Protein AF-0000000080274986 (afdb_homodimer)

Foldseek 3Di:
DVVVLVLLQQLFVQLLVQLLVQFQQLCLPNSQVSLQVRSQVSQQAAQEFEFELAADEDCVVDVGSYHGDTHYVNHDAYKYKAWDSWFCSVCRNRVHADIKTKMKMDHPPFADRDHFFKKWKKWFAAPDDPVQDDPVDDPLSNLVSLCVVVVHASLDAEEEEEPDPVCVVVVVVSVVSNHHYDYDPTDVLCVRLLNHVVPHGMYTDMDTPSSVLLSLLQRQQAHIKMKMAGDQPDPVSQVVCVVVPNDPNGDIAMSCNRGPDWMKMKMKACDHYSQWHHWDQDPVRWIWIWMWIRGHPNDIDIDIDTDD/DVVVLVLLQQLFVQLLVQLLVQFQQLCLPNSQVSLQVRSQVSQQAAQEFEFELAADEDCVVDVGSYHGDTHYVNHDAYKYKAWDSWFCSVCRNRVHADIKTKMKMDHPPFADRDHFFKKWKKWFAAPDDPVQDDPVDDPLSNLVSLCVVVVHASLDAEEEEEPDPVCVVVVVVSVVSNHHYDYDPTDVLCVRLLSHVVPHGMYTDMDTPSSVLLSLLQRQQAHIKMKIAGDQPDPVSQVVCVVVPNPPNGDIAMSCNRGPDWMKMKMKACDHYSQWHHWDQDPVRWIWIWMWIRGHPNDIDIDIDTDD

pLDDT: mean 94.06, std 4.96, range [69.2, 98.68]

Nearest PDB structures (foldseek):
  8g5w-assembly1_A  TM=9.637E-01  e=4.670E-43  Francisella cf. tularensis subsp. novicida 3523
  7txg-assembly1_D  TM=9.527E-01  e=2.025E-42  Francisella tularensis
  8g5w-assembly1_D  TM=9.381E-01  e=5.170E-41  Francisella cf. tularensis subsp. novicida 3523
  6ayv-assembly1_A  TM=9.546E-01  e=5.276E-40  Mycobacterium tuberculosis CDC1551
  8g5x-assembly1_D  TM=9.322E-01  e=3.236E-40  Francisella cf. tularensis subsp. novicida 3523

Solvent-accessible surface area (backbone atoms only — not comparable to full-atom values): 29698 Å² total; per-residue (Å²): 109,67,75,51,49,64,62,50,44,50,18,26,46,40,6,17,58,49,24,49,78,34,50,50,66,66,40,35,68,59,30,38,48,42,3,45,52,34,24,52,56,42,40,38,69,36,70,22,28,31,30,22,55,32,41,72,32,51,57,92,78,15,92,56,61,9,44,66,37,75,39,26,63,58,45,63,61,58,25,26,30,32,48,38,42,51,39,34,39,65,27,31,11,62,59,38,73,44,12,27,6,32,40,29,40,28,48,58,84,19,62,49,78,53,63,98,38,41,18,41,38,40,35,38,24,58,92,44,59,78,85,46,49,53,88,87,46,55,71,66,56,30,43,50,40,48,17,56,77,67,72,51,52,44,57,72,37,34,35,33,31,62,67,45,77,90,35,48,65,60,53,51,52,43,48,73,67,45,31,39,74,45,77,34,84,69,46,66,41,57,55,54,55,37,20,66,74,62,81,31,55,31,34,46,47,74,44,53,25,52,49,48,44,52,30,29,26,41,28,57,13,49,45,27,35,37,38,34,28,56,54,52,91,42,69,68,46,44,54,49,32,51,75,70,70,42,82,63,66,77,47,74,36,40,30,63,60,34,33,47,71,64,21,30,24,36,38,17,18,35,25,44,41,94,82,28,42,28,54,44,64,52,98,88,64,26,43,35,41,23,33,34,38,34,28,51,83,19,30,37,33,45,33,39,37,34,44,100,109,68,74,51,48,63,62,51,44,52,19,25,46,41,5,17,57,49,24,49,78,37,51,50,66,66,40,35,68,61,31,37,50,41,4,45,52,34,24,52,57,42,39,39,70,35,69,22,29,30,29,22,56,33,42,72,32,50,57,94,79,14,91,57,61,9,42,67,38,74,39,27,64,56,45,64,62,56,25,25,32,33,47,38,42,51,39,34,39,65,27,30,10,62,60,38,72,44,12,27,6,34,39,28,39,29,46,58,83,20,61,50,76,54,63,99,39,40,17,40,38,41,35,38,23,60,90,44,58,74,84,45,49,53,89,88,47,56,70,67,56,30,44,50,40,47,17,57,76,66,72,51,53,46,58,71,40,32,34,34,31,61,66,46,79,90,36,48,66,59,52,51,52,43,48,72,66,45,30,40,73,45,76,34,84,67,46,66,41,59,56,51,56,36,20,67,77,63,80,32,57,32,33,46,47,73,43,54,25,52,49,48,44,52,32,28,26,42,28,57,13,49,46,26,33,37,38,34,29,55,53,52,90,43,70,68,46,43,55,50,32,51,75,72,70,42,81,62,66,78,46,75,36,39,30,61,59,33,34,47,72,63,21,27,24,37,38,16,17,34,25,46,40,94,82,27,43,27,56,43,64,51,97,89,65,26,41,35,40,22,32,36,38,36,28,51,83,20,30,37,33,44,32,40,37,34,44,99

InterPro domains:
  IPR004464 Fructose-1,6-bisphosphatase class 2/Sedoheputulose-1,7-bisphosphatase [PF03320] (3-296)
  IPR004464 Fructose-1,6-bisphosphatase class 2/Sedoheputulose-1,7-bisphosphatase [PIRSF004532] (3-290)
  IPR004464 Fructose-1,6-bisphosphatase class 2/Sedoheputulose-1,7-bisphosphatase [PTHR30447] (3-301)
  IPR004464 Fructose-1,6-bisphosphatase class 2/Sedoheputulose-1,7-bisphosphatase [TIGR00330] (3-283)
  IPR004464 Fructose-1,6-bisphosphatase class 2/Sedoheputulose-1,7-bisphosphatase [cd01516] (1-294)

Radius of gyration: 27.34 Å; Cα contacts (8 Å, |Δi|>4): 1576; chains: 2; bounding box: 49×79×63 Å

Sequence (616 aa):
MGDLAYKLMKATESAAVASYGLVGLGNEMGADQVAVDAMRTALNSIEIDGIIAIGEGERDLAPMLYVGERVGTGAGCKVDIAVDPLEGTTICAHYKRGAMSTLAATEKGNFLYAPDVYMEKIAVGKNITGDVISLKNNVEKNLDNLAQINHCKVSDLVITVLKRERHNELISRIRKLGARIKLIDDGDVSAVVSLLNGHSDMYIGIGGAPEGVLAAAALNAIGGYMEGRLIFNNEQLRERAMEVNIYDTEKIYTVKDMVKGESVFIATGITDGELVDGIKINKDGDLLISSLIILPNKVLRMQTTSYLMGDLAYKLMKATESAAVASYGLVGLGNEMGADQVAVDAMRTALNSIEIDGIIAIGEGERDLAPMLYVGERVGTGAGCKVDIAVDPLEGTTICAHYKRGAMSTLAATEKGNFLYAPDVYMEKIAVGKNITGDVISLKNNVEKNLDNLAQINHCKVSDLVITVLKRERHNELISRIRKLGARIKLIDDGDVSAVVSLLNGHSDMYIGIGGAPEGVLAAAALNAIGGYMEGRLIFNNEQLRERAMEVNIYDTEKIYTVKDMVKGESVFIATGITDGELVDGIKINKDGDLLISSLIILPNKVLRMQTTSYL

Secondary structure (DSSP, 8-state):
-HHHHHHHHHHHHHHHHHHHTTTTSS-HHHHHHHHHHHHHHHHHTSS-EEEEEESSB-TTT-SSSBTT-EES-S-S-EEEEEEEEEE-HHHHHTT-TT-EEEEEEEETT-B----SSEEEEEEE-TT--TTT--TTS-HHHHHHHHHHHTTS-GGG-EEEEE--GGGHHHHHHHHHTT-EEEEESS-HHHHHHGGGGTS-SEEEEEEEHHHHHHHHHHHHHHT-EEEEEEE--SHHHHHHHHHTT---TTPPEEHHHHB-S-EEEEEEESS--SSSPPPEE-TT--EEEEEEEEETTTEEEEEEEEE-/-HHHHHHHHHHHHHHHHHHHTTTTSS-HHHHHHHHHHHHHHHHHTSS-EEEEEESSB-TTT-SSSBTT-EES-S-S-EEEEEEEEEE-HHHHHTT-TT-EEEEEEEETT-B----SSEEEEEEE-TT--TTT--TTS-HHHHHHHHHHHTTS-GGG-EEEEE--GGGHHHHHHHHHTT-EEEEESS-HHHHHHGGGGTS-SEEEEEEEHHHHHHHHHHHHHHT-EEEEEEE--SHHHHHHHHHTT---TTPPEEHHHHB-S-EEEEEEESS--SSSPPPEE-TT--EEEEEEEEETTTEEEEEEEEE-

Organism: Wolbachia pipientis (NCBI:txid955)

Structure (mmCIF, N/CA/C/O backbone):
data_AF-0000000080274986-model_v1
#
loop_
_entity.id
_entity.type
_entity.pdbx_description
1 polymer Fructose-1,6-bisphosphatase
#
loop_
_atom_site.group_PDB
_atom_site.id
_atom_site.type_symbol
_atom_site.label_atom_id
_atom_site.label_alt_id
_atom_site.label_comp_id
_atom_site.label_asym_id
_atom_site.label_entity_id
_atom_site.label_seq_id
_atom_site.pdbx_PDB_ins_code
_atom_site.Cartn_x
_atom_site.Cartn_y
_atom_site.Cartn_z
_atom_site.occupancy
_atom_site.B_iso_or_equiv
_atom_site.auth_seq_id
_atom_site.auth_comp_id
_atom_site.auth_asym_id
_atom_site.auth_atom_id
_atom_site.pdbx_PDB_model_num
ATOM 1 N N . MET A 1 1 ? 15.207 -6.816 -0.995 1 71.97 1 MET A N 1
ATOM 2 C CA . MET A 1 1 ? 14.1 -7.173 -1.879 1 71.97 1 MET A CA 1
ATOM 3 C C . MET A 1 1 ? 12.846 -6.379 -1.528 1 71.97 1 MET A C 1
ATOM 5 O O . MET A 1 1 ? 12.094 -5.975 -2.417 1 71.97 1 MET A O 1
ATOM 9 N N . GLY A 1 2 ? 12.678 -6.11 -0.328 1 69.2 2 GLY A N 1
ATOM 10 C CA . GLY A 1 2 ? 11.473 -5.391 0.052 1 69.2 2 GLY A CA 1
ATOM 11 C C . GLY A 1 2 ? 11.372 -4.018 -0.585 1 69.2 2 GLY A C 1
ATOM 12 O O . GLY A 1 2 ? 10.313 -3.638 -1.09 1 69.2 2 GLY A O 1
ATOM 13 N N . ASP A 1 3 ? 12.438 -3.337 -0.643 1 77.14 3 ASP A N 1
ATOM 14 C CA . ASP A 1 3 ? 12.453 -1.991 -1.207 1 77.14 3 ASP A CA 1
ATOM 15 C C . ASP A 1 3 ? 12.248 -2.028 -2.72 1 77.14 3 ASP A C 1
ATOM 17 O O . ASP A 1 3 ? 11.677 -1.1 -3.297 1 77.14 3 ASP A O 1
ATOM 21 N N . LEU A 1 4 ? 12.627 -3.129 -3.269 1 86.87 4 LEU A N 1
ATOM 22 C CA . LEU A 1 4 ? 12.549 -3.283 -4.717 1 86.87 4 LEU A CA 1
ATOM 23 C C . LEU A 1 4 ? 11.101 -3.441 -5.17 1 86.87 4 LEU A C 1
ATOM 25 O O . LEU A 1 4 ? 10.728 -2.97 -6.247 1 86.87 4 LEU A O 1
ATOM 29 N N . ALA A 1 5 ? 10.306 -4.047 -4.306 1 89.62 5 ALA A N 1
ATOM 30 C CA . ALA A 1 5 ? 8.924 -4.361 -4.659 1 89.62 5 ALA A CA 1
ATOM 31 C C . ALA A 1 5 ? 8.147 -3.095 -5.011 1 89.62 5 ALA A C 1
ATOM 33 O O . ALA A 1 5 ? 7.379 -3.079 -5.976 1 89.62 5 ALA A O 1
ATOM 34 N N . TYR A 1 6 ? 8.42 -2.061 -4.373 1 85 6 TYR A N 1
ATOM 35 C CA . TYR A 1 6 ? 7.682 -0.82 -4.577 1 85 6 TYR A CA 1
ATOM 36 C C . TYR A 1 6 ? 8.08 -0.157 -5.891 1 85 6 TYR A C 1
ATOM 38 O O . TYR A 1 6 ? 7.242 0.436 -6.573 1 85 6 TYR A O 1
ATOM 46 N N . LYS A 1 7 ? 9.278 -0.299 -6.146 1 88.71 7 LYS A N 1
ATOM 47 C CA . LYS A 1 7 ? 9.732 0.213 -7.436 1 88.71 7 LYS A CA 1
ATOM 48 C C . LYS A 1 7 ? 9.117 -0.576 -8.588 1 88.71 7 LYS A C 1
ATOM 50 O O . LYS A 1 7 ? 8.681 0.007 -9.583 1 88.71 7 LYS A O 1
ATOM 55 N N . LEU A 1 8 ? 9.057 -1.823 -8.355 1 95.22 8 LEU A N 1
ATOM 56 C CA . LEU A 1 8 ? 8.592 -2.713 -9.413 1 95.22 8 LEU A CA 1
ATOM 57 C C . LEU A 1 8 ? 7.084 -2.591 -9.604 1 95.22 8 LEU A C 1
ATOM 59 O O . LEU A 1 8 ? 6.561 -2.912 -10.673 1 95.22 8 LEU A O 1
ATOM 63 N N . MET A 1 9 ? 6.416 -2.157 -8.549 1 94.11 9 MET A N 1
ATOM 64 C CA . MET A 1 9 ? 4.965 -2.01 -8.616 1 94.11 9 MET A CA 1
ATOM 65 C C . MET A 1 9 ? 4.566 -1.043 -9.726 1 94.11 9 MET A C 1
ATOM 67 O O . MET A 1 9 ? 3.525 -1.217 -10.361 1 94.11 9 MET A O 1
ATOM 71 N N . LYS A 1 10 ? 5.423 -0.055 -10.005 1 93.52 10 LYS A N 1
ATOM 72 C CA . LYS A 1 10 ? 5.164 0.9 -11.079 1 93.52 10 LYS A CA 1
ATOM 73 C C . LYS A 1 10 ? 5.002 0.189 -12.419 1 93.52 10 LYS A C 1
ATOM 75 O O . LYS A 1 10 ? 4.212 0.618 -13.264 1 93.52 10 LYS A O 1
ATOM 80 N N . ALA A 1 11 ? 5.744 -0.854 -12.58 1 97.81 11 ALA A N 1
ATOM 81 C CA . ALA A 1 11 ? 5.694 -1.599 -13.835 1 97.81 11 ALA A CA 1
ATOM 82 C C . ALA A 1 11 ? 4.338 -2.277 -14.017 1 97.81 11 ALA A C 1
ATOM 84 O O . ALA A 1 11 ? 3.734 -2.193 -15.088 1 97.81 11 ALA A O 1
ATOM 85 N N . THR A 1 12 ? 3.821 -2.908 -12.971 1 98.41 12 THR A N 1
ATOM 86 C CA . THR A 1 12 ? 2.523 -3.564 -13.087 1 98.41 12 THR A CA 1
ATOM 87 C C . THR A 1 12 ? 1.403 -2.533 -13.194 1 98.41 12 THR A C 1
ATOM 89 O O . THR A 1 12 ? 0.434 -2.735 -13.928 1 98.41 12 THR A O 1
ATOM 92 N N . GLU A 1 13 ? 1.534 -1.467 -12.503 1 97.61 13 GLU A N 1
ATOM 93 C CA . GLU A 1 13 ? 0.532 -0.41 -12.594 1 97.61 13 GLU A CA 1
ATOM 94 C C . GLU A 1 13 ? 0.47 0.172 -14.003 1 97.61 13 GLU A C 1
ATOM 96 O O . GLU A 1 13 ? -0.617 0.402 -14.538 1 97.61 13 GLU A O 1
ATOM 101 N N . SER A 1 14 ? 1.638 0.428 -14.575 1 98.09 14 SER A N 1
ATOM 102 C CA . SER A 1 14 ? 1.697 0.975 -15.927 1 98.09 14 SER A CA 1
ATOM 103 C C . SER A 1 14 ? 1.04 0.035 -16.933 1 98.09 14 SER A C 1
ATOM 105 O O . SER A 1 14 ? 0.272 0.475 -17.791 1 98.09 14 SER A O 1
ATOM 107 N N . ALA A 1 15 ? 1.364 -1.212 -16.794 1 98.67 15 ALA A N 1
ATOM 108 C CA . ALA A 1 15 ? 0.781 -2.206 -17.691 1 98.67 15 ALA A CA 1
ATOM 109 C C . ALA A 1 15 ? -0.735 -2.273 -17.524 1 98.67 15 ALA A C 1
ATOM 111 O O . ALA A 1 15 ? -1.472 -2.328 -18.511 1 98.67 15 ALA A O 1
ATOM 112 N N . ALA A 1 16 ? -1.159 -2.297 -16.277 1 98.56 16 ALA A N 1
ATOM 113 C CA . ALA A 1 16 ? -2.588 -2.38 -15.984 1 98.56 16 ALA A CA 1
ATOM 114 C C . ALA A 1 16 ? -3.337 -1.185 -16.568 1 98.56 16 ALA A C 1
ATOM 116 O O . ALA A 1 16 ? -4.379 -1.35 -17.207 1 98.56 16 ALA A O 1
ATOM 117 N N . VAL A 1 17 ? -2.803 -0.022 -16.371 1 98.15 17 VAL A N 1
ATOM 118 C CA . VAL A 1 17 ? -3.441 1.197 -16.858 1 98.15 17 VAL A CA 1
ATOM 119 C C . VAL A 1 17 ? -3.508 1.172 -18.384 1 98.15 17 VAL A C 1
ATOM 121 O O . VAL A 1 17 ? -4.532 1.527 -18.972 1 98.15 17 VAL A O 1
ATOM 124 N N . ALA A 1 18 ? -2.423 0.762 -19.021 1 98.3 18 ALA A N 1
ATOM 125 C CA . ALA A 1 18 ? -2.389 0.689 -20.48 1 98.3 18 ALA A CA 1
ATOM 126 C C . ALA A 1 18 ? -3.459 -0.264 -21.005 1 98.3 18 ALA A C 1
ATOM 128 O O . ALA A 1 18 ? -4.16 0.051 -21.97 1 98.3 18 ALA A O 1
ATOM 129 N N . SER A 1 19 ? -3.6 -1.38 -20.379 1 98.16 19 SER A N 1
ATOM 130 C CA . SER A 1 19 ? -4.554 -2.393 -20.82 1 98.16 19 SER A CA 1
ATOM 131 C C . SER A 1 19 ? -5.989 -1.963 -20.532 1 98.16 19 SER A C 1
ATOM 133 O O . SER A 1 19 ? -6.912 -2.338 -21.257 1 98.16 19 SER A O 1
ATOM 135 N N . TYR A 1 20 ? -6.185 -1.205 -19.463 1 97.45 20 TYR A N 1
ATOM 136 C CA . TYR A 1 20 ? -7.511 -0.757 -19.052 1 97.45 20 TYR A CA 1
ATOM 137 C C . TYR A 1 20 ? -8.209 -0.011 -20.183 1 97.45 20 TYR A C 1
ATOM 139 O O . TYR A 1 20 ? -9.428 -0.107 -20.339 1 97.45 20 TYR A O 1
ATOM 147 N N . GLY A 1 21 ? -7.473 0.647 -20.974 1 96.18 21 GLY A N 1
ATOM 148 C CA . GLY A 1 21 ? -8.028 1.389 -22.095 1 96.18 21 GLY A CA 1
ATOM 149 C C . GLY A 1 21 ? -8.664 0.497 -23.144 1 96.18 21 GLY A C 1
ATOM 150 O O . GLY A 1 21 ? -9.428 0.969 -23.988 1 96.18 21 GLY A O 1
ATOM 151 N N . LEU A 1 22 ? -8.398 -0.805 -23.089 1 97.22 22 LEU A N 1
ATOM 152 C CA . LEU A 1 22 ? -8.878 -1.716 -24.122 1 97.22 22 LEU A CA 1
ATOM 153 C C . LEU A 1 22 ? -9.824 -2.757 -23.533 1 97.22 22 LEU A C 1
ATOM 155 O O . LEU A 1 22 ? -10.205 -3.712 -24.213 1 97.22 22 LEU A O 1
ATOM 159 N N . VAL A 1 23 ? -10.2 -2.587 -22.275 1 97.07 23 VAL A N 1
ATOM 160 C CA . VAL A 1 23 ? -11.087 -3.534 -21.607 1 97.07 23 VAL A CA 1
ATOM 161 C C . VAL A 1 23 ? -12.427 -3.59 -22.336 1 97.07 23 VAL A C 1
ATOM 163 O O . VAL A 1 23 ? -13.051 -2.555 -22.58 1 97.07 23 VAL A O 1
ATOM 166 N N . GLY A 1 24 ? -12.803 -4.814 -22.712 1 97.26 24 GLY A N 1
ATOM 167 C CA . GLY A 1 24 ? -14.129 -5.016 -23.273 1 97.26 24 GLY A CA 1
ATOM 168 C C . GLY A 1 24 ? -14.212 -4.671 -24.748 1 97.26 24 GLY A C 1
ATOM 169 O O . GLY A 1 24 ? -15.301 -4.647 -25.325 1 97.26 24 GLY A O 1
ATOM 170 N N . LEU A 1 25 ? -13.097 -4.444 -25.414 1 97.49 25 LEU A N 1
ATOM 171 C CA . LEU A 1 25 ? -13.121 -4.008 -26.805 1 97.49 25 LEU A CA 1
ATOM 172 C C . LEU A 1 25 ? -12.845 -5.176 -27.746 1 97.49 25 LEU A C 1
ATOM 174 O O . LEU A 1 25 ? -12.735 -4.989 -28.96 1 97.49 25 LEU A O 1
ATOM 178 N N . GLY A 1 26 ? -12.676 -6.32 -27.167 1 96.7 26 GLY A N 1
ATOM 179 C CA . GLY A 1 26 ? -12.559 -7.536 -27.956 1 96.7 26 GLY A CA 1
ATOM 180 C C . GLY A 1 26 ? -11.193 -7.702 -28.596 1 96.7 26 GLY A C 1
ATOM 181 O O . GLY A 1 26 ? -10.989 -8.605 -29.41 1 96.7 26 GLY A O 1
ATOM 182 N N . ASN A 1 27 ? -10.223 -6.835 -28.274 1 96.99 27 ASN A N 1
ATOM 183 C CA . ASN A 1 27 ? -8.893 -6.86 -28.874 1 96.99 27 ASN A CA 1
ATOM 184 C C . ASN A 1 27 ? -7.864 -7.476 -27.93 1 96.99 27 ASN A C 1
ATOM 186 O O . ASN A 1 27 ? -7.04 -6.765 -27.354 1 96.99 27 ASN A O 1
ATOM 190 N N . GLU A 1 28 ? -7.834 -8.737 -27.869 1 96.36 28 GLU A N 1
ATOM 191 C CA . GLU A 1 28 ? -6.946 -9.466 -26.968 1 96.36 28 GLU A CA 1
ATOM 192 C C . GLU A 1 28 ? -5.483 -9.138 -27.25 1 96.36 28 GLU A C 1
ATOM 194 O O . GLU A 1 28 ? -4.723 -8.826 -26.331 1 96.36 28 GLU A O 1
ATOM 199 N N . MET A 1 29 ? -5.114 -9.202 -28.508 1 96.66 29 MET A N 1
ATOM 200 C CA . MET A 1 29 ? -3.72 -8.996 -28.894 1 96.66 29 MET A CA 1
ATOM 201 C C . MET A 1 29 ? -3.282 -7.564 -28.606 1 96.66 29 MET A C 1
ATOM 203 O O . MET A 1 29 ? -2.165 -7.335 -28.139 1 96.66 29 MET A O 1
ATOM 207 N N . GLY A 1 30 ? -4.138 -6.682 -28.95 1 97.42 30 GLY A N 1
ATOM 208 C CA . GLY A 1 30 ? -3.838 -5.284 -28.682 1 97.42 30 GLY A CA 1
ATOM 209 C C . GLY A 1 30 ? -3.66 -4.985 -27.205 1 97.42 30 GLY A C 1
ATOM 210 O O . GLY A 1 30 ? -2.737 -4.264 -26.82 1 97.42 30 GLY A O 1
ATOM 211 N N . ALA A 1 31 ? -4.587 -5.511 -26.367 1 97.61 31 ALA A N 1
ATOM 212 C CA . ALA A 1 31 ? -4.512 -5.311 -24.922 1 97.61 31 ALA A CA 1
ATOM 213 C C . ALA A 1 31 ? -3.207 -5.864 -24.359 1 97.61 31 ALA A C 1
ATOM 215 O O . ALA A 1 31 ? -2.592 -5.251 -23.482 1 97.61 31 ALA A O 1
ATOM 216 N N . ASP A 1 32 ? -2.831 -6.966 -24.842 1 97.11 32 ASP A N 1
ATOM 217 C CA . ASP A 1 32 ? -1.586 -7.587 -24.4 1 97.11 32 ASP A CA 1
ATOM 218 C C . ASP A 1 32 ? -0.377 -6.759 -24.828 1 97.11 32 ASP A C 1
ATOM 220 O O . ASP A 1 32 ? 0.55 -6.551 -24.042 1 97.11 32 ASP A O 1
ATOM 224 N N . GLN A 1 33 ? -0.367 -6.304 -26.038 1 97.88 33 GLN A N 1
ATOM 225 C CA . GLN A 1 33 ? 0.77 -5.56 -26.571 1 97.88 33 GLN A CA 1
ATOM 226 C C . GLN A 1 33 ? 0.994 -4.266 -25.794 1 97.88 33 GLN A C 1
ATOM 228 O O . GLN A 1 33 ? 2.132 -3.921 -25.468 1 97.88 33 GLN A O 1
ATOM 233 N N . VAL A 1 34 ? -0.061 -3.555 -25.54 1 98.4 34 VAL A N 1
ATOM 234 C CA . VAL A 1 34 ? 0.096 -2.285 -24.84 1 98.4 34 VAL A CA 1
ATOM 235 C C . VAL A 1 34 ? 0.604 -2.535 -23.422 1 98.4 34 VAL A C 1
ATOM 237 O O . VAL A 1 34 ? 1.357 -1.726 -22.874 1 98.4 34 VAL A O 1
ATOM 240 N N . ALA A 1 35 ? 0.131 -3.61 -22.813 1 98.58 35 ALA A N 1
ATOM 241 C CA . ALA A 1 35 ? 0.629 -3.979 -21.49 1 98.58 35 ALA A CA 1
ATOM 242 C C . ALA A 1 35 ? 2.127 -4.269 -21.529 1 98.58 35 ALA A C 1
ATOM 244 O O . ALA A 1 35 ? 2.876 -3.814 -20.662 1 98.58 35 ALA A O 1
ATOM 245 N N . VAL A 1 36 ? 2.548 -5.029 -22.515 1 98.6 36 VAL A N 1
ATOM 246 C CA . VAL A 1 36 ? 3.949 -5.401 -22.688 1 98.6 36 VAL A CA 1
ATOM 247 C C . VAL A 1 36 ? 4.798 -4.145 -22.873 1 98.6 36 VAL A C 1
ATOM 249 O O . VAL A 1 36 ? 5.823 -3.978 -22.208 1 98.6 36 VAL A O 1
ATOM 252 N N . ASP A 1 37 ? 4.374 -3.272 -23.711 1 98.57 37 ASP A N 1
ATOM 253 C CA . ASP A 1 37 ? 5.103 -2.04 -23.997 1 98.57 37 ASP A CA 1
ATOM 254 C C . ASP A 1 37 ? 5.256 -1.187 -22.74 1 98.57 37 ASP A C 1
ATOM 256 O O . ASP A 1 37 ? 6.35 -0.704 -22.441 1 98.57 37 ASP A O 1
ATOM 260 N N . ALA A 1 38 ? 4.167 -1.042 -22.089 1 98.6 38 ALA A N 1
ATOM 261 C CA . ALA A 1 38 ? 4.15 -0.181 -20.909 1 98.6 38 ALA A CA 1
ATOM 262 C C . ALA A 1 38 ? 5.03 -0.753 -19.801 1 98.6 38 ALA A C 1
ATOM 264 O O . ALA A 1 38 ? 5.778 -0.017 -19.153 1 98.6 38 ALA A O 1
ATOM 265 N N . MET A 1 39 ? 4.935 -1.999 -19.57 1 98.61 39 MET A N 1
ATOM 266 C CA . MET A 1 39 ? 5.739 -2.635 -18.53 1 98.61 39 MET A CA 1
ATOM 267 C C . MET A 1 39 ? 7.226 -2.538 -18.856 1 98.61 39 MET A C 1
ATOM 269 O O . MET A 1 39 ? 8.038 -2.231 -17.982 1 98.61 39 MET A O 1
ATOM 273 N N . ARG A 1 40 ? 7.579 -2.805 -20.08 1 98.64 40 ARG A N 1
ATOM 274 C CA . ARG A 1 40 ? 8.98 -2.73 -20.484 1 98.64 40 ARG A CA 1
ATOM 275 C C . ARG A 1 40 ? 9.54 -1.33 -20.26 1 98.64 40 ARG A C 1
ATOM 277 O O . ARG A 1 40 ? 10.646 -1.174 -19.739 1 98.64 40 ARG A O 1
ATOM 284 N N . THR A 1 41 ? 8.776 -0.387 -20.712 1 98.44 41 THR A N 1
ATOM 285 C CA . THR A 1 41 ? 9.191 1 -20.538 1 98.44 41 THR A CA 1
ATOM 286 C C . THR A 1 41 ? 9.403 1.32 -19.061 1 98.44 41 THR A C 1
ATOM 288 O O . THR A 1 41 ? 10.416 1.915 -18.688 1 98.44 41 THR A O 1
ATOM 291 N N . ALA A 1 42 ? 8.46 0.946 -18.255 1 97.67 42 ALA A N 1
ATOM 292 C CA . ALA A 1 42 ? 8.552 1.212 -16.822 1 97.67 42 ALA A CA 1
ATOM 293 C C . ALA A 1 42 ? 9.753 0.499 -16.207 1 97.67 42 ALA A C 1
ATOM 295 O O . ALA A 1 42 ? 10.503 1.092 -15.429 1 97.67 42 ALA A O 1
ATOM 296 N N . LEU A 1 43 ? 9.935 -0.761 -16.538 1 97.96 43 LEU A N 1
ATOM 297 C CA . LEU A 1 43 ? 11.049 -1.536 -16.001 1 97.96 43 LEU A CA 1
ATOM 298 C C . LEU A 1 43 ? 12.382 -0.881 -16.343 1 97.96 43 LEU A C 1
ATOM 300 O O . LEU A 1 43 ? 13.288 -0.833 -15.508 1 97.96 43 LEU A O 1
ATOM 304 N N . ASN A 1 44 ? 12.486 -0.368 -17.522 1 97.9 44 ASN A N 1
ATOM 305 C CA . ASN A 1 44 ? 13.745 0.205 -17.987 1 97.9 44 ASN A CA 1
ATOM 306 C C . ASN A 1 44 ? 14.054 1.524 -17.284 1 97.9 44 ASN A C 1
ATOM 308 O O . ASN A 1 44 ? 15.173 2.032 -17.373 1 97.9 44 ASN A O 1
ATOM 312 N N . SER A 1 45 ? 13.167 2.032 -16.598 1 94.92 45 SER A N 1
ATOM 313 C CA . SER A 1 45 ? 13.389 3.272 -15.861 1 94.92 45 SER A CA 1
ATOM 314 C C . SER A 1 45 ? 13.797 2.993 -14.418 1 94.92 45 SER A C 1
ATOM 316 O O . SER A 1 45 ? 14.15 3.913 -13.678 1 94.92 45 SER A O 1
ATOM 318 N N . ILE A 1 46 ? 13.735 1.816 -14.008 1 93.46 46 ILE A N 1
ATOM 319 C CA . ILE A 1 46 ? 14.003 1.447 -12.623 1 93.46 46 ILE A CA 1
ATOM 320 C C . ILE A 1 46 ? 15.489 1.141 -12.447 1 93.46 46 ILE A C 1
ATOM 322 O O . ILE A 1 46 ? 16.106 0.517 -13.313 1 93.46 46 ILE A O 1
ATOM 326 N N . GLU A 1 47 ? 16.085 1.499 -11.311 1 90.54 47 GLU A N 1
ATOM 327 C CA . GLU A 1 47 ? 17.494 1.261 -11.012 1 90.54 47 GLU A CA 1
ATOM 328 C C . GLU A 1 47 ? 17.731 -0.186 -10.588 1 90.54 47 GLU A C 1
ATOM 330 O O . GLU A 1 47 ? 17.967 -0.463 -9.411 1 90.54 47 GLU A O 1
ATOM 335 N N . ILE A 1 48 ? 17.792 -1.042 -11.551 1 94.41 48 ILE A N 1
ATOM 336 C CA . ILE A 1 48 ? 18.11 -2.452 -11.353 1 94.41 48 ILE A CA 1
ATOM 337 C C . ILE A 1 48 ? 18.927 -2.967 -12.536 1 94.41 48 ILE A C 1
ATOM 339 O O . ILE A 1 48 ? 18.956 -2.342 -13.598 1 94.41 48 ILE A O 1
ATOM 343 N N . ASP A 1 49 ? 19.664 -3.974 -12.246 1 97.28 49 ASP A N 1
ATOM 344 C CA . ASP A 1 49 ? 20.253 -4.814 -13.285 1 97.28 49 ASP A CA 1
ATOM 345 C C . ASP A 1 49 ? 19.465 -6.112 -13.454 1 97.28 49 ASP A C 1
ATOM 347 O O . ASP A 1 49 ? 19.863 -7.157 -12.935 1 97.28 49 ASP A O 1
ATOM 351 N N . GLY A 1 50 ? 18.376 -6.007 -14.257 1 97.4 50 GLY A N 1
ATOM 352 C CA . GLY A 1 50 ? 17.413 -7.095 -14.328 1 97.4 50 GLY A CA 1
ATOM 353 C C . GLY A 1 50 ? 17.551 -7.933 -15.585 1 97.4 50 GLY A C 1
ATOM 354 O O . GLY A 1 50 ? 18.023 -7.444 -16.614 1 97.4 50 GLY A O 1
ATOM 355 N N . ILE A 1 51 ? 17.167 -9.155 -15.495 1 97.84 51 ILE A N 1
ATOM 356 C CA . ILE A 1 51 ? 17.042 -10.042 -16.646 1 97.84 51 ILE A CA 1
ATOM 357 C C . ILE A 1 51 ? 15.681 -10.736 -16.618 1 97.84 51 ILE A C 1
ATOM 359 O O . ILE A 1 51 ? 15.215 -11.159 -15.558 1 97.84 51 ILE A O 1
ATOM 363 N N . ILE A 1 52 ? 15.073 -10.822 -17.761 1 97.64 52 ILE A N 1
ATOM 364 C CA . ILE A 1 52 ? 13.796 -11.522 -17.854 1 97.64 52 ILE A CA 1
ATOM 365 C C . ILE A 1 52 ? 14.031 -13.031 -17.817 1 97.64 52 ILE A C 1
ATOM 367 O O . ILE A 1 52 ? 14.559 -13.607 -18.771 1 97.64 52 ILE A O 1
ATOM 371 N N . ALA A 1 53 ? 13.617 -13.592 -16.756 1 96.19 53 ALA A N 1
ATOM 372 C CA . ALA A 1 53 ? 13.733 -15.043 -16.638 1 96.19 53 ALA A CA 1
ATOM 373 C C . ALA A 1 53 ? 12.495 -15.739 -17.196 1 96.19 53 ALA A C 1
ATOM 375 O O . ALA A 1 53 ? 12.585 -16.849 -17.726 1 96.19 53 ALA A O 1
ATOM 376 N N . ILE A 1 54 ? 11.36 -15.145 -16.958 1 95.81 54 ILE A N 1
ATOM 377 C CA . ILE A 1 54 ? 10.07 -15.575 -17.486 1 95.81 54 ILE A CA 1
ATOM 378 C C . ILE A 1 54 ? 9.35 -14.387 -18.12 1 95.81 54 ILE A C 1
ATOM 380 O O . ILE A 1 54 ? 9.183 -13.343 -17.485 1 95.81 54 ILE A O 1
ATOM 384 N N . GLY A 1 55 ? 8.989 -14.562 -19.301 1 94.98 55 GLY A N 1
ATOM 385 C CA . GLY A 1 55 ? 8.328 -13.459 -19.979 1 94.98 55 GLY A CA 1
ATOM 386 C C . GLY A 1 55 ? 7.448 -13.908 -21.131 1 94.98 55 GLY A C 1
ATOM 387 O O . GLY A 1 55 ? 6.757 -14.924 -21.031 1 94.98 55 GLY A O 1
ATOM 388 N N . GLU A 1 56 ? 7.435 -13.138 -22.138 1 93.36 56 GLU A N 1
ATOM 389 C CA . GLU A 1 56 ? 6.504 -13.329 -23.246 1 93.36 56 GLU A CA 1
ATOM 390 C C . GLU A 1 56 ? 6.917 -14.513 -24.115 1 93.36 56 GLU A C 1
ATOM 392 O O . GLU A 1 56 ? 6.111 -15.03 -24.893 1 93.36 56 GLU A O 1
ATOM 397 N N . GLY A 1 57 ? 8.141 -14.882 -24.032 1 90.91 57 GLY A N 1
ATOM 398 C CA . GLY A 1 57 ? 8.639 -15.989 -24.834 1 90.91 57 GLY A CA 1
ATOM 399 C C . GLY A 1 57 ? 10.105 -15.85 -25.197 1 90.91 57 GLY A C 1
ATOM 400 O O . GLY A 1 57 ? 10.82 -15.031 -24.615 1 90.91 57 GLY A O 1
ATOM 401 N N . GLU A 1 58 ? 10.549 -16.71 -26.115 1 87.94 58 GLU A N 1
ATOM 402 C CA . GLU A 1 58 ? 11.92 -16.635 -26.609 1 87.94 58 GLU A CA 1
ATOM 403 C C . GLU A 1 58 ? 12.116 -15.422 -27.513 1 87.94 58 GLU A C 1
ATOM 405 O O . GLU A 1 58 ? 11.149 -14.881 -28.054 1 87.94 58 GLU A O 1
ATOM 410 N N . ARG A 1 59 ? 13.324 -15.07 -27.726 1 87.76 59 ARG A N 1
ATOM 411 C CA . ARG A 1 59 ? 13.666 -13.847 -28.446 1 87.76 59 ARG A CA 1
ATOM 412 C C . ARG A 1 59 ? 13.068 -13.852 -29.849 1 87.76 59 ARG A C 1
ATOM 414 O O . ARG A 1 59 ? 12.576 -12.826 -30.323 1 87.76 59 ARG A O 1
ATOM 421 N N . ASP A 1 60 ? 13.056 -14.971 -30.487 1 87.56 60 ASP A N 1
ATOM 422 C CA . ASP A 1 60 ? 12.582 -15.052 -31.865 1 87.56 60 ASP A CA 1
ATOM 423 C C . ASP A 1 60 ? 11.062 -14.93 -31.932 1 87.56 60 ASP A C 1
ATOM 425 O O . ASP A 1 60 ? 10.509 -14.54 -32.962 1 87.56 60 ASP A O 1
ATOM 429 N N . LEU A 1 61 ? 10.452 -15.152 -30.82 1 86.53 61 LEU A N 1
ATOM 430 C CA . LEU A 1 61 ? 8.995 -15.198 -30.791 1 86.53 61 LEU A CA 1
ATOM 431 C C . LEU A 1 61 ? 8.426 -13.974 -30.081 1 86.53 61 LEU A C 1
ATOM 433 O O . LEU A 1 61 ? 7.267 -13.611 -30.294 1 86.53 61 LEU A O 1
ATOM 437 N N . ALA A 1 62 ? 9.251 -13.403 -29.242 1 90.21 62 ALA A N 1
ATOM 438 C CA . ALA A 1 62 ? 8.821 -12.249 -28.456 1 90.21 62 ALA A CA 1
ATOM 439 C C . ALA A 1 62 ? 9.821 -11.103 -28.573 1 90.21 62 ALA A C 1
ATOM 441 O O . ALA A 1 62 ? 10.853 -11.099 -27.897 1 90.21 62 ALA A O 1
ATOM 442 N N . PRO A 1 63 ? 9.508 -10.07 -29.272 1 90.54 63 PRO A N 1
ATOM 443 C CA . PRO A 1 63 ? 10.444 -8.964 -29.482 1 90.54 63 PRO A CA 1
ATOM 444 C C . PRO A 1 63 ? 10.716 -8.169 -28.206 1 90.54 63 PRO A C 1
ATOM 446 O O . PRO A 1 63 ? 11.706 -7.438 -28.129 1 90.54 63 PRO A O 1
ATOM 449 N N . MET A 1 64 ? 9.796 -8.251 -27.291 1 95.97 64 MET A N 1
ATOM 450 C CA . MET A 1 64 ? 9.937 -7.533 -26.027 1 95.97 64 MET A CA 1
ATOM 451 C C . MET A 1 64 ? 9.677 -8.459 -24.843 1 95.97 64 MET A C 1
ATOM 453 O O . MET A 1 64 ? 8.891 -9.403 -24.949 1 95.97 64 MET A O 1
ATOM 457 N N . LEU A 1 65 ? 10.384 -8.143 -23.8 1 97.63 65 LEU A N 1
ATOM 458 C CA . LEU A 1 65 ? 10.295 -8.916 -22.566 1 97.63 65 LEU A CA 1
ATOM 459 C C . LEU A 1 65 ? 10.495 -10.402 -22.841 1 97.63 65 LEU A C 1
ATOM 461 O O . LEU A 1 65 ? 9.79 -11.242 -22.277 1 97.63 65 LEU A O 1
ATOM 465 N N . TYR A 1 66 ? 11.326 -10.69 -23.769 1 95.94 66 TYR A N 1
ATOM 466 C CA . TYR A 1 66 ? 11.68 -12.076 -24.054 1 95.94 66 TYR A CA 1
ATOM 467 C C . TYR A 1 66 ? 12.615 -12.631 -22.986 1 95.94 66 TYR A C 1
ATOM 469 O O . TYR A 1 66 ? 13.297 -11.871 -22.294 1 95.94 66 TYR A O 1
ATOM 477 N N . VAL A 1 67 ? 12.629 -13.881 -22.892 1 94.39 67 VAL A N 1
ATOM 478 C CA . VAL A 1 67 ? 13.517 -14.53 -21.933 1 94.39 67 VAL A CA 1
ATOM 479 C C . VAL A 1 67 ? 14.966 -14.155 -22.234 1 94.39 67 VAL A C 1
ATOM 481 O O . VAL A 1 67 ? 15.425 -14.286 -23.371 1 94.39 67 VAL A O 1
ATOM 484 N N . GLY A 1 68 ? 15.643 -13.636 -21.195 1 95.14 68 GLY A N 1
ATOM 485 C CA . GLY A 1 68 ? 17.033 -13.243 -21.366 1 95.14 68 GLY A CA 1
ATOM 486 C C . GLY A 1 68 ? 17.206 -11.758 -21.62 1 95.14 68 GLY A C 1
ATOM 487 O O . GLY A 1 68 ? 18.326 -11.243 -21.584 1 95.14 68 GLY A O 1
ATOM 488 N N . GLU A 1 69 ? 16.15 -11.1 -21.833 1 97.41 69 GLU A N 1
ATOM 489 C CA . GLU A 1 69 ? 16.249 -9.662 -22.062 1 97.41 69 GLU A CA 1
ATOM 490 C C . GLU A 1 69 ? 16.713 -8.933 -20.804 1 97.41 69 GLU A C 1
ATOM 492 O O . GLU A 1 69 ? 16.242 -9.224 -19.703 1 97.41 69 GLU A O 1
ATOM 497 N N . ARG A 1 70 ? 17.636 -7.989 -21.034 1 97.58 70 ARG A N 1
ATOM 498 C CA . ARG A 1 70 ? 18.061 -7.137 -19.929 1 97.58 70 ARG A CA 1
ATOM 499 C C . ARG A 1 70 ? 17.123 -5.946 -19.764 1 97.58 70 ARG A C 1
ATOM 501 O O . ARG A 1 70 ? 16.671 -5.364 -20.753 1 97.58 70 ARG A O 1
ATOM 508 N N . VAL A 1 71 ? 16.794 -5.63 -18.553 1 97.98 71 VAL A N 1
ATOM 509 C CA . VAL A 1 71 ? 15.917 -4.501 -18.259 1 97.98 71 VAL A CA 1
ATOM 510 C C . VAL A 1 71 ? 16.493 -3.686 -17.103 1 97.98 71 VAL A C 1
ATOM 512 O O . VAL A 1 71 ? 17.308 -4.189 -16.326 1 97.98 71 VAL A O 1
ATOM 515 N N . GLY A 1 72 ? 15.985 -2.48 -16.975 1 97.05 72 GLY A N 1
ATOM 516 C CA . GLY A 1 72 ? 16.483 -1.584 -15.944 1 97.05 72 GLY A CA 1
ATOM 517 C C . GLY A 1 72 ? 17.575 -0.654 -16.437 1 97.05 72 GLY A C 1
ATOM 518 O O . GLY A 1 72 ? 17.957 -0.703 -17.608 1 97.05 72 GLY A O 1
ATOM 519 N N . THR A 1 73 ? 18.123 0.166 -15.584 1 95.57 73 THR A N 1
ATOM 520 C CA . THR A 1 73 ? 19.161 1.128 -15.939 1 95.57 73 THR A CA 1
ATOM 521 C C . THR A 1 73 ? 20.54 0.477 -15.891 1 95.57 73 THR A C 1
ATOM 523 O O . THR A 1 73 ? 21.52 1.052 -16.37 1 95.57 73 THR A O 1
ATOM 526 N N . GLY A 1 74 ? 20.541 -0.61 -15.311 1 93.51 74 GLY A N 1
ATOM 527 C CA . GLY A 1 74 ? 21.817 -1.284 -15.136 1 93.51 74 GLY A CA 1
ATOM 528 C C . GLY A 1 74 ? 22.479 -0.972 -13.807 1 93.51 74 GLY A C 1
ATOM 529 O O . GLY A 1 74 ? 23.443 -1.634 -13.417 1 93.51 74 GLY A O 1
ATOM 530 N N . ALA A 1 75 ? 21.903 0.067 -13.21 1 87.38 75 ALA A N 1
ATOM 531 C CA . ALA A 1 75 ? 22.407 0.453 -11.894 1 87.38 75 ALA A CA 1
ATOM 532 C C . ALA A 1 75 ? 21.602 -0.212 -10.781 1 87.38 75 ALA A C 1
ATOM 534 O O . ALA A 1 75 ? 20.409 -0.478 -10.944 1 87.38 75 ALA A O 1
ATOM 535 N N . GLY A 1 76 ? 22.261 -0.933 -9.851 1 87.14 76 GLY A N 1
ATOM 536 C CA . GLY A 1 76 ? 21.58 -1.547 -8.722 1 87.14 76 GLY A CA 1
ATOM 537 C C . GLY A 1 76 ? 21.842 -3.037 -8.606 1 87.14 76 GLY A C 1
ATOM 538 O O . GLY A 1 76 ? 22.839 -3.54 -9.128 1 87.14 76 GLY A O 1
ATOM 539 N N . CYS A 1 77 ? 20.904 -3.66 -7.92 1 91 77 CYS A N 1
ATOM 540 C CA . CYS A 1 77 ? 21.111 -5.074 -7.627 1 91 77 CYS A CA 1
ATOM 541 C C . CYS A 1 77 ? 20.751 -5.938 -8.829 1 91 77 CYS A C 1
ATOM 543 O O . CYS A 1 77 ? 19.902 -5.561 -9.639 1 91 77 CYS A O 1
ATOM 545 N N . LYS A 1 78 ? 21.393 -7.08 -9.044 1 96.34 78 LYS A N 1
ATOM 546 C CA . LYS A 1 78 ? 21.095 -8.061 -10.083 1 96.34 78 LYS A CA 1
ATOM 547 C C . LYS A 1 78 ? 19.865 -8.89 -9.722 1 96.34 78 LYS A C 1
ATOM 549 O O . LYS A 1 78 ? 19.826 -9.523 -8.665 1 96.34 78 LYS A O 1
ATOM 554 N N . VAL A 1 79 ? 18.9 -8.864 -10.613 1 97.06 79 VAL A N 1
ATOM 555 C CA . VAL A 1 79 ? 17.657 -9.539 -10.256 1 97.06 79 VAL A CA 1
ATOM 556 C C . VAL A 1 79 ? 17.112 -10.293 -11.466 1 97.06 79 VAL A C 1
ATOM 558 O O . VAL A 1 79 ? 17.314 -9.875 -12.609 1 97.06 79 VAL A O 1
ATOM 561 N N . ASP A 1 80 ? 16.482 -11.442 -11.23 1 97.62 80 ASP A N 1
ATOM 562 C CA . ASP A 1 80 ? 15.617 -12.114 -12.195 1 97.62 80 ASP A CA 1
ATOM 563 C C . ASP A 1 80 ? 14.185 -11.589 -12.108 1 97.62 80 ASP A C 1
ATOM 565 O O . ASP A 1 80 ? 13.643 -11.429 -11.012 1 97.62 80 ASP A O 1
ATOM 569 N N . ILE A 1 81 ? 13.626 -11.384 -13.26 1 97.8 81 ILE A N 1
ATOM 570 C CA . ILE A 1 81 ? 12.27 -10.849 -13.322 1 97.8 81 ILE A CA 1
ATOM 571 C C . ILE A 1 81 ? 11.366 -11.82 -14.078 1 97.8 81 ILE A C 1
ATOM 573 O O . ILE A 1 81 ? 11.718 -12.288 -15.164 1 97.8 81 ILE A O 1
ATOM 577 N N . ALA A 1 82 ? 10.295 -12.145 -13.514 1 97.75 82 ALA A N 1
ATOM 578 C CA . ALA A 1 82 ? 9.224 -12.894 -14.167 1 97.75 82 ALA A CA 1
ATOM 579 C C . ALA A 1 82 ? 7.986 -12.023 -14.361 1 97.75 82 ALA A C 1
ATOM 581 O O . ALA A 1 82 ? 7.515 -11.383 -13.418 1 97.75 82 ALA A O 1
ATOM 582 N N . VAL A 1 83 ? 7.469 -12.035 -15.582 1 97.97 83 VAL A N 1
ATOM 583 C CA . VAL A 1 83 ? 6.369 -11.105 -15.82 1 97.97 83 VAL A CA 1
ATOM 584 C C . VAL A 1 83 ? 5.233 -11.823 -16.544 1 97.97 83 VAL A C 1
ATOM 586 O O . VAL A 1 83 ? 5.462 -12.809 -17.248 1 97.97 83 VAL A O 1
ATOM 589 N N . ASP A 1 84 ? 4.077 -11.409 -16.343 1 97.52 84 ASP A N 1
ATOM 590 C CA . ASP A 1 84 ? 2.856 -11.594 -17.121 1 97.52 84 ASP A CA 1
ATOM 591 C C . ASP A 1 84 ? 2.077 -10.285 -17.239 1 97.52 84 ASP A C 1
ATOM 593 O O . ASP A 1 84 ? 1.177 -10.018 -16.439 1 97.52 84 ASP A O 1
ATOM 597 N N . PRO A 1 85 ? 2.503 -9.536 -18.243 1 98.13 85 PRO A N 1
ATOM 598 C CA . PRO A 1 85 ? 1.978 -8.171 -18.327 1 98.13 85 PRO A CA 1
ATOM 599 C C . PRO A 1 85 ? 0.452 -8.125 -18.33 1 98.13 85 PRO A C 1
ATOM 601 O O . PRO A 1 85 ? -0.142 -7.189 -17.789 1 98.13 85 PRO A O 1
ATOM 604 N N . LEU A 1 86 ? -0.121 -9.068 -18.908 1 97.68 86 LEU A N 1
ATOM 605 C CA . LEU A 1 86 ? -1.575 -9.188 -18.892 1 97.68 86 LEU A CA 1
ATOM 606 C C . LEU A 1 86 ? -1.999 -10.636 -18.674 1 97.68 86 LEU A C 1
ATOM 608 O O . LEU A 1 86 ? -2.037 -11.426 -19.62 1 97.68 86 LEU A O 1
ATOM 612 N N . GLU A 1 87 ? -2.271 -10.915 -17.455 1 95.74 87 GLU A N 1
ATOM 613 C CA . GLU A 1 87 ? -2.879 -12.194 -17.102 1 95.74 87 GLU A CA 1
ATOM 614 C C . GLU A 1 87 ? -4.388 -12.168 -17.328 1 95.74 87 GLU A C 1
ATOM 616 O O . GLU A 1 87 ? -5.115 -11.461 -16.627 1 95.74 87 GLU A O 1
ATOM 621 N N . GLY A 1 88 ? -4.795 -12.936 -18.214 1 93.37 88 GLY A N 1
ATOM 622 C CA . GLY A 1 88 ? -6.199 -12.927 -18.593 1 93.37 88 GLY A CA 1
ATOM 623 C C . GLY A 1 88 ? -6.495 -12.011 -19.765 1 93.37 88 GLY A C 1
ATOM 624 O O . GLY A 1 88 ? -7.321 -11.102 -19.656 1 93.37 88 GLY A O 1
ATOM 625 N N . THR A 1 89 ? -5.881 -12.301 -20.929 1 94.76 89 THR A N 1
ATOM 626 C CA . THR A 1 89 ? -6.071 -11.496 -22.13 1 94.76 89 THR A CA 1
ATOM 627 C C . THR A 1 89 ? -7.525 -11.547 -22.592 1 94.76 89 THR A C 1
ATOM 629 O O . THR A 1 89 ? -8.11 -10.517 -22.933 1 94.76 89 THR A O 1
ATOM 632 N N . THR A 1 90 ? -8.022 -12.767 -22.554 1 93.35 90 THR A N 1
ATOM 633 C CA . THR A 1 90 ? -9.422 -12.942 -22.922 1 93.35 90 THR A CA 1
ATOM 634 C C . THR A 1 90 ? -10.336 -12.24 -21.921 1 93.35 90 THR A C 1
ATOM 636 O O . THR A 1 90 ? -11.324 -11.613 -22.309 1 93.35 90 THR A O 1
ATOM 639 N N . ILE A 1 91 ? -10.013 -12.378 -20.669 1 94.1 91 ILE A N 1
ATOM 640 C CA . ILE A 1 91 ? -10.77 -11.744 -19.595 1 94.1 91 ILE A CA 1
ATOM 641 C C . ILE A 1 91 ? -10.834 -10.236 -19.83 1 94.1 91 ILE A C 1
ATOM 643 O O . ILE A 1 91 ? -11.912 -9.639 -19.782 1 94.1 91 ILE A O 1
ATOM 647 N N . CYS A 1 92 ? -9.704 -9.659 -20.146 1 96.29 92 CYS A N 1
ATOM 648 C CA . CYS A 1 92 ? -9.615 -8.219 -20.365 1 96.29 92 CYS A CA 1
ATOM 649 C C . CYS A 1 92 ? -10.429 -7.802 -21.585 1 96.29 92 CYS A C 1
ATOM 651 O O . CYS A 1 92 ? -11.233 -6.872 -21.511 1 96.29 92 CYS A O 1
ATOM 653 N N . ALA A 1 93 ? -10.272 -8.538 -22.701 1 95.99 93 ALA A N 1
ATOM 654 C CA . ALA A 1 93 ? -10.918 -8.199 -23.966 1 95.99 93 ALA A CA 1
ATOM 655 C C . ALA A 1 93 ? -12.437 -8.274 -23.845 1 95.99 93 ALA A C 1
ATOM 657 O O . ALA A 1 93 ? -13.158 -7.54 -24.525 1 95.99 93 ALA A O 1
ATOM 658 N N . HIS A 1 94 ? -12.896 -9.127 -22.918 1 95.87 94 HIS A N 1
ATOM 659 C CA . HIS A 1 94 ? -14.334 -9.348 -22.817 1 95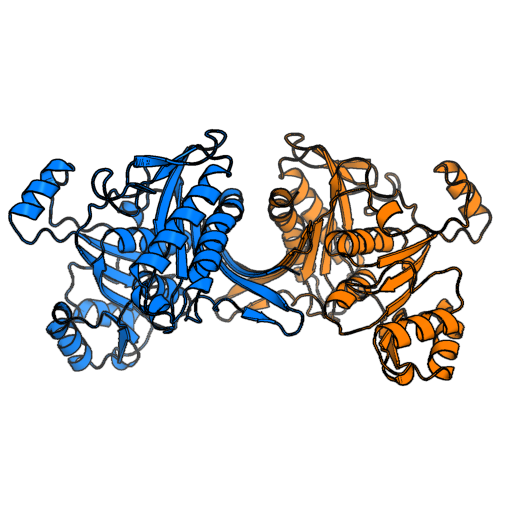.87 94 HIS A CA 1
ATOM 660 C C . HIS A 1 94 ? -14.884 -8.801 -21.504 1 95.87 94 HIS A C 1
ATOM 662 O O . HIS A 1 94 ? -16.021 -9.098 -21.131 1 95.87 94 HIS A O 1
ATOM 668 N N . TYR A 1 95 ? -14.113 -8.103 -20.753 1 95.75 95 TYR A N 1
ATOM 669 C CA . TYR A 1 95 ? -14.475 -7.436 -19.508 1 95.75 95 TYR A CA 1
ATOM 670 C C . TYR A 1 95 ? -15.002 -8.436 -18.486 1 95.75 95 TYR A C 1
ATOM 672 O O . TYR A 1 95 ? -16.058 -8.223 -17.886 1 95.75 95 TYR A O 1
ATOM 680 N N . LYS A 1 96 ? -14.405 -9.528 -18.432 1 94.36 96 LYS A N 1
ATOM 681 C CA . LYS A 1 96 ? -14.71 -10.508 -17.394 1 94.36 96 LYS A CA 1
ATOM 682 C C . LYS A 1 96 ? -13.909 -10.233 -16.125 1 94.36 96 LYS A C 1
ATOM 684 O O . LYS A 1 96 ? -13.1 -9.304 -16.084 1 94.36 96 LYS A O 1
ATOM 689 N N . ARG A 1 97 ? -14.16 -10.99 -15.137 1 93.8 97 ARG A N 1
ATOM 690 C CA . ARG A 1 97 ? -13.542 -10.772 -13.833 1 93.8 97 ARG A CA 1
ATOM 691 C C . ARG A 1 97 ? -12.175 -11.444 -13.755 1 93.8 97 ARG A C 1
ATOM 693 O O . ARG A 1 97 ? -12.021 -12.598 -14.161 1 93.8 97 ARG A O 1
ATOM 700 N N . GLY A 1 98 ? -11.179 -10.589 -13.314 1 95.55 98 GLY A N 1
ATOM 701 C CA . GLY A 1 98 ? -9.976 -11.282 -12.881 1 95.55 98 GLY A CA 1
ATOM 702 C C . GLY A 1 98 ? -8.757 -10.94 -13.715 1 95.55 98 GLY A C 1
ATOM 703 O O . GLY A 1 98 ? -7.68 -11.504 -13.511 1 95.55 98 GLY A O 1
ATOM 704 N N . ALA A 1 99 ? -8.855 -10.013 -14.675 1 97.12 99 ALA A N 1
ATOM 705 C CA . ALA A 1 99 ? -7.667 -9.606 -15.421 1 97.12 99 ALA A CA 1
ATOM 706 C C . ALA A 1 99 ? -6.725 -8.784 -14.546 1 97.12 99 ALA A C 1
ATOM 708 O O . ALA A 1 99 ? -7.169 -7.92 -13.786 1 97.12 99 ALA A O 1
ATOM 709 N N . MET A 1 100 ? -5.416 -9.101 -14.663 1 98.08 100 MET A N 1
ATOM 710 C CA . MET A 1 100 ? -4.448 -8.377 -13.844 1 98.08 100 MET A CA 1
ATOM 711 C C . MET A 1 100 ? -3.07 -8.383 -14.498 1 98.08 100 MET A C 1
ATOM 713 O O . MET A 1 100 ? -2.839 -9.114 -15.462 1 98.08 100 MET A O 1
ATOM 717 N N . SER A 1 101 ? -2.226 -7.529 -14.069 1 98.41 101 SER A N 1
ATOM 718 C CA . SER A 1 101 ? -0.805 -7.531 -14.404 1 98.41 101 SER A CA 1
ATOM 719 C C . SER A 1 101 ? 0.034 -8.064 -13.247 1 98.41 101 SER A C 1
ATOM 721 O O . SER A 1 101 ? -0.193 -7.703 -12.091 1 98.41 101 SER A O 1
ATOM 723 N N . THR A 1 102 ? 0.987 -8.926 -13.595 1 98.3 102 THR A N 1
ATOM 724 C CA . THR A 1 102 ? 1.739 -9.562 -12.519 1 98.3 102 THR A CA 1
ATOM 725 C C . THR A 1 102 ? 3.237 -9.511 -12.802 1 98.3 102 THR A C 1
ATOM 727 O O . THR A 1 102 ? 3.655 -9.487 -13.961 1 98.3 102 THR A O 1
ATOM 730 N N . LEU A 1 103 ? 3.976 -9.451 -11.744 1 98.27 103 LEU A N 1
ATOM 731 C CA . LEU A 1 103 ? 5.435 -9.44 -11.781 1 98.27 103 LEU A CA 1
ATOM 732 C C . LEU A 1 103 ? 6.016 -10.069 -10.519 1 98.27 103 LEU A C 1
ATOM 734 O O . LEU A 1 103 ? 5.503 -9.85 -9.419 1 98.27 103 LEU A O 1
ATOM 738 N N . ALA A 1 104 ? 7.007 -10.867 -10.697 1 97.89 104 ALA A N 1
ATOM 739 C CA . ALA A 1 104 ? 7.785 -11.398 -9.581 1 97.89 104 ALA A CA 1
ATOM 740 C C . ALA A 1 104 ? 9.276 -11.135 -9.777 1 97.89 104 ALA A C 1
ATOM 742 O O . ALA A 1 104 ? 9.736 -10.947 -10.905 1 97.89 104 ALA A O 1
ATOM 743 N N . ALA A 1 105 ? 10.019 -11.071 -8.71 1 97.43 105 ALA A N 1
ATOM 744 C CA . ALA A 1 105 ? 11.46 -10.84 -8.778 1 97.43 105 ALA A CA 1
ATOM 745 C C . ALA A 1 105 ? 12.192 -11.623 -7.692 1 97.43 105 ALA A C 1
ATOM 747 O O . ALA A 1 105 ? 11.637 -11.88 -6.621 1 97.43 105 ALA A O 1
ATOM 748 N N . THR A 1 106 ? 13.327 -12.001 -7.975 1 97.13 106 THR A N 1
ATOM 749 C CA . THR A 1 106 ? 14.257 -12.654 -7.06 1 97.13 106 THR A CA 1
ATOM 750 C C . THR A 1 106 ? 15.701 -12.367 -7.461 1 97.13 106 THR A C 1
ATOM 752 O O . THR A 1 106 ? 15.951 -11.725 -8.483 1 97.13 106 THR A O 1
ATOM 755 N N . GLU A 1 107 ? 16.588 -12.74 -6.597 1 96.35 107 GLU A N 1
ATOM 756 C CA . GLU A 1 107 ? 17.995 -12.595 -6.957 1 96.35 107 GLU A CA 1
ATOM 757 C C . GLU A 1 107 ? 18.321 -13.365 -8.233 1 96.35 107 GLU A C 1
ATOM 759 O O . GLU A 1 107 ? 17.732 -14.415 -8.498 1 96.35 107 GLU A O 1
ATOM 764 N N . LYS A 1 108 ? 19.256 -12.861 -8.945 1 96.31 108 LYS A N 1
ATOM 765 C CA . LYS A 1 108 ? 19.631 -13.444 -10.23 1 96.31 108 LYS A CA 1
ATOM 766 C C . LYS A 1 108 ? 19.945 -14.93 -10.089 1 96.31 108 LYS A C 1
ATOM 768 O O . LYS A 1 108 ? 20.685 -15.331 -9.188 1 96.31 108 LYS A O 1
ATOM 773 N N . GLY A 1 109 ? 19.358 -15.692 -10.965 1 95.45 109 GLY A N 1
ATOM 774 C CA . GLY A 1 109 ? 19.671 -17.111 -11.02 1 95.45 109 GLY A CA 1
ATOM 775 C C . GLY A 1 109 ? 18.742 -17.961 -10.174 1 95.45 109 GLY A C 1
ATOM 776 O O . GLY A 1 109 ? 18.861 -19.187 -10.152 1 95.45 109 GLY A O 1
ATOM 777 N N . ASN A 1 110 ? 17.779 -17.36 -9.589 1 96.76 110 ASN A N 1
ATOM 778 C CA . ASN A 1 110 ? 17.011 -18.096 -8.591 1 96.76 110 ASN A CA 1
ATOM 779 C C . ASN A 1 110 ? 15.673 -18.57 -9.151 1 96.76 110 ASN A C 1
ATOM 781 O O . ASN A 1 110 ? 14.983 -19.375 -8.523 1 96.76 110 ASN A O 1
ATOM 785 N N . PHE A 1 111 ? 15.274 -18.135 -10.308 1 97.05 111 PHE A N 1
ATOM 786 C CA . PHE A 1 111 ? 14.052 -18.642 -10.92 1 97.05 111 PHE A CA 1
ATOM 787 C C . PHE A 1 111 ? 14.336 -19.896 -11.738 1 97.05 111 PHE A C 1
ATOM 789 O O . PHE A 1 111 ? 15.355 -19.977 -12.427 1 97.05 111 PHE A O 1
ATOM 796 N N . LEU A 1 112 ? 13.489 -20.818 -11.647 1 94.25 112 LEU A N 1
ATOM 797 C CA . LEU A 1 112 ? 13.51 -21.922 -12.6 1 94.25 112 LEU A CA 1
ATOM 798 C C . LEU A 1 112 ? 13.248 -21.423 -14.017 1 94.25 112 LEU A C 1
ATOM 800 O O . LEU A 1 112 ? 12.249 -20.745 -14.265 1 94.25 112 LEU A O 1
ATOM 804 N N . TYR A 1 113 ? 14.177 -21.719 -14.835 1 88.1 113 TYR A N 1
ATOM 805 C CA . TYR A 1 113 ? 13.886 -21.508 -16.248 1 88.1 113 TYR A CA 1
ATOM 806 C C . TYR A 1 113 ? 12.851 -22.51 -16.747 1 88.1 113 TYR A C 1
ATOM 808 O O . TYR A 1 113 ? 13.103 -23.717 -16.764 1 88.1 113 TYR A O 1
ATOM 816 N N . ALA A 1 114 ? 11.743 -22.049 -16.978 1 84.25 114 ALA A N 1
ATOM 817 C CA . ALA A 1 114 ? 10.68 -22.904 -17.501 1 84.25 114 ALA A CA 1
ATOM 818 C C . ALA A 1 114 ? 10.43 -22.626 -18.981 1 84.25 114 ALA A C 1
ATOM 820 O O . ALA A 1 114 ? 10.047 -21.515 -19.354 1 84.25 114 ALA A O 1
ATOM 821 N N . PRO A 1 115 ? 10.703 -23.643 -19.807 1 84.5 115 PRO A N 1
ATOM 822 C CA . PRO A 1 115 ? 10.327 -23.456 -21.21 1 84.5 115 PRO A CA 1
ATOM 823 C C . PRO A 1 115 ? 8.822 -23.274 -21.398 1 84.5 115 PRO A C 1
ATOM 825 O O . PRO A 1 115 ? 8.06 -23.37 -20.433 1 84.5 115 PRO A O 1
ATOM 828 N N . ASP A 1 116 ? 8.418 -22.91 -22.561 1 86.45 116 ASP A N 1
ATOM 829 C CA . ASP A 1 116 ? 7.011 -22.694 -22.883 1 86.45 116 ASP A CA 1
ATOM 830 C C . ASP A 1 116 ? 6.278 -24.022 -23.06 1 86.45 116 ASP A C 1
ATOM 832 O O . ASP A 1 116 ? 5.92 -24.395 -24.179 1 86.45 116 ASP A O 1
ATOM 836 N N . VAL A 1 117 ? 6.05 -24.729 -21.999 1 92.35 117 VAL A N 1
ATOM 837 C CA . VAL A 1 117 ? 5.319 -25.99 -21.947 1 92.35 117 VAL A CA 1
ATOM 838 C C . VAL A 1 117 ? 4.282 -25.941 -20.827 1 92.35 117 VAL A C 1
ATOM 840 O O . VAL A 1 117 ? 4.208 -24.959 -20.084 1 92.35 117 VAL A O 1
ATOM 843 N N . TYR A 1 118 ? 3.528 -26.914 -20.738 1 94.98 118 TYR A N 1
ATOM 844 C CA . TYR A 1 118 ? 2.571 -27.029 -19.644 1 94.98 118 TYR A CA 1
ATOM 845 C C . TYR A 1 118 ? 3.241 -27.575 -18.388 1 94.98 118 TYR A C 1
ATOM 847 O O . TYR A 1 118 ? 4.311 -28.183 -18.462 1 94.98 118 TYR A O 1
ATOM 855 N N . MET A 1 119 ? 2.632 -27.35 -17.306 1 96.93 119 MET A N 1
ATOM 856 C CA . MET A 1 119 ? 3.058 -27.84 -15.999 1 96.93 119 MET A CA 1
ATOM 857 C C . MET A 1 119 ? 1.871 -28.38 -15.207 1 96.93 119 MET A C 1
ATOM 859 O O . MET A 1 119 ? 0.835 -27.721 -15.108 1 96.93 119 MET A O 1
ATOM 863 N N . GLU A 1 120 ? 2 -29.601 -14.779 1 97.82 120 GLU A N 1
ATOM 864 C CA . GLU A 1 120 ? 1.083 -30.101 -13.759 1 97.82 120 GLU A CA 1
ATOM 865 C C . GLU A 1 120 ? 1.382 -29.484 -12.396 1 97.82 120 GLU A C 1
ATOM 867 O O . GLU A 1 120 ? 2.528 -29.496 -11.942 1 97.82 120 GLU A O 1
ATOM 872 N N . LYS A 1 121 ? 0.392 -28.884 -11.756 1 98.07 121 LYS A N 1
ATOM 873 C CA . LYS A 1 121 ? 0.593 -28.135 -10.519 1 98.07 121 LYS A CA 1
ATOM 874 C C . LYS A 1 121 ? -0.316 -28.655 -9.408 1 98.07 121 LYS A C 1
ATOM 876 O O . LYS A 1 121 ? -1.457 -29.046 -9.664 1 98.07 121 LYS A O 1
ATOM 881 N N . ILE A 1 122 ? 0.1 -28.679 -8.256 1 98.09 122 ILE A N 1
ATOM 882 C CA . ILE A 1 122 ? -0.669 -28.823 -7.024 1 98.09 122 ILE A CA 1
ATOM 883 C C . ILE A 1 122 ? -0.177 -27.814 -5.988 1 98.09 122 ILE A C 1
ATOM 885 O O . ILE A 1 122 ? 1.028 -27.681 -5.766 1 98.09 122 ILE A O 1
ATOM 889 N N . ALA A 1 123 ? -1.071 -27.064 -5.427 1 97.26 123 ALA A N 1
ATOM 890 C CA . ALA A 1 123 ? -0.681 -25.98 -4.529 1 97.26 123 ALA A CA 1
ATOM 891 C C . ALA A 1 123 ? -1.645 -25.87 -3.351 1 97.26 123 ALA A C 1
ATOM 893 O O . ALA A 1 123 ? -2.836 -26.16 -3.487 1 97.26 123 ALA A O 1
ATOM 894 N N . VAL A 1 124 ? -1.156 -25.419 -2.233 1 95.98 124 VAL A N 1
ATOM 895 C CA . VAL A 1 124 ? -1.924 -25.151 -1.021 1 95.98 124 VAL A CA 1
ATOM 896 C C . VAL A 1 124 ? -1.424 -23.864 -0.368 1 95.98 124 VAL A C 1
ATOM 898 O O . VAL A 1 124 ? -0.325 -23.393 -0.669 1 95.98 124 VAL A O 1
ATOM 901 N N . GLY A 1 125 ? -2.261 -23.298 0.48 1 90.88 125 GLY A N 1
ATOM 902 C CA . GLY A 1 125 ? -1.956 -22.031 1.124 1 90.88 125 GLY A CA 1
ATOM 903 C C . GLY A 1 125 ? -0.913 -22.154 2.219 1 90.88 125 GLY A C 1
ATOM 904 O O . GLY A 1 125 ? -0.056 -23.039 2.171 1 90.88 125 GLY A O 1
ATOM 905 N N . LYS A 1 126 ? -0.948 -21.266 3.182 1 85.08 126 LYS A N 1
ATOM 906 C CA . LYS A 1 126 ? 0.074 -21.16 4.22 1 85.08 126 LYS A CA 1
ATOM 907 C C . LYS A 1 126 ? -0.092 -22.256 5.268 1 85.08 126 LYS A C 1
ATOM 909 O O . LYS A 1 126 ? -1.166 -22.847 5.392 1 85.08 126 LYS A O 1
ATOM 914 N N . ASN A 1 127 ? 0.945 -22.647 5.948 1 78.1 127 ASN A N 1
ATOM 915 C CA . ASN A 1 127 ? 1.026 -23.54 7.099 1 78.1 127 ASN A CA 1
ATOM 916 C C . ASN A 1 127 ? 0.785 -24.993 6.7 1 78.1 127 ASN A C 1
ATOM 918 O O . ASN A 1 127 ? 0.341 -25.8 7.518 1 78.1 127 ASN A O 1
ATOM 922 N N . ILE A 1 128 ? 0.844 -25.245 5.444 1 83.14 128 ILE A N 1
ATOM 923 C CA . ILE A 1 128 ? 0.791 -26.623 4.968 1 83.14 128 ILE A CA 1
ATOM 924 C C . ILE A 1 128 ? 2.113 -26.988 4.297 1 83.14 128 ILE A C 1
ATOM 926 O O . ILE A 1 128 ? 2.624 -26.233 3.466 1 83.14 128 ILE A O 1
ATOM 930 N N . THR A 1 129 ? 2.641 -28.102 4.729 1 77.45 129 THR A N 1
ATOM 931 C CA . THR A 1 129 ? 3.975 -28.478 4.272 1 77.45 129 THR A CA 1
ATOM 932 C C . THR A 1 129 ? 3.893 -29.553 3.192 1 77.45 129 THR A C 1
ATOM 934 O O . THR A 1 129 ? 2.806 -30.044 2.878 1 77.45 129 THR A O 1
ATOM 937 N N . GLY A 1 130 ? 5.035 -29.801 2.628 1 80.94 130 GLY A N 1
ATOM 938 C CA . GLY A 1 130 ? 5.175 -30.729 1.518 1 80.94 130 GLY A CA 1
ATOM 939 C C . GLY A 1 130 ? 4.863 -32.165 1.897 1 80.94 130 GLY A C 1
ATOM 940 O O . GLY A 1 130 ? 4.722 -33.026 1.026 1 80.94 130 GLY A O 1
ATOM 941 N N . ASP A 1 131 ? 4.579 -32.383 3.109 1 87.72 131 ASP A N 1
ATOM 942 C CA . ASP A 1 131 ? 4.254 -33.744 3.525 1 87.72 131 ASP A CA 1
ATOM 943 C C . ASP A 1 131 ? 2.76 -34.022 3.375 1 87.72 131 ASP A C 1
ATOM 945 O O . ASP A 1 131 ? 2.33 -35.176 3.426 1 87.72 131 ASP A O 1
ATOM 949 N N . VAL A 1 132 ? 2.118 -33.043 3.1 1 92.98 132 VAL A N 1
ATOM 950 C CA . VAL A 1 132 ? 0.665 -33.178 3.075 1 92.98 132 VAL A CA 1
ATOM 951 C C . VAL A 1 132 ? 0.196 -33.448 1.647 1 92.98 132 VAL A C 1
ATOM 953 O O . VAL A 1 132 ? -0.644 -34.321 1.418 1 92.98 132 VAL A O 1
ATOM 956 N N . ILE A 1 133 ? 0.752 -32.756 0.698 1 95.68 133 ILE A N 1
ATOM 957 C CA . ILE A 1 133 ? 0.315 -32.951 -0.68 1 95.68 133 ILE A CA 1
ATOM 958 C C . ILE A 1 133 ? 1.517 -33.288 -1.559 1 95.68 133 ILE A C 1
ATOM 960 O O . ILE A 1 133 ? 2.644 -32.881 -1.264 1 95.68 133 ILE A O 1
ATOM 964 N N . SER A 1 134 ? 1.197 -33.98 -2.671 1 96.78 134 SER A N 1
ATOM 965 C CA . SER A 1 134 ? 2.243 -34.328 -3.627 1 96.78 134 SER A CA 1
ATOM 966 C C . SER A 1 134 ? 1.65 -34.731 -4.973 1 96.78 134 SER A C 1
ATOM 968 O O . SER A 1 134 ? 0.583 -35.345 -5.028 1 96.78 134 SER A O 1
ATOM 970 N N . LEU A 1 135 ? 2.43 -34.441 -5.981 1 97.29 135 LEU A N 1
ATOM 971 C CA . LEU A 1 135 ? 2.046 -34.899 -7.312 1 97.29 135 LEU A CA 1
ATOM 972 C C . LEU A 1 135 ? 2.281 -36.399 -7.46 1 97.29 135 LEU A C 1
ATOM 974 O O . LEU A 1 135 ? 1.787 -37.019 -8.404 1 97.29 135 LEU A O 1
ATOM 978 N N . LYS A 1 136 ? 2.989 -36.983 -6.504 1 96.12 136 LYS A N 1
ATOM 979 C CA . LYS A 1 136 ? 3.215 -38.425 -6.512 1 96.12 136 LYS A CA 1
ATOM 980 C C . LYS A 1 136 ? 1.983 -39.177 -6.016 1 96.12 136 LYS A C 1
ATOM 982 O O . LYS A 1 136 ? 1.84 -40.376 -6.265 1 96.12 136 LYS A O 1
ATOM 987 N N . ASN A 1 137 ? 1.182 -38.457 -5.27 1 96.34 137 ASN A N 1
ATOM 988 C CA . ASN A 1 137 ? -0.04 -39.043 -4.731 1 96.34 137 ASN A CA 1
ATOM 989 C C . ASN A 1 137 ? -1.197 -38.935 -5.721 1 96.34 137 ASN A C 1
ATOM 991 O O . ASN A 1 137 ? -1.209 -38.045 -6.574 1 96.34 137 ASN A O 1
ATOM 995 N N . ASN A 1 138 ? -2.124 -39.871 -5.63 1 96.06 138 ASN A N 1
ATOM 996 C CA . ASN A 1 138 ? -3.394 -39.634 -6.308 1 96.06 138 ASN A CA 1
ATOM 997 C C . ASN A 1 138 ? -4.215 -38.56 -5.6 1 96.06 138 ASN A C 1
ATOM 999 O O . ASN A 1 138 ? -3.853 -38.114 -4.51 1 96.06 138 ASN A O 1
ATOM 1003 N N . VAL A 1 139 ? -5.21 -38.127 -6.254 1 97.4 139 VAL A N 1
ATOM 1004 C CA . VAL A 1 139 ? -5.987 -37 -5.751 1 97.4 139 VAL A CA 1
ATOM 1005 C C . VAL A 1 139 ? -6.692 -37.395 -4.455 1 97.4 139 VAL A C 1
ATOM 1007 O O . VAL A 1 139 ? -6.851 -36.57 -3.552 1 97.4 139 VAL A O 1
ATOM 1010 N N . GLU A 1 140 ? -7.085 -38.672 -4.278 1 97.37 140 GLU A N 1
ATOM 1011 C CA . GLU A 1 140 ? -7.74 -39.16 -3.068 1 97.37 140 GLU A CA 1
ATOM 1012 C C . GLU A 1 140 ? -6.851 -38.964 -1.843 1 97.37 140 GLU A C 1
ATOM 1014 O O . GLU A 1 140 ? -7.296 -38.425 -0.827 1 97.37 140 GLU A O 1
ATOM 1019 N N . LYS A 1 141 ? -5.647 -39.393 -1.98 1 97.49 141 LYS A N 1
ATOM 1020 C CA . LYS A 1 141 ? -4.704 -39.275 -0.871 1 97.49 141 LYS A CA 1
ATOM 1021 C C . LYS A 1 141 ? -4.442 -37.812 -0.526 1 97.49 141 LYS A C 1
ATOM 1023 O O . LYS A 1 141 ? -4.385 -37.447 0.651 1 97.49 141 LYS A O 1
ATOM 1028 N N . ASN A 1 142 ? -4.251 -36.969 -1.476 1 97.8 142 ASN A N 1
ATOM 1029 C CA . ASN A 1 142 ? -4.025 -35.546 -1.248 1 97.8 142 ASN A CA 1
ATOM 1030 C C . ASN A 1 142 ? -5.195 -34.904 -0.508 1 97.8 142 ASN A C 1
ATOM 1032 O O . ASN A 1 142 ? -4.993 -34.149 0.444 1 97.8 142 ASN A O 1
ATOM 1036 N N . LEU A 1 143 ? -6.415 -35.235 -0.93 1 97.94 143 LEU A N 1
ATOM 1037 C CA . LEU A 1 143 ? -7.595 -34.65 -0.303 1 97.94 143 LEU A CA 1
ATOM 1038 C C . LEU A 1 143 ? -7.771 -35.173 1.118 1 97.94 143 LEU A C 1
ATOM 1040 O O . LEU A 1 143 ? -8.149 -34.42 2.019 1 97.94 143 LEU A O 1
ATOM 1044 N N . ASP A 1 144 ? -7.46 -36.416 1.274 1 97.57 144 ASP A N 1
ATOM 1045 C CA . ASP A 1 144 ? -7.557 -37.002 2.607 1 97.57 144 ASP A CA 1
ATOM 1046 C C . ASP A 1 144 ? -6.571 -36.345 3.57 1 97.57 144 ASP A C 1
ATOM 1048 O O . ASP A 1 144 ? -6.935 -35.991 4.693 1 97.57 144 ASP A O 1
ATOM 1052 N N . ASN A 1 145 ? -5.36 -36.256 3.148 1 97.34 145 ASN A N 1
ATOM 1053 C CA . ASN A 1 145 ? -4.335 -35.619 3.969 1 97.34 145 ASN A CA 1
ATOM 1054 C C . ASN A 1 145 ? -4.711 -34.182 4.32 1 97.34 145 ASN A C 1
ATOM 1056 O O . ASN A 1 145 ? -4.554 -33.757 5.466 1 97.34 145 ASN A O 1
ATOM 1060 N N . LEU A 1 146 ? -5.183 -33.472 3.295 1 96.36 146 LEU A N 1
ATOM 1061 C CA . LEU A 1 146 ? -5.538 -32.07 3.492 1 96.36 146 LEU A CA 1
ATOM 1062 C C . LEU A 1 146 ? -6.706 -31.937 4.463 1 96.36 146 LEU A C 1
ATOM 1064 O O . LEU A 1 146 ? -6.709 -31.049 5.319 1 96.36 146 LEU A O 1
ATOM 1068 N N . ALA A 1 147 ? -7.695 -32.787 4.295 1 96.6 147 ALA A N 1
ATOM 1069 C CA . ALA A 1 147 ? -8.837 -32.777 5.205 1 96.6 147 ALA A CA 1
ATOM 1070 C C . ALA A 1 147 ? -8.397 -33.047 6.641 1 96.6 147 ALA A C 1
ATOM 1072 O O . ALA A 1 1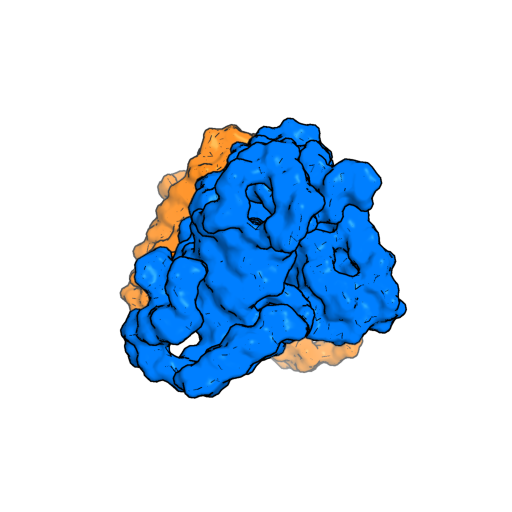47 ? -8.875 -32.399 7.576 1 96.6 147 ALA A O 1
ATOM 1073 N N . GLN A 1 148 ? -7.501 -33.959 6.789 1 96.04 148 GLN A N 1
ATOM 1074 C CA . GLN A 1 148 ? -7.01 -34.322 8.114 1 96.04 148 GLN A CA 1
ATOM 1075 C C . GLN A 1 148 ? -6.299 -33.147 8.779 1 96.04 148 GLN A C 1
ATOM 1077 O O . GLN A 1 148 ? -6.571 -32.824 9.937 1 96.04 148 GLN A O 1
ATOM 1082 N N . ILE A 1 149 ? -5.449 -32.502 8.073 1 93.88 149 ILE A N 1
ATOM 1083 C CA . ILE A 1 149 ? -4.66 -31.416 8.644 1 93.88 149 ILE A CA 1
ATOM 1084 C C . ILE A 1 149 ? -5.566 -30.227 8.954 1 93.88 149 ILE A C 1
ATOM 1086 O O . ILE A 1 149 ? -5.332 -29.494 9.918 1 93.88 149 ILE A O 1
ATOM 1090 N N . ASN A 1 150 ? -6.594 -30.074 8.132 1 92.52 150 ASN A N 1
ATOM 1091 C CA . ASN A 1 150 ? -7.531 -28.974 8.334 1 92.52 150 ASN A CA 1
ATOM 1092 C C . ASN A 1 150 ? -8.631 -29.348 9.324 1 92.52 150 ASN A C 1
ATOM 1094 O O . ASN A 1 150 ? -9.524 -28.545 9.599 1 92.52 150 ASN A O 1
ATOM 1098 N N . HIS A 1 151 ? -8.635 -30.561 9.813 1 94.29 151 HIS A N 1
ATOM 1099 C CA . HIS A 1 151 ? -9.622 -31.071 10.757 1 94.29 151 HIS A CA 1
ATOM 1100 C C . HIS A 1 151 ? -11.039 -30.904 10.218 1 94.29 151 HIS A C 1
ATOM 1102 O O . HIS A 1 151 ? -11.912 -30.375 10.91 1 94.29 151 HIS A O 1
ATOM 1108 N N . CYS A 1 152 ? -11.208 -31.349 9 1 96.1 152 CYS A N 1
ATOM 1109 C CA . CYS A 1 152 ? -12.513 -31.289 8.351 1 96.1 152 CYS A CA 1
ATOM 1110 C C . CYS A 1 152 ? -12.746 -32.519 7.482 1 96.1 152 CYS A C 1
ATOM 1112 O O . CYS A 1 152 ? -11.926 -33.438 7.466 1 96.1 152 CYS A O 1
ATOM 1114 N N . LYS A 1 153 ? -13.921 -32.579 6.907 1 97.27 153 LYS A N 1
ATOM 1115 C CA . LYS A 1 153 ? -14.236 -33.65 5.966 1 97.27 153 LYS A CA 1
ATOM 1116 C C . LYS A 1 153 ? -13.825 -33.272 4.546 1 97.27 153 LYS A C 1
ATOM 1118 O O . LYS A 1 153 ? -13.708 -32.089 4.221 1 97.27 153 LYS A O 1
ATOM 1123 N N . VAL A 1 154 ? -13.624 -34.197 3.742 1 97.64 154 VAL A N 1
ATOM 1124 C CA . VAL A 1 154 ? -13.29 -33.973 2.34 1 97.64 154 VAL A CA 1
ATOM 1125 C C . VAL A 1 154 ? -14.378 -33.132 1.677 1 97.64 154 VAL A C 1
ATOM 1127 O O . VAL A 1 154 ? -14.088 -32.293 0.821 1 97.64 154 VAL A O 1
ATOM 1130 N N . SER A 1 155 ? -15.609 -33.305 2.121 1 97.27 155 SER A N 1
ATOM 1131 C CA . SER A 1 155 ? -16.75 -32.599 1.548 1 97.27 155 SER A CA 1
ATOM 1132 C C . SER A 1 155 ? -16.702 -31.11 1.878 1 97.27 155 SER A C 1
ATOM 1134 O O . SER A 1 155 ? -17.423 -30.312 1.276 1 97.27 155 SER A O 1
ATOM 1136 N N . ASP A 1 156 ? -15.849 -30.73 2.811 1 96.66 156 ASP A N 1
ATOM 1137 C CA . ASP A 1 156 ? -15.723 -29.333 3.213 1 96.66 156 ASP A CA 1
ATOM 1138 C C . ASP A 1 156 ? -14.666 -28.614 2.379 1 96.66 156 ASP A C 1
ATOM 1140 O O . ASP A 1 156 ? -14.57 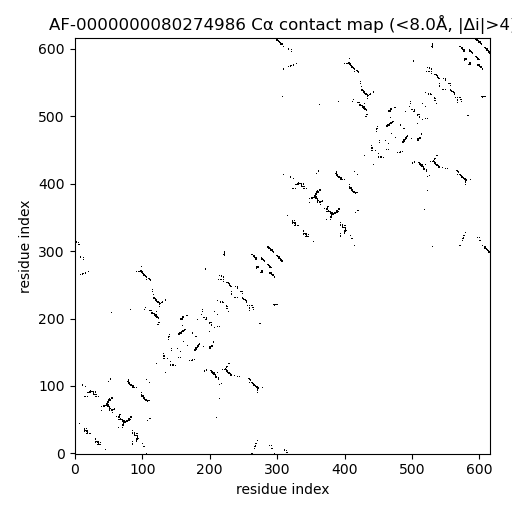-27.386 2.413 1 96.66 156 ASP A O 1
ATOM 1144 N N . LEU A 1 157 ? -13.914 -29.342 1.635 1 97.08 157 LEU A N 1
ATOM 1145 C CA . LEU A 1 157 ? -12.806 -28.775 0.874 1 97.08 157 LEU A CA 1
ATOM 1146 C C . LEU A 1 157 ? -13.304 -28.136 -0.418 1 97.08 157 LEU A C 1
ATOM 1148 O O . LEU A 1 157 ? -14.24 -28.639 -1.043 1 97.08 157 LEU A O 1
ATOM 1152 N N . VAL A 1 158 ? -12.681 -27.049 -0.751 1 97.45 158 VAL A N 1
ATOM 1153 C CA . VAL A 1 158 ? -12.906 -26.397 -2.037 1 97.45 158 VAL A CA 1
ATOM 1154 C C . VAL A 1 158 ? -11.64 -26.48 -2.887 1 97.45 158 VAL A C 1
ATOM 1156 O O . VAL A 1 158 ? -10.596 -25.943 -2.511 1 97.45 158 VAL A O 1
ATOM 1159 N N . ILE A 1 159 ? -11.778 -27.134 -4.019 1 97.99 159 ILE A N 1
ATOM 1160 C CA . ILE A 1 159 ? -10.639 -27.366 -4.9 1 97.99 159 ILE A CA 1
ATOM 1161 C C . ILE A 1 159 ? -10.799 -26.544 -6.177 1 97.99 159 ILE A C 1
ATOM 1163 O O . ILE A 1 159 ? -11.816 -26.649 -6.867 1 97.99 159 ILE A O 1
ATOM 1167 N N . THR A 1 160 ? -9.784 -25.789 -6.525 1 97.62 160 THR A N 1
ATOM 1168 C CA . THR A 1 160 ? -9.835 -24.989 -7.744 1 97.62 160 THR A CA 1
ATOM 1169 C C . THR A 1 160 ? -9.149 -25.716 -8.897 1 97.62 160 THR A C 1
ATOM 1171 O O . THR A 1 160 ? -8.04 -26.231 -8.741 1 97.62 160 THR A O 1
ATOM 1174 N N . VAL A 1 161 ? -9.847 -25.748 -10.059 1 97.83 161 VAL A N 1
ATOM 1175 C CA . VAL A 1 161 ? -9.34 -26.428 -11.246 1 97.83 161 VAL A CA 1
ATOM 1176 C C . VAL A 1 161 ? -9.64 -25.593 -12.489 1 97.83 161 VAL A C 1
ATOM 1178 O O . VAL A 1 161 ? -10.704 -24.976 -12.587 1 97.83 161 VAL A O 1
ATOM 1181 N N . LEU A 1 162 ? -8.718 -25.566 -13.407 1 95.84 162 LEU A N 1
ATOM 1182 C CA . LEU A 1 162 ? -9 -24.979 -14.712 1 95.84 162 LEU A CA 1
ATOM 1183 C C . LEU A 1 162 ? -10.027 -25.811 -15.473 1 95.84 162 LEU A C 1
ATOM 1185 O O . LEU A 1 162 ? -9.919 -27.038 -15.529 1 95.84 162 LEU A O 1
ATOM 1189 N N . LYS A 1 163 ? -10.944 -25.142 -16.023 1 95.69 163 LYS A N 1
ATOM 1190 C CA . LYS A 1 163 ? -11.937 -25.826 -16.847 1 95.69 163 LYS A CA 1
ATOM 1191 C C . LYS A 1 163 ? -11.402 -26.083 -18.253 1 95.69 163 LYS A C 1
ATOM 1193 O O . LYS A 1 163 ? -11.588 -25.261 -19.153 1 95.69 163 LYS A O 1
ATOM 1198 N N . ARG A 1 164 ? -10.846 -27.174 -18.393 1 96.69 164 ARG A N 1
ATOM 1199 C CA . ARG A 1 164 ? -10.32 -27.69 -19.652 1 96.69 164 ARG A CA 1
ATOM 1200 C C . ARG A 1 164 ? -10.704 -29.152 -19.849 1 96.69 164 ARG A C 1
ATOM 1202 O O . ARG A 1 164 ? -10.864 -29.894 -18.877 1 96.69 164 ARG A O 1
ATOM 1209 N N . GLU A 1 165 ? -10.72 -29.555 -21.055 1 96.82 165 GLU A N 1
ATOM 1210 C CA . GLU A 1 165 ? -11.039 -30.951 -21.339 1 96.82 165 GLU A CA 1
ATOM 1211 C C . GLU A 1 165 ? -10.027 -31.892 -20.693 1 96.82 165 GLU A C 1
ATOM 1213 O O . GLU A 1 165 ? -10.391 -32.963 -20.204 1 96.82 165 GLU A O 1
ATOM 1218 N N . ARG A 1 166 ? -8.87 -31.504 -20.625 1 95.93 166 ARG A N 1
ATOM 1219 C CA . ARG A 1 166 ? -7.791 -32.322 -20.081 1 95.93 166 ARG A CA 1
ATOM 1220 C C . ARG A 1 166 ? -7.984 -32.559 -18.587 1 95.93 166 ARG A C 1
ATOM 1222 O O . ARG A 1 166 ? -7.335 -33.428 -18.002 1 95.93 166 ARG A O 1
ATOM 1229 N N . HIS A 1 167 ? -8.89 -31.844 -17.983 1 97.71 167 HIS A N 1
ATOM 1230 C CA . HIS A 1 167 ? -9.101 -31.974 -16.545 1 97.71 167 HIS A CA 1
ATOM 1231 C C . HIS A 1 167 ? -10.391 -32.729 -16.244 1 97.71 167 HIS A C 1
ATOM 1233 O O . HIS A 1 167 ? -10.792 -32.843 -15.083 1 97.71 167 HIS A O 1
ATOM 1239 N N . ASN A 1 168 ? -11.089 -33.266 -17.244 1 97.72 168 ASN A N 1
ATOM 1240 C CA . ASN A 1 168 ? -12.39 -33.897 -17.049 1 97.72 168 ASN A CA 1
ATOM 1241 C C . ASN A 1 168 ? -12.305 -35.065 -16.07 1 97.72 168 ASN A C 1
ATOM 1243 O O . ASN A 1 168 ? -13.143 -35.193 -15.176 1 97.72 168 ASN A O 1
ATOM 1247 N N . GLU A 1 169 ? -11.352 -35.88 -16.287 1 97.35 169 GLU A N 1
ATOM 1248 C CA . GLU A 1 169 ? -11.201 -37.028 -15.398 1 97.35 169 GLU A CA 1
ATOM 1249 C C . GLU A 1 169 ? -10.911 -36.584 -13.967 1 97.35 169 GLU A C 1
ATOM 1251 O O . GLU A 1 169 ? -11.47 -37.134 -13.016 1 97.35 169 GLU A O 1
ATOM 1256 N N . LEU A 1 170 ? -9.975 -35.661 -13.835 1 97.53 170 LEU A N 1
ATOM 1257 C CA . LEU A 1 170 ? -9.643 -35.112 -12.525 1 97.53 170 LEU A CA 1
ATOM 1258 C C . LEU A 1 170 ? -10.885 -34.556 -11.837 1 97.53 170 LEU A C 1
ATOM 1260 O O . LEU A 1 170 ? -11.129 -34.84 -10.662 1 97.53 170 LEU A O 1
ATOM 1264 N N . ILE A 1 171 ? -11.673 -33.756 -12.53 1 98.05 171 ILE A N 1
ATOM 1265 C CA . ILE A 1 171 ? -12.892 -33.137 -12.019 1 98.05 171 ILE A CA 1
ATOM 1266 C C . ILE A 1 171 ? -13.869 -34.22 -11.567 1 98.05 171 ILE A C 1
ATOM 1268 O O . ILE A 1 171 ? -14.423 -34.144 -10.468 1 98.05 171 ILE A O 1
ATOM 1272 N N . SER A 1 172 ? -14.039 -35.217 -12.392 1 97.77 172 SER A N 1
ATOM 1273 C CA . SER A 1 172 ? -14.948 -36.312 -12.067 1 97.77 172 SER A CA 1
ATOM 1274 C C . SER A 1 172 ? -14.513 -37.031 -10.795 1 97.77 172 SER A C 1
ATOM 1276 O O . SER A 1 172 ? -15.344 -37.351 -9.942 1 97.77 172 SER A O 1
ATOM 1278 N N . ARG A 1 173 ? -13.3 -37.278 -10.675 1 97.27 173 ARG A N 1
ATOM 1279 C CA . ARG A 1 173 ? -12.763 -37.978 -9.513 1 97.27 173 ARG A CA 1
ATOM 1280 C C . ARG A 1 173 ? -12.966 -37.162 -8.24 1 97.27 173 ARG A C 1
ATOM 1282 O O . ARG A 1 173 ? -13.357 -37.705 -7.204 1 97.27 173 ARG A O 1
ATOM 1289 N N . ILE A 1 174 ? -12.666 -35.884 -8.26 1 97.98 174 ILE A N 1
ATOM 1290 C CA . ILE A 1 174 ? -12.823 -35.007 -7.105 1 97.98 174 ILE A CA 1
ATOM 1291 C C . ILE A 1 174 ? -14.287 -34.98 -6.672 1 97.98 174 ILE A C 1
ATOM 1293 O O . ILE A 1 174 ? -14.592 -35.082 -5.481 1 97.98 174 ILE A O 1
ATOM 1297 N N . ARG A 1 175 ? -15.186 -34.873 -7.638 1 97.18 175 ARG A N 1
ATOM 1298 C CA . ARG A 1 175 ? -16.615 -34.85 -7.343 1 97.18 175 ARG A CA 1
ATOM 1299 C C . ARG A 1 175 ? -17.065 -36.163 -6.71 1 97.18 175 ARG A C 1
ATOM 1301 O O . ARG A 1 175 ? -17.884 -36.166 -5.79 1 97.18 175 ARG A O 1
ATOM 1308 N N . LYS A 1 176 ? -16.577 -37.218 -7.186 1 97.42 176 LYS A N 1
ATOM 1309 C CA . LYS A 1 176 ? -16.915 -38.529 -6.639 1 97.42 176 LYS A CA 1
ATOM 1310 C C . LYS A 1 176 ? -16.492 -38.641 -5.177 1 97.42 176 LYS A C 1
ATOM 1312 O O . LYS A 1 176 ? -17.138 -39.335 -4.389 1 97.42 176 LYS A O 1
ATOM 1317 N N . LEU A 1 177 ? -15.398 -38.003 -4.827 1 97.22 177 LEU A N 1
ATOM 1318 C CA . LEU A 1 177 ? -14.897 -38.019 -3.456 1 97.22 177 LEU A CA 1
ATOM 1319 C C . LEU A 1 177 ? -15.72 -37.094 -2.566 1 97.22 177 LEU A C 1
ATOM 1321 O O . LEU A 1 177 ? -15.569 -37.107 -1.343 1 97.22 177 LEU A O 1
ATOM 1325 N N . GLY A 1 178 ? -16.547 -36.239 -3.21 1 97.29 178 GLY A N 1
ATOM 1326 C CA . GLY A 1 178 ? -17.468 -35.395 -2.467 1 97.29 178 GLY A CA 1
ATOM 1327 C C . GLY A 1 178 ? -16.931 -33.997 -2.221 1 97.29 178 GLY A C 1
ATOM 1328 O O . GLY A 1 178 ? -17.576 -33.189 -1.55 1 97.29 178 GLY A O 1
ATOM 1329 N N . ALA A 1 179 ? -15.737 -33.727 -2.725 1 97.6 179 ALA A N 1
ATOM 1330 C CA . ALA A 1 179 ? -15.177 -32.392 -2.529 1 97.6 179 ALA A CA 1
ATOM 1331 C C . ALA A 1 179 ? -15.823 -31.383 -3.474 1 97.6 179 ALA A C 1
ATOM 1333 O O . ALA A 1 179 ? -16.299 -31.748 -4.552 1 97.6 179 ALA A O 1
ATOM 1334 N N . ARG A 1 180 ? -15.857 -30.108 -3.083 1 97.08 180 ARG A N 1
ATOM 1335 C CA . ARG A 1 180 ? -16.384 -29.027 -3.909 1 97.08 180 ARG A CA 1
ATOM 1336 C C . ARG A 1 180 ? -15.333 -28.531 -4.897 1 97.08 180 ARG A C 1
ATOM 1338 O O . ARG A 1 180 ? -14.15 -28.442 -4.561 1 97.08 180 ARG A O 1
ATOM 1345 N N . ILE A 1 181 ? -15.796 -28.2 -6.071 1 97.63 181 ILE A N 1
ATOM 1346 C CA . ILE A 1 181 ? -14.855 -27.74 -7.086 1 97.63 181 ILE A CA 1
ATOM 1347 C C . ILE A 1 181 ? -15.195 -26.308 -7.493 1 97.63 181 ILE A C 1
ATOM 1349 O O . ILE A 1 181 ? -16.359 -25.988 -7.748 1 97.63 181 ILE A O 1
ATOM 1353 N N . LYS A 1 182 ? -14.258 -25.502 -7.445 1 96.17 182 LYS A N 1
ATOM 1354 C CA . LYS A 1 182 ? -14.32 -24.187 -8.076 1 96.17 182 LYS A CA 1
ATOM 1355 C C . LYS A 1 182 ? -13.648 -24.202 -9.446 1 96.17 182 LYS A C 1
ATOM 1357 O O . LYS A 1 182 ? -12.419 -24.24 -9.54 1 96.17 182 LYS A O 1
ATOM 1362 N N . LEU A 1 183 ? -14.455 -24.134 -10.521 1 95.93 183 LEU A N 1
ATOM 1363 C CA . LEU A 1 183 ? -13.923 -24.138 -11.88 1 95.93 183 LEU A CA 1
ATOM 1364 C C . LEU A 1 183 ? -13.612 -22.72 -12.346 1 95.93 183 LEU A C 1
ATOM 1366 O O . LEU A 1 183 ? -14.409 -21.803 -12.133 1 95.93 183 LEU A O 1
ATOM 1370 N N . ILE A 1 184 ? -12.403 -22.596 -12.924 1 92.29 184 ILE A N 1
ATOM 1371 C CA . ILE A 1 184 ? -12.052 -21.294 -13.48 1 92.29 184 ILE A CA 1
ATOM 1372 C C . ILE A 1 184 ? -11.671 -21.446 -14.951 1 92.29 184 ILE A C 1
ATOM 1374 O O . ILE A 1 184 ? -11.107 -22.468 -15.35 1 92.29 184 ILE A O 1
ATOM 1378 N N . ASP A 1 185 ? -11.931 -20.486 -15.708 1 89.66 185 ASP A N 1
ATOM 1379 C CA . ASP A 1 185 ? -11.655 -20.537 -17.14 1 89.66 185 ASP A CA 1
ATOM 1380 C C . ASP A 1 185 ? -10.219 -20.112 -17.438 1 89.66 185 ASP A C 1
ATOM 1382 O O . ASP A 1 185 ? -9.62 -20.57 -18.413 1 89.66 185 ASP A O 1
ATOM 1386 N N . ASP A 1 186 ? -9.779 -19.104 -16.607 1 89 186 ASP A N 1
ATOM 1387 C CA . ASP A 1 186 ? -8.445 -18.534 -16.769 1 89 186 ASP A CA 1
ATOM 1388 C C . ASP A 1 186 ? -7.908 -18.007 -15.441 1 89 186 ASP A C 1
ATOM 1390 O O . ASP A 1 186 ? -8.627 -17.982 -14.44 1 89 186 ASP A O 1
ATOM 1394 N N . GLY A 1 187 ? -6.618 -17.78 -15.477 1 90.4 187 GLY A N 1
ATOM 1395 C CA . GLY A 1 187 ? -6.075 -17.064 -14.334 1 90.4 187 GLY A CA 1
ATOM 1396 C C . GLY A 1 187 ? -5.569 -17.983 -13.239 1 90.4 187 GLY A C 1
ATOM 1397 O O . GLY A 1 187 ? -5.896 -17.797 -12.065 1 90.4 187 GLY A O 1
ATOM 1398 N N . ASP A 1 188 ? -4.811 -18.939 -13.561 1 92.82 188 ASP A N 1
ATOM 1399 C CA . ASP A 1 188 ? -4.381 -19.907 -12.557 1 92.82 188 ASP A CA 1
ATOM 1400 C C . ASP A 1 188 ? -3.377 -19.285 -11.589 1 92.82 188 ASP A C 1
ATOM 1402 O O . ASP A 1 188 ? -3.245 -19.735 -10.449 1 92.82 188 ASP A O 1
ATOM 1406 N N . VAL A 1 189 ? -2.697 -18.178 -12.011 1 95.55 189 VAL A N 1
ATOM 1407 C CA . VAL A 1 189 ? -1.843 -17.477 -11.057 1 95.55 189 VAL A CA 1
ATOM 1408 C C . VAL A 1 189 ? -2.689 -16.933 -9.909 1 95.55 189 VAL A C 1
ATOM 1410 O O . VAL A 1 189 ? -2.385 -17.172 -8.738 1 95.55 189 VAL A O 1
ATOM 1413 N N . SER A 1 190 ? -3.721 -16.267 -10.305 1 93.99 190 SER A N 1
ATOM 1414 C CA . SER A 1 190 ? -4.622 -15.699 -9.308 1 93.99 190 SER A CA 1
ATOM 1415 C C . SER A 1 190 ? -5.231 -16.787 -8.429 1 93.99 190 SER A C 1
ATOM 1417 O O . SER A 1 190 ? -5.395 -16.597 -7.222 1 93.99 190 SER A O 1
ATOM 1419 N N . ALA A 1 191 ? -5.59 -17.845 -9.033 1 94.1 191 ALA A N 1
ATOM 1420 C CA . ALA A 1 191 ? -6.191 -18.949 -8.29 1 94.1 191 ALA A CA 1
ATOM 1421 C C . ALA A 1 191 ? -5.237 -19.475 -7.221 1 94.1 191 ALA A C 1
ATOM 1423 O O . ALA A 1 191 ? -5.634 -19.679 -6.071 1 94.1 191 ALA A O 1
ATOM 1424 N N . VAL A 1 192 ? -4.015 -19.665 -7.611 1 95.55 192 VAL A N 1
ATOM 1425 C CA . VAL A 1 192 ? -3.022 -20.206 -6.689 1 95.55 192 VAL A CA 1
ATOM 1426 C C . VAL A 1 192 ? -2.74 -19.194 -5.581 1 95.55 192 VAL A C 1
ATOM 1428 O O . VAL A 1 192 ? -2.709 -19.55 -4.4 1 95.55 192 VAL A O 1
ATOM 1431 N N . VAL A 1 193 ? -2.589 -17.957 -5.931 1 93.86 193 VAL A N 1
ATOM 1432 C CA . VAL A 1 193 ? -2.259 -16.931 -4.948 1 93.86 193 VAL A CA 1
ATOM 1433 C C . VAL A 1 193 ? -3.437 -16.729 -3.997 1 93.86 193 VAL A C 1
ATOM 1435 O O . VAL A 1 193 ? -3.245 -16.462 -2.809 1 93.86 193 VAL A O 1
ATOM 1438 N N . SER A 1 194 ? -4.583 -16.923 -4.466 1 92.68 194 SER A N 1
ATOM 1439 C CA . SER A 1 194 ? -5.786 -16.708 -3.668 1 92.68 194 SER A CA 1
ATOM 1440 C C . SER A 1 194 ? -5.918 -17.763 -2.574 1 92.68 194 SER A C 1
ATOM 1442 O O . SER A 1 194 ? -6.716 -17.606 -1.647 1 92.68 194 SER A O 1
ATOM 1444 N N . LEU A 1 195 ? -5.185 -18.838 -2.623 1 92.46 195 LEU A N 1
ATOM 1445 C CA . LEU A 1 195 ? -5.189 -19.835 -1.558 1 92.46 195 LEU A CA 1
ATOM 1446 C C . LEU A 1 195 ? -4.809 -19.205 -0.222 1 92.46 195 LEU A C 1
ATOM 1448 O O . LEU A 1 195 ? -5.157 -19.73 0.838 1 92.46 195 LEU A O 1
ATOM 1452 N N . LEU A 1 196 ? -4.22 -18.123 -0.316 1 83.85 196 LEU A N 1
ATOM 1453 C CA . LEU A 1 196 ? -3.729 -17.445 0.879 1 83.85 196 LEU A CA 1
ATOM 1454 C C . LEU A 1 196 ? -4.877 -16.793 1.643 1 83.85 196 LEU A C 1
ATOM 1456 O O . LEU A 1 196 ? -4.773 -16.565 2.85 1 83.85 196 LEU A O 1
ATOM 1460 N N . ASN A 1 197 ? -5.932 -16.493 0.897 1 81.03 197 ASN A N 1
ATOM 1461 C CA . ASN A 1 197 ? -7.069 -15.837 1.533 1 81.03 197 ASN A CA 1
ATOM 1462 C C . ASN A 1 197 ? -8.06 -16.852 2.095 1 81.03 197 ASN A C 1
ATOM 1464 O O . ASN A 1 197 ? -9.036 -16.478 2.747 1 81.03 197 ASN A O 1
ATOM 1468 N N . GLY A 1 198 ? -7.864 -18.125 1.785 1 80 198 GLY A N 1
ATOM 1469 C CA . GLY A 1 198 ? -8.691 -19.164 2.378 1 80 198 GLY A CA 1
ATOM 1470 C C . GLY A 1 198 ? -9.975 -19.415 1.609 1 80 198 GLY A C 1
ATOM 1471 O O . GLY A 1 198 ? -10.857 -20.135 2.082 1 80 198 GLY A O 1
ATOM 1472 N N . HIS A 1 199 ? -10.067 -18.809 0.464 1 81.25 199 HIS A N 1
ATOM 1473 C CA . HIS A 1 199 ? -11.276 -19.02 -0.323 1 81.25 199 HIS A CA 1
ATOM 1474 C C . HIS A 1 199 ? -11.289 -20.409 -0.953 1 81.25 199 HIS A C 1
ATOM 1476 O O . HIS A 1 199 ? -12.35 -20.92 -1.317 1 81.25 199 HIS A O 1
ATOM 1482 N N . SER A 1 200 ? -10.148 -20.974 -1.179 1 93.3 200 SER A N 1
ATOM 1483 C CA . SER A 1 200 ? -9.948 -22.338 -1.657 1 93.3 200 SER A CA 1
ATOM 1484 C C . SER A 1 200 ? -8.863 -23.051 -0.857 1 93.3 200 SER A C 1
ATOM 1486 O O . SER A 1 200 ? -8.026 -22.405 -0.223 1 93.3 200 SER A O 1
ATOM 1488 N N . ASP A 1 201 ? -8.969 -24.322 -0.945 1 95.17 201 ASP A N 1
ATOM 1489 C CA . ASP A 1 201 ? -8.058 -25.09 -0.102 1 95.17 201 ASP A CA 1
ATOM 1490 C C . ASP A 1 201 ? -6.878 -25.623 -0.912 1 95.17 201 ASP A C 1
ATOM 1492 O O . ASP A 1 201 ? -5.813 -25.9 -0.357 1 95.17 201 ASP A O 1
ATOM 1496 N N . MET A 1 202 ? -7.19 -25.756 -2.192 1 96.93 202 MET A N 1
ATOM 1497 C CA . MET A 1 202 ? -6.165 -26.354 -3.043 1 96.93 202 MET A CA 1
ATOM 1498 C C . MET A 1 202 ? -6.375 -25.968 -4.503 1 96.93 202 MET A C 1
ATOM 1500 O O . MET A 1 202 ? -7.509 -25.759 -4.937 1 96.93 202 MET A O 1
ATOM 1504 N N . TYR A 1 203 ? -5.31 -25.812 -5.154 1 97.8 203 TYR A N 1
ATOM 1505 C CA . TYR A 1 203 ? -5.31 -25.763 -6.612 1 97.8 203 TYR A CA 1
ATOM 1506 C C . TYR A 1 203 ? -4.656 -27.009 -7.199 1 97.8 203 TYR A C 1
ATOM 1508 O O . TYR A 1 203 ? -3.608 -27.451 -6.721 1 97.8 203 TYR A O 1
ATOM 1516 N N . ILE A 1 204 ? -5.289 -27.624 -8.205 1 98.3 204 ILE A N 1
ATOM 1517 C CA . ILE A 1 204 ? -4.677 -28.779 -8.853 1 98.3 204 ILE A CA 1
ATOM 1518 C C . ILE A 1 204 ? -5.052 -28.798 -10.333 1 98.3 204 ILE A C 1
ATOM 1520 O O . ILE A 1 204 ? -6.19 -28.49 -10.696 1 98.3 204 ILE A O 1
ATOM 1524 N N . GLY A 1 205 ? -4.089 -29.077 -11.169 1 97.35 205 GLY A N 1
ATOM 1525 C CA . GLY A 1 205 ? -4.35 -29.195 -12.595 1 97.35 205 GLY A CA 1
ATOM 1526 C C . GLY A 1 205 ? -3.157 -28.82 -13.453 1 97.35 205 GLY A C 1
ATOM 1527 O O . GLY A 1 205 ? -2.042 -28.678 -12.948 1 97.35 205 GLY A O 1
ATOM 1528 N N . ILE A 1 206 ? -3.389 -28.75 -14.74 1 97.32 206 ILE A N 1
ATOM 1529 C CA . ILE A 1 206 ? -2.336 -28.497 -15.717 1 97.32 206 ILE A CA 1
ATOM 1530 C C . ILE A 1 206 ? -2.524 -27.113 -16.333 1 97.32 206 ILE A C 1
ATOM 1532 O O . ILE A 1 206 ? -3.617 -26.776 -16.795 1 97.32 206 ILE A O 1
ATOM 1536 N N . GLY A 1 207 ? -1.538 -26.276 -16.22 1 95.47 207 GLY A N 1
ATOM 1537 C CA . GLY A 1 207 ? -1.503 -24.957 -16.831 1 95.47 207 GLY A CA 1
ATOM 1538 C C . GLY A 1 207 ? -0.131 -24.581 -17.359 1 95.47 207 GLY A C 1
ATOM 1539 O O . GLY A 1 207 ? 0.731 -25.444 -17.534 1 95.47 207 GLY A O 1
ATOM 1540 N N . GLY A 1 208 ? 0.048 -23.353 -17.707 1 94.55 208 GLY A N 1
ATOM 1541 C CA . GLY A 1 208 ? 1.328 -22.924 -18.247 1 94.55 208 GLY A CA 1
ATOM 1542 C C . GLY A 1 208 ? 2.449 -22.959 -17.226 1 94.55 208 GLY A C 1
ATOM 1543 O O . GLY A 1 208 ? 2.253 -22.585 -16.068 1 94.55 208 GLY A O 1
ATOM 1544 N N . ALA A 1 209 ? 3.609 -23.418 -17.68 1 95.36 209 ALA A N 1
ATOM 1545 C CA . ALA A 1 209 ? 4.754 -23.536 -16.782 1 95.36 209 ALA A CA 1
ATOM 1546 C C . ALA A 1 209 ? 5.236 -22.163 -16.324 1 95.36 209 ALA A C 1
ATOM 1548 O O . ALA A 1 209 ? 5.544 -21.967 -15.146 1 95.36 209 ALA A O 1
ATOM 1549 N N . PRO A 1 210 ? 5.307 -21.154 -17.265 1 94.67 210 PRO A N 1
ATOM 1550 C CA . PRO A 1 210 ? 5.714 -19.82 -16.818 1 94.67 210 PRO A CA 1
ATOM 1551 C C . PRO A 1 210 ? 4.824 -19.273 -15.704 1 94.67 210 PRO A C 1
ATOM 1553 O O . PRO A 1 210 ? 5.327 -18.738 -14.713 1 94.67 210 PRO A O 1
ATOM 1556 N N . GLU A 1 211 ? 3.54 -19.475 -15.825 1 95.68 211 GLU A N 1
ATOM 1557 C CA . GLU A 1 211 ? 2.594 -19.042 -14.801 1 95.68 211 GLU A CA 1
ATOM 1558 C C . GLU A 1 211 ? 2.818 -19.792 -13.491 1 95.68 211 GLU A C 1
ATOM 1560 O O . GLU A 1 211 ? 2.598 -19.243 -12.41 1 95.68 211 GLU A O 1
ATOM 1565 N N . GLY A 1 212 ? 3.214 -21.012 -13.649 1 96.95 212 GLY A N 1
ATOM 1566 C CA . GLY A 1 212 ? 3.543 -21.789 -12.465 1 96.95 212 GLY A CA 1
ATOM 1567 C C . GLY A 1 212 ? 4.681 -21.193 -11.658 1 96.95 212 GLY A C 1
ATOM 1568 O O . GLY A 1 212 ? 4.621 -21.151 -10.427 1 96.95 212 GLY A O 1
ATOM 1569 N N . VAL A 1 213 ? 5.656 -20.73 -12.34 1 97.09 213 VAL A N 1
ATOM 1570 C CA . VAL A 1 213 ? 6.81 -20.139 -11.672 1 97.09 213 VAL A CA 1
ATOM 1571 C C . VAL A 1 213 ? 6.405 -18.828 -11.003 1 97.09 213 VAL A C 1
ATOM 1573 O O . VAL A 1 213 ? 6.835 -18.535 -9.884 1 97.09 213 VAL A O 1
ATOM 1576 N N . LEU A 1 214 ? 5.59 -18.068 -11.642 1 97.05 214 LEU A N 1
ATOM 1577 C CA . LEU A 1 214 ? 5.062 -16.836 -11.067 1 97.05 214 LEU A CA 1
ATOM 1578 C C . LEU A 1 214 ? 4.288 -17.123 -9.785 1 97.05 214 LEU A C 1
ATOM 1580 O O . LEU A 1 214 ? 4.489 -16.452 -8.77 1 97.05 214 LEU A O 1
ATOM 1584 N N . ALA A 1 215 ? 3.46 -18.068 -9.849 1 96.72 215 ALA A N 1
ATOM 1585 C CA . ALA A 1 215 ? 2.672 -18.449 -8.679 1 96.72 215 ALA A CA 1
ATOM 1586 C C . ALA A 1 215 ? 3.571 -18.945 -7.55 1 96.72 215 ALA A C 1
ATOM 1588 O O . ALA A 1 215 ? 3.331 -18.642 -6.379 1 96.72 215 ALA A O 1
ATOM 1589 N N . ALA A 1 216 ? 4.566 -19.685 -7.926 1 97.06 216 ALA A N 1
ATOM 1590 C CA . ALA A 1 216 ? 5.516 -20.205 -6.946 1 97.06 216 ALA A CA 1
ATOM 1591 C C . ALA A 1 216 ? 6.222 -19.07 -6.211 1 97.06 216 ALA A C 1
ATOM 1593 O O . ALA A 1 216 ? 6.521 -19.184 -5.02 1 97.06 216 ALA A O 1
ATOM 1594 N N . ALA A 1 217 ? 6.498 -18.025 -6.908 1 96.77 217 ALA A N 1
ATOM 1595 C CA . ALA A 1 217 ? 7.155 -16.875 -6.292 1 96.77 217 ALA A CA 1
ATOM 1596 C C . ALA A 1 217 ? 6.297 -16.287 -5.175 1 96.77 217 ALA A C 1
ATOM 1598 O O . ALA A 1 217 ? 6.808 -15.942 -4.107 1 96.77 217 ALA A O 1
ATOM 1599 N N . ALA A 1 218 ? 5.031 -16.182 -5.44 1 95.53 218 ALA A N 1
ATOM 1600 C CA . ALA A 1 218 ? 4.102 -15.673 -4.434 1 95.53 218 ALA A CA 1
ATOM 1601 C C . ALA A 1 218 ? 4.046 -16.596 -3.221 1 95.53 218 ALA A C 1
ATOM 1603 O O . ALA A 1 218 ? 4.174 -16.142 -2.081 1 95.53 218 ALA A O 1
ATOM 1604 N N . LEU A 1 219 ? 3.914 -17.842 -3.471 1 94.74 219 LEU A N 1
ATOM 1605 C CA . LEU A 1 219 ? 3.794 -18.817 -2.393 1 94.74 219 LEU A CA 1
ATOM 1606 C C . LEU A 1 219 ? 5.087 -18.902 -1.589 1 94.74 219 LEU A C 1
ATOM 1608 O O . LEU A 1 219 ? 5.054 -19.027 -0.363 1 94.74 219 LEU A O 1
ATOM 1612 N N . ASN A 1 220 ? 6.195 -18.859 -2.292 1 93.5 220 ASN A N 1
ATOM 1613 C CA . ASN A 1 220 ? 7.5 -18.896 -1.639 1 93.5 220 ASN A CA 1
ATOM 1614 C C . ASN A 1 220 ? 7.647 -17.772 -0.618 1 93.5 220 ASN A C 1
ATOM 1616 O O . ASN A 1 220 ? 8.235 -17.968 0.447 1 93.5 220 ASN A O 1
ATOM 1620 N N . ALA A 1 221 ? 7.176 -16.663 -0.93 1 91.62 221 ALA A N 1
ATOM 1621 C CA . ALA A 1 221 ? 7.343 -15.48 -0.09 1 91.62 221 ALA A CA 1
ATOM 1622 C C . ALA A 1 221 ? 6.498 -15.582 1.177 1 91.62 221 ALA A C 1
ATOM 1624 O O . ALA A 1 221 ? 6.868 -15.043 2.222 1 91.62 221 ALA A O 1
ATOM 1625 N N . ILE A 1 222 ? 5.43 -16.295 1.128 1 87.36 222 ILE A N 1
ATOM 1626 C CA . ILE A 1 222 ? 4.507 -16.19 2.252 1 87.36 222 ILE A CA 1
ATOM 1627 C C . ILE A 1 222 ? 4.365 -17.55 2.932 1 87.36 222 ILE A C 1
ATOM 1629 O O . ILE A 1 222 ? 3.555 -17.711 3.849 1 87.36 222 ILE A O 1
ATOM 1633 N N . GLY A 1 223 ? 4.985 -18.547 2.456 1 87.03 223 GLY A N 1
ATOM 1634 C CA . GLY A 1 223 ? 5.026 -19.832 3.137 1 87.03 223 GLY A CA 1
ATOM 1635 C C . GLY A 1 223 ? 3.978 -20.807 2.637 1 87.03 223 GLY A C 1
ATOM 1636 O O . GLY A 1 223 ? 3.532 -21.683 3.381 1 87.03 223 GLY A O 1
ATOM 1637 N N . GLY A 1 224 ? 3.536 -20.621 1.468 1 91.59 224 GLY A N 1
ATOM 1638 C CA . GLY A 1 224 ? 2.726 -21.63 0.805 1 91.59 224 GLY A CA 1
ATOM 1639 C C . GLY A 1 224 ? 3.549 -22.75 0.195 1 91.59 224 GLY A C 1
ATOM 1640 O O . GLY A 1 224 ? 4.778 -22.748 0.291 1 91.59 224 GLY A O 1
ATOM 1641 N N . TYR A 1 225 ? 2.823 -23.705 -0.289 1 95.01 225 TYR A N 1
ATOM 1642 C CA . TYR A 1 225 ? 3.522 -24.846 -0.87 1 95.01 225 TYR A CA 1
ATOM 1643 C C . TYR A 1 225 ? 2.931 -25.215 -2.226 1 95.01 225 TYR A C 1
ATOM 1645 O O . TYR A 1 225 ? 1.719 -25.115 -2.429 1 95.01 225 TYR A O 1
ATOM 1653 N N . MET A 1 226 ? 3.827 -25.657 -3.115 1 96.63 226 MET A N 1
ATOM 1654 C CA . MET A 1 226 ? 3.362 -26.123 -4.418 1 96.63 226 MET A CA 1
ATOM 1655 C C . MET A 1 226 ? 4.38 -27.064 -5.054 1 96.63 226 MET A C 1
ATOM 1657 O O . MET A 1 226 ? 5.57 -27.001 -4.742 1 96.63 226 MET A O 1
ATOM 1661 N N . GLU A 1 227 ? 3.898 -27.924 -5.829 1 97.79 227 GLU A N 1
ATOM 1662 C CA . GLU A 1 227 ? 4.698 -28.784 -6.697 1 97.79 227 GLU A CA 1
ATOM 1663 C C . GLU A 1 227 ? 4.29 -28.625 -8.159 1 97.79 227 GLU A C 1
ATOM 1665 O O . GLU A 1 227 ? 3.125 -28.353 -8.458 1 97.79 227 GLU A O 1
ATOM 1670 N N . GLY A 1 228 ? 5.244 -28.725 -8.99 1 97.64 228 GLY A N 1
ATOM 1671 C CA . GLY A 1 228 ? 5.007 -28.684 -10.424 1 97.64 228 GLY A CA 1
ATOM 1672 C C . GLY A 1 228 ? 5.802 -29.725 -11.19 1 97.64 228 GLY A C 1
ATOM 1673 O O . GLY A 1 228 ? 6.916 -30.078 -10.795 1 97.64 228 GLY A O 1
ATOM 1674 N N . ARG A 1 229 ? 5.251 -30.201 -12.187 1 97.24 229 ARG A N 1
ATOM 1675 C CA . ARG A 1 229 ? 5.929 -31.106 -13.109 1 97.24 229 ARG A CA 1
ATOM 1676 C C . ARG A 1 229 ? 5.742 -30.656 -14.554 1 97.24 229 ARG A C 1
ATOM 1678 O O . ARG A 1 229 ? 4.613 -30.57 -15.042 1 97.24 229 ARG A O 1
ATOM 1685 N N . LEU A 1 230 ? 6.874 -30.382 -15.198 1 96.32 230 LEU A N 1
ATOM 1686 C CA . LEU A 1 230 ? 6.818 -29.97 -16.597 1 96.32 230 LEU A CA 1
ATOM 1687 C C . LEU A 1 230 ? 6.331 -31.113 -17.481 1 96.32 230 LEU A C 1
ATOM 1689 O O . LEU A 1 230 ? 6.702 -32.269 -17.268 1 96.32 230 LEU A O 1
ATOM 1693 N N . ILE A 1 231 ? 5.544 -30.785 -18.405 1 95.28 231 ILE A N 1
ATOM 1694 C CA . ILE A 1 231 ? 4.951 -31.806 -19.263 1 95.28 231 ILE A CA 1
ATOM 1695 C C . ILE A 1 231 ? 5.617 -31.776 -20.637 1 95.28 231 ILE A C 1
ATOM 1697 O O . ILE A 1 231 ? 5.468 -30.806 -21.385 1 95.28 231 ILE A O 1
ATOM 1701 N N . PHE A 1 232 ? 6.336 -32.818 -20.923 1 92.14 232 PHE A N 1
ATOM 1702 C CA . PHE A 1 232 ? 6.969 -33.052 -22.215 1 92.14 232 PHE A CA 1
ATOM 1703 C C . PHE A 1 232 ? 6.342 -34.251 -22.916 1 92.14 232 PHE A C 1
ATOM 1705 O O . PHE A 1 232 ? 6.995 -35.28 -23.101 1 92.14 232 PHE A O 1
ATOM 1712 N N . ASN A 1 233 ? 5.109 -34.109 -23.387 1 85.26 233 ASN A N 1
ATOM 1713 C CA . ASN A 1 233 ? 4.289 -35.267 -23.728 1 85.26 233 ASN A CA 1
ATOM 1714 C C . ASN A 1 233 ? 4.467 -35.668 -25.19 1 85.26 233 ASN A C 1
ATOM 1716 O O . ASN A 1 233 ? 3.729 -36.514 -25.7 1 85.26 233 ASN A O 1
ATOM 1720 N N . ASN A 1 234 ? 5.324 -35.063 -25.899 1 87.44 234 ASN A N 1
ATOM 1721 C CA . ASN A 1 234 ? 5.655 -35.526 -27.242 1 87.44 234 ASN A CA 1
ATOM 1722 C C . ASN A 1 234 ? 7.154 -35.434 -27.513 1 87.44 234 ASN A C 1
ATOM 1724 O O . ASN A 1 234 ? 7.902 -34.878 -26.708 1 87.44 234 ASN A O 1
ATOM 1728 N N . GLU A 1 235 ? 7.55 -36.096 -28.513 1 86.63 235 GLU A N 1
ATOM 1729 C CA . GLU A 1 235 ? 8.972 -36.214 -28.823 1 86.63 235 GLU A CA 1
ATOM 1730 C C . GLU A 1 235 ? 9.602 -34.843 -29.053 1 86.63 235 GLU A C 1
ATOM 1732 O O . GLU A 1 235 ? 10.737 -34.598 -28.64 1 86.63 235 GLU A O 1
ATOM 1737 N N . GLN A 1 236 ? 8.91 -34.061 -29.664 1 86.62 236 GLN A N 1
ATOM 1738 C CA . GLN A 1 236 ? 9.421 -32.724 -29.944 1 86.62 236 GLN A CA 1
ATOM 1739 C C . GLN A 1 236 ? 9.698 -31.959 -28.653 1 86.62 236 GLN A C 1
ATOM 1741 O O . GLN A 1 236 ? 10.728 -31.293 -28.528 1 86.62 236 GLN A O 1
ATOM 1746 N N . LEU A 1 237 ? 8.795 -32.035 -27.792 1 87.5 237 LEU A N 1
ATOM 1747 C CA . LEU A 1 237 ? 8.953 -31.346 -26.515 1 87.5 237 LEU A CA 1
ATOM 1748 C C . LEU A 1 237 ? 10.083 -31.965 -25.7 1 87.5 237 LEU A C 1
ATOM 1750 O O . LEU A 1 237 ? 10.798 -31.259 -24.986 1 87.5 237 LEU A O 1
ATOM 1754 N N . ARG A 1 238 ? 10.302 -33.249 -25.794 1 88.13 238 ARG A N 1
ATOM 1755 C CA . ARG A 1 238 ? 11.376 -33.921 -25.07 1 88.13 238 ARG A CA 1
ATOM 1756 C C . ARG A 1 238 ? 12.742 -33.503 -25.605 1 88.13 238 ARG A C 1
ATOM 1758 O O . ARG A 1 238 ? 13.699 -33.366 -24.839 1 88.13 238 ARG A O 1
ATOM 1765 N N . GLU A 1 239 ? 12.713 -33.405 -26.883 1 86.94 239 GLU A N 1
ATOM 1766 C CA . GLU A 1 239 ? 13.95 -32.906 -27.478 1 86.94 239 GLU A CA 1
ATOM 1767 C C . GLU A 1 239 ? 14.261 -31.491 -26.999 1 86.94 239 GLU A C 1
ATOM 1769 O O . GLU A 1 239 ? 15.416 -31.166 -26.718 1 86.94 239 GLU A O 1
ATOM 1774 N N . ARG A 1 240 ? 13.252 -30.73 -26.914 1 83.06 240 ARG A N 1
ATOM 1775 C CA . ARG A 1 240 ? 13.399 -29.366 -26.414 1 83.06 240 ARG A CA 1
ATOM 1776 C C . ARG A 1 240 ? 13.904 -29.362 -24.976 1 83.06 240 ARG A C 1
ATOM 1778 O O . ARG A 1 240 ? 14.673 -28.482 -24.585 1 83.06 240 ARG A O 1
ATOM 1785 N N . ALA A 1 241 ? 13.377 -30.268 -24.223 1 87.23 241 ALA A N 1
ATOM 1786 C CA . ALA A 1 241 ? 13.806 -30.397 -22.833 1 87.23 241 ALA A CA 1
ATOM 1787 C C . ALA A 1 241 ? 15.319 -30.569 -22.739 1 87.23 241 ALA A C 1
ATOM 1789 O O . ALA A 1 241 ? 15.972 -29.937 -21.906 1 87.23 241 ALA A O 1
ATOM 1790 N N . MET A 1 242 ? 15.823 -31.347 -23.588 1 86.33 242 MET A N 1
ATOM 1791 C CA . MET A 1 242 ? 17.26 -31.608 -23.607 1 86.33 242 MET A CA 1
ATOM 1792 C C . MET A 1 242 ? 18.036 -30.351 -23.986 1 86.33 242 MET A C 1
ATOM 1794 O O . MET A 1 242 ? 19.131 -30.115 -23.473 1 86.33 242 MET A O 1
ATOM 1798 N N . GLU A 1 243 ? 17.464 -29.585 -24.809 1 81.91 243 GLU A N 1
ATOM 1799 C CA . GLU A 1 243 ? 18.099 -28.356 -25.275 1 81.91 243 GLU A CA 1
ATOM 1800 C C . GLU A 1 243 ? 18.251 -27.349 -24.139 1 81.91 243 GLU A C 1
ATOM 1802 O O . GLU A 1 243 ? 19.159 -26.515 -24.158 1 81.91 243 GLU A O 1
ATOM 1807 N N . VAL A 1 244 ? 17.411 -27.48 -23.215 1 79.99 244 VAL A N 1
ATOM 1808 C CA . VAL A 1 244 ? 17.489 -26.549 -22.094 1 79.99 244 VAL A CA 1
ATOM 1809 C C . VAL A 1 244 ? 18.016 -27.272 -20.857 1 79.99 244 VAL A C 1
ATOM 1811 O O . VAL A 1 244 ? 17.726 -26.872 -19.726 1 79.99 244 VAL A O 1
ATOM 1814 N N . ASN A 1 245 ? 18.542 -28.424 -21.002 1 82.96 245 ASN A N 1
ATOM 1815 C CA . ASN A 1 245 ? 19.276 -29.194 -20.003 1 82.96 245 ASN A CA 1
ATOM 1816 C C . ASN A 1 245 ? 18.342 -29.776 -18.946 1 82.96 245 ASN A C 1
ATOM 1818 O O . ASN A 1 245 ? 18.674 -29.794 -17.76 1 82.96 245 ASN A O 1
ATOM 1822 N N . ILE A 1 246 ? 17.204 -30.092 -19.368 1 88.54 246 ILE A N 1
ATOM 1823 C CA . ILE A 1 246 ? 16.301 -30.859 -18.518 1 88.54 246 ILE A CA 1
ATOM 1824 C C . ILE A 1 246 ? 16.343 -32.333 -18.917 1 88.54 246 ILE A C 1
ATOM 1826 O O . ILE A 1 246 ? 15.761 -32.725 -19.931 1 88.54 246 ILE A O 1
ATOM 1830 N N . TYR A 1 247 ? 16.962 -33.043 -18.084 1 88.43 247 TYR A N 1
ATOM 1831 C CA . TYR A 1 247 ? 17.203 -34.444 -18.41 1 88.43 247 TYR A CA 1
ATOM 1832 C C . TYR A 1 247 ? 16.158 -35.343 -17.76 1 88.43 247 TYR A C 1
ATOM 1834 O O . TYR A 1 247 ? 15.844 -36.417 -18.28 1 88.43 247 TYR A O 1
ATOM 1842 N N . ASP A 1 248 ? 15.749 -34.93 -16.623 1 91.25 248 ASP A N 1
ATOM 1843 C CA . ASP A 1 248 ? 14.664 -35.649 -15.962 1 91.25 248 ASP A CA 1
ATOM 1844 C C . ASP A 1 248 ? 13.316 -34.989 -16.242 1 91.25 248 ASP A C 1
ATOM 1846 O O . ASP A 1 248 ? 12.915 -34.061 -15.537 1 91.25 248 ASP A O 1
ATOM 1850 N N . THR A 1 249 ? 12.594 -35.538 -17.183 1 91.14 249 THR A N 1
ATOM 1851 C CA . THR A 1 249 ? 11.343 -34.935 -17.628 1 91.14 249 THR A CA 1
ATOM 1852 C C . THR A 1 249 ? 10.216 -35.237 -16.644 1 91.14 249 THR A C 1
ATOM 1854 O O . THR A 1 249 ? 9.117 -34.693 -16.765 1 91.14 249 THR A O 1
ATOM 1857 N N . GLU A 1 250 ? 10.507 -36.061 -15.645 1 93.02 250 GLU A N 1
ATOM 1858 C CA . GLU A 1 250 ? 9.489 -36.411 -14.659 1 93.02 250 GLU A CA 1
ATOM 1859 C C . GLU A 1 250 ? 9.774 -35.75 -13.313 1 93.02 250 GLU A C 1
ATOM 1861 O O . GLU A 1 250 ? 9.087 -36.02 -12.325 1 93.02 250 GLU A O 1
ATOM 1866 N N . LYS A 1 251 ? 10.717 -34.952 -13.335 1 95 251 LYS A N 1
ATOM 1867 C CA . LYS A 1 251 ? 11.111 -34.293 -12.093 1 95 251 LYS A CA 1
ATOM 1868 C C . LYS A 1 251 ? 9.953 -33.49 -11.506 1 95 251 LYS A C 1
ATOM 1870 O O . LYS A 1 251 ? 9.225 -32.815 -12.236 1 95 251 LYS A O 1
ATOM 1875 N N . ILE A 1 252 ? 9.766 -33.621 -10.248 1 97.05 252 ILE A N 1
ATOM 1876 C CA . ILE A 1 252 ? 8.82 -32.79 -9.51 1 97.05 252 ILE A CA 1
ATOM 1877 C C . ILE A 1 252 ? 9.557 -31.617 -8.868 1 97.05 252 ILE A C 1
ATOM 1879 O O . ILE A 1 252 ? 10.485 -31.815 -8.08 1 97.05 252 ILE A O 1
ATOM 1883 N N . TYR A 1 253 ? 9.183 -30.459 -9.267 1 96.81 253 TYR A N 1
ATOM 1884 C CA . TYR A 1 253 ? 9.754 -29.232 -8.723 1 96.81 253 TYR A CA 1
ATOM 1885 C C . TYR A 1 253 ? 8.93 -28.722 -7.547 1 96.81 253 TYR A C 1
ATOM 1887 O O . TYR A 1 253 ? 7.718 -28.529 -7.668 1 96.81 253 TYR A O 1
ATOM 1895 N N . THR A 1 254 ? 9.545 -28.54 -6.444 1 96.85 254 THR A N 1
ATOM 1896 C CA . THR A 1 254 ? 8.884 -27.873 -5.328 1 96.85 254 THR A CA 1
ATOM 1897 C C . THR A 1 254 ? 8.963 -26.357 -5.48 1 96.85 254 THR A C 1
ATOM 1899 O O . THR A 1 254 ? 9.647 -25.853 -6.373 1 96.85 254 THR A O 1
ATOM 1902 N N . VAL A 1 255 ? 8.29 -25.734 -4.641 1 95.94 255 VAL A N 1
ATOM 1903 C CA . VAL A 1 255 ? 8.304 -24.275 -4.642 1 95.94 255 VAL A CA 1
ATOM 1904 C C . VAL A 1 255 ? 9.739 -23.772 -4.499 1 95.94 255 VAL A C 1
ATOM 1906 O O . VAL A 1 255 ? 10.134 -22.809 -5.16 1 95.94 255 VAL A O 1
ATOM 1909 N N . LYS A 1 256 ? 10.634 -24.478 -3.805 1 95.1 256 LYS A N 1
ATOM 1910 C CA . LYS A 1 256 ? 12.016 -24.074 -3.559 1 95.1 256 LYS A CA 1
ATOM 1911 C C . LYS A 1 256 ? 12.895 -24.354 -4.774 1 95.1 256 LYS A C 1
ATOM 1913 O O . LYS A 1 256 ? 13.962 -23.756 -4.926 1 95.1 256 LYS A O 1
ATOM 1918 N N . ASP A 1 257 ? 12.415 -25.27 -5.584 1 96.07 257 ASP A N 1
ATOM 1919 C CA . ASP A 1 257 ? 13.12 -25.535 -6.834 1 96.07 257 ASP A CA 1
ATOM 1920 C C . ASP A 1 257 ? 12.815 -24.46 -7.875 1 96.07 257 ASP A C 1
ATOM 1922 O O . ASP A 1 257 ? 13.67 -24.126 -8.698 1 96.07 257 ASP A O 1
ATOM 1926 N N . MET A 1 258 ? 11.648 -23.944 -7.789 1 97.27 258 MET A N 1
ATOM 1927 C CA . MET A 1 258 ? 11.197 -22.989 -8.797 1 97.27 258 MET A CA 1
ATOM 1928 C C . MET A 1 258 ? 11.673 -21.579 -8.463 1 97.27 258 MET A C 1
ATOM 1930 O O . MET A 1 258 ? 11.883 -20.762 -9.36 1 97.27 258 MET A O 1
ATOM 1934 N N . VAL A 1 259 ? 11.769 -21.334 -7.199 1 97.14 259 VAL A N 1
ATOM 1935 C CA . VAL A 1 259 ? 12.264 -20.057 -6.695 1 97.14 259 VAL A CA 1
ATOM 1936 C C . VAL A 1 259 ? 13.268 -20.3 -5.57 1 97.14 259 VAL A C 1
ATOM 1938 O O . VAL A 1 259 ? 12.88 -20.552 -4.427 1 97.14 259 VAL A O 1
ATOM 1941 N N . LYS A 1 260 ? 14.541 -20.067 -5.939 1 94.87 260 LYS A N 1
ATOM 1942 C CA . LYS A 1 260 ? 15.605 -20.274 -4.96 1 94.87 260 LYS A CA 1
ATOM 1943 C C . LYS A 1 260 ? 15.906 -18.988 -4.195 1 94.87 260 LYS A C 1
ATOM 1945 O O . LYS A 1 260 ? 16.348 -17.999 -4.783 1 94.87 260 LYS A O 1
ATOM 1950 N N . GLY A 1 261 ? 15.441 -18.856 -2.971 1 92.93 261 GLY A N 1
ATOM 1951 C CA . GLY A 1 261 ? 15.72 -17.676 -2.168 1 92.93 261 GLY A CA 1
ATOM 1952 C C . GLY A 1 261 ? 14.494 -16.816 -1.926 1 92.93 261 GLY A C 1
ATOM 1953 O O . GLY A 1 261 ? 13.363 -17.275 -2.1 1 92.93 261 GLY A O 1
ATOM 1954 N N . GLU A 1 262 ? 14.724 -15.532 -1.628 1 94.53 262 GLU A N 1
ATOM 1955 C CA . GLU A 1 262 ? 13.62 -14.616 -1.362 1 94.53 262 GLU A CA 1
ATOM 1956 C C . GLU A 1 262 ? 13.022 -14.081 -2.66 1 94.53 262 GLU A C 1
ATOM 1958 O O . GLU A 1 262 ? 13.734 -13.901 -3.65 1 94.53 262 GLU A O 1
ATOM 1963 N N . SER A 1 263 ? 11.792 -13.9 -2.622 1 95.93 263 SER A N 1
ATOM 1964 C CA . SER A 1 263 ? 11.121 -13.369 -3.804 1 95.93 263 SER A CA 1
ATOM 1965 C C . SER A 1 263 ? 10.052 -12.35 -3.422 1 95.93 263 SER A C 1
ATOM 1967 O O . SER A 1 263 ? 9.639 -12.28 -2.263 1 95.93 263 SER A O 1
ATOM 1969 N N . VAL A 1 264 ? 9.692 -11.556 -4.341 1 96.31 264 VAL A N 1
ATOM 1970 C CA . VAL A 1 264 ? 8.549 -10.655 -4.229 1 96.31 264 VAL A CA 1
ATOM 1971 C C . VAL A 1 264 ? 7.56 -10.933 -5.359 1 96.31 264 VAL A C 1
ATOM 1973 O O . VAL A 1 264 ? 7.945 -11.423 -6.423 1 96.31 264 VAL A O 1
ATOM 1976 N N . PHE A 1 265 ? 6.363 -10.744 -5.132 1 97.17 265 PHE A N 1
ATOM 1977 C CA . PHE A 1 265 ? 5.288 -10.883 -6.107 1 97.17 265 PHE A CA 1
ATOM 1978 C C . PHE A 1 265 ? 4.355 -9.679 -6.061 1 97.17 265 PHE A C 1
ATOM 1980 O O . PHE A 1 265 ? 3.988 -9.213 -4.98 1 97.17 265 PHE A O 1
ATOM 1987 N N . ILE A 1 266 ? 4.019 -9.191 -7.178 1 97.73 266 ILE A N 1
ATOM 1988 C CA . ILE A 1 266 ? 3.131 -8.039 -7.291 1 97.73 266 ILE A CA 1
ATOM 1989 C C . ILE A 1 266 ? 2.025 -8.338 -8.301 1 97.73 266 ILE A C 1
ATOM 1991 O O . ILE A 1 266 ? 2.288 -8.884 -9.375 1 97.73 266 ILE A O 1
ATOM 1995 N N . ALA A 1 267 ? 0.834 -7.989 -7.963 1 97.83 267 ALA A N 1
ATOM 1996 C CA . ALA A 1 267 ? -0.316 -8.073 -8.859 1 97.83 267 ALA A CA 1
ATOM 1997 C C . ALA A 1 267 ? -1.126 -6.78 -8.835 1 97.83 267 ALA A C 1
ATOM 1999 O O . ALA A 1 267 ? -1.404 -6.234 -7.764 1 97.83 267 ALA A O 1
ATOM 2000 N N . THR A 1 268 ? -1.464 -6.27 -9.943 1 98.49 268 THR A N 1
ATOM 2001 C CA . THR A 1 268 ? -2.299 -5.081 -10.077 1 98.49 268 THR A CA 1
ATOM 2002 C C . THR A 1 268 ? -3.56 -5.392 -10.878 1 98.49 268 THR A C 1
ATOM 2004 O O . THR A 1 268 ? -3.482 -5.946 -11.977 1 98.49 268 THR A O 1
ATOM 2007 N N . GLY A 1 269 ? -4.691 -5.027 -10.369 1 98.33 269 GLY A N 1
ATOM 2008 C CA . GLY A 1 269 ? -5.959 -5.371 -10.993 1 98.33 269 GLY A CA 1
ATOM 2009 C C . GLY A 1 269 ? -6.287 -4.507 -12.196 1 98.33 269 GLY A C 1
ATOM 2010 O O . GLY A 1 269 ? -6.01 -3.306 -12.197 1 98.33 269 GLY A O 1
ATOM 2011 N N . ILE A 1 270 ? -6.796 -5.108 -13.193 1 98.46 270 ILE A N 1
ATOM 2012 C CA . ILE A 1 270 ? -7.317 -4.418 -14.368 1 98.46 270 ILE A CA 1
ATOM 2013 C C . ILE A 1 270 ? -8.844 -4.462 -14.357 1 98.46 270 ILE A C 1
ATOM 2015 O O . ILE A 1 270 ? -9.501 -3.434 -14.534 1 98.46 270 ILE A O 1
ATOM 2019 N N . THR A 1 271 ? -9.385 -5.625 -14.127 1 97.72 271 THR A N 1
ATOM 2020 C CA . THR A 1 271 ? -10.795 -5.824 -13.812 1 97.72 271 THR A CA 1
ATOM 2021 C C . THR A 1 271 ? -10.958 -6.441 -12.426 1 97.72 271 THR A C 1
ATOM 2023 O O . THR A 1 271 ? -10.013 -7.016 -11.882 1 97.72 271 THR A O 1
ATOM 2026 N N . ASP A 1 272 ? -12.143 -6.305 -11.862 1 95.73 272 ASP A N 1
ATOM 2027 C CA . ASP A 1 272 ? -12.375 -6.795 -10.507 1 95.73 272 ASP A CA 1
ATOM 2028 C C . ASP A 1 272 ? -12.097 -8.294 -10.41 1 95.73 272 ASP A C 1
ATOM 2030 O O . ASP A 1 272 ? -12.462 -9.057 -11.307 1 95.73 272 ASP A O 1
ATOM 2034 N N . GLY A 1 273 ? -11.366 -8.658 -9.328 1 92.54 273 GLY A N 1
ATOM 2035 C CA . GLY A 1 273 ? -11.06 -10.066 -9.135 1 92.54 273 GLY A CA 1
ATOM 2036 C C . GLY A 1 273 ? -11.029 -10.476 -7.675 1 92.54 273 GLY A C 1
ATOM 2037 O O . GLY A 1 273 ? -11.472 -9.724 -6.804 1 92.54 273 GLY A O 1
ATOM 2038 N N . GLU A 1 274 ? -10.532 -11.652 -7.435 1 86.6 274 GLU A N 1
ATOM 2039 C CA . GLU A 1 274 ? -10.495 -12.211 -6.087 1 86.6 274 GLU A CA 1
ATOM 2040 C C . GLU A 1 274 ? -9.348 -11.616 -5.274 1 86.6 274 GLU A C 1
ATOM 2042 O O . GLU A 1 274 ? -9.445 -11.495 -4.051 1 86.6 274 GLU A O 1
ATOM 2047 N N . LEU A 1 275 ? -8.303 -11.224 -6.003 1 91.35 275 LEU A N 1
ATOM 2048 C CA . LEU A 1 275 ? -7.092 -10.786 -5.318 1 91.35 275 LEU A CA 1
ATOM 2049 C C . LEU A 1 275 ? -7.05 -9.266 -5.206 1 91.35 275 LEU A C 1
ATOM 2051 O O . LEU A 1 275 ? -6.636 -8.726 -4.177 1 91.35 275 LEU A O 1
ATOM 2055 N N . VAL A 1 276 ? -7.444 -8.659 -6.271 1 95.2 276 VAL A N 1
ATOM 2056 C CA . VAL A 1 276 ? -7.344 -7.207 -6.367 1 95.2 276 VAL A CA 1
ATOM 2057 C C . VAL A 1 276 ? -8.574 -6.649 -7.079 1 95.2 276 VAL A C 1
ATOM 2059 O O . VAL A 1 276 ? -9.191 -7.338 -7.896 1 95.2 276 VAL A O 1
ATOM 2062 N N . ASP A 1 277 ? -8.896 -5.438 -6.799 1 96.57 277 ASP A N 1
ATOM 2063 C CA . ASP A 1 277 ? -9.973 -4.744 -7.498 1 96.57 277 ASP A CA 1
ATOM 2064 C C . ASP A 1 277 ? -9.504 -4.229 -8.856 1 96.57 277 ASP A C 1
ATOM 2066 O O . ASP A 1 277 ? -8.31 -4.004 -9.062 1 96.57 277 ASP A O 1
ATOM 2070 N N . GLY A 1 278 ? -10.437 -4.087 -9.718 1 97.41 278 GLY A N 1
ATOM 2071 C CA . GLY A 1 278 ? -10.133 -3.471 -11 1 97.41 278 GLY A CA 1
ATOM 2072 C C . GLY A 1 278 ? -9.933 -1.97 -10.907 1 97.41 278 GLY A C 1
ATOM 2073 O O . GLY A 1 278 ? -10.241 -1.359 -9.881 1 97.41 278 GLY A O 1
ATOM 2074 N N . ILE A 1 279 ? -9.411 -1.423 -11.981 1 97.9 279 ILE A N 1
ATOM 2075 C CA . ILE A 1 279 ? -9.189 0.015 -12.081 1 97.9 279 ILE A CA 1
ATOM 2076 C C . ILE A 1 279 ? -10.529 0.746 -12.08 1 97.9 279 ILE A C 1
ATOM 2078 O O . ILE A 1 279 ? -11.487 0.302 -12.717 1 97.9 279 ILE A O 1
ATOM 2082 N N . LYS A 1 280 ? -10.545 1.815 -11.299 1 96.35 280 LYS A N 1
ATOM 2083 C CA . LYS A 1 280 ? -11.746 2.641 -11.214 1 96.35 280 LYS A CA 1
ATOM 2084 C C . LYS A 1 280 ? -11.406 4.122 -11.35 1 96.35 280 LYS A C 1
ATOM 2086 O O . LYS A 1 280 ? -10.285 4.537 -11.049 1 96.35 280 LYS A O 1
ATOM 2091 N N . ILE A 1 281 ? -12.284 4.852 -11.786 1 93.6 281 ILE A N 1
ATOM 2092 C CA . ILE A 1 281 ? -12.272 6.31 -11.748 1 93.6 281 ILE A CA 1
ATOM 2093 C C . ILE A 1 281 ? -13.403 6.813 -10.854 1 93.6 281 ILE A C 1
ATOM 2095 O O . ILE A 1 281 ? -14.574 6.51 -11.095 1 93.6 281 ILE A O 1
ATOM 2099 N N . ASN A 1 282 ? -13.007 7.45 -9.794 1 88.93 282 ASN A N 1
ATOM 2100 C CA . ASN A 1 282 ? -14.061 7.885 -8.885 1 88.93 282 ASN A CA 1
ATOM 2101 C C . ASN A 1 282 ? -14.781 9.123 -9.414 1 88.93 282 ASN A C 1
ATOM 2103 O O . ASN A 1 282 ? -14.528 9.561 -10.538 1 88.93 282 ASN A O 1
ATOM 2107 N N . LYS A 1 283 ? -15.746 9.739 -8.542 1 83.61 283 LYS A N 1
ATOM 2108 C CA . LYS A 1 283 ? -16.616 10.838 -8.949 1 83.61 283 LYS A CA 1
ATOM 2109 C C . LYS A 1 283 ? -15.808 12.098 -9.247 1 83.61 283 LYS A C 1
ATOM 2111 O O . LYS A 1 283 ? -16.215 12.924 -10.067 1 83.61 283 LYS A O 1
ATOM 2116 N N . ASP A 1 284 ? -14.663 12.244 -8.64 1 82.51 284 ASP A N 1
ATOM 2117 C CA . ASP A 1 284 ? -13.829 13.431 -8.798 1 82.51 284 ASP A CA 1
ATOM 2118 C C . ASP A 1 284 ? -12.858 13.269 -9.966 1 82.51 284 ASP A C 1
ATOM 2120 O O . ASP A 1 284 ? -12.058 14.165 -10.244 1 82.51 284 ASP A O 1
ATOM 2124 N N . GLY A 1 285 ? -12.888 12.054 -10.572 1 88.17 285 GLY A N 1
ATOM 2125 C CA . GLY A 1 285 ? -12.023 11.802 -11.713 1 88.17 285 GLY A CA 1
ATOM 2126 C C . GLY A 1 285 ? -10.679 11.213 -11.325 1 88.17 285 GLY A C 1
ATOM 2127 O O . GLY A 1 285 ? -9.773 11.12 -12.156 1 88.17 285 GLY A O 1
ATOM 2128 N N . ASP A 1 286 ? -10.603 10.82 -10.092 1 90.8 286 ASP A N 1
ATOM 2129 C CA . ASP A 1 286 ? -9.354 10.217 -9.638 1 90.8 286 ASP A CA 1
ATOM 2130 C C . ASP A 1 286 ? -9.233 8.774 -10.123 1 90.8 286 ASP A C 1
ATOM 2132 O O . ASP A 1 286 ? -10.214 8.028 -10.12 1 90.8 286 ASP A O 1
ATOM 2136 N N . LEU A 1 287 ? -8.06 8.423 -10.59 1 95.13 287 LEU A N 1
ATOM 2137 C CA . LEU A 1 287 ? -7.774 7.048 -10.984 1 95.13 287 LEU A CA 1
ATOM 2138 C C . LEU A 1 287 ? -7.371 6.209 -9.775 1 95.13 287 LEU A C 1
ATOM 2140 O O . LEU A 1 287 ? -6.426 6.553 -9.063 1 95.13 287 LEU A O 1
ATOM 2144 N N . LEU A 1 288 ? -8.146 5.132 -9.533 1 96.62 288 LEU A N 1
ATOM 2145 C CA . LEU A 1 288 ? -7.871 4.235 -8.416 1 96.62 288 LEU A CA 1
ATOM 2146 C C . LEU A 1 288 ? -7.307 2.907 -8.912 1 96.62 288 LEU A C 1
ATOM 2148 O O . LEU A 1 288 ? -7.913 2.248 -9.76 1 96.62 288 LEU A O 1
ATOM 2152 N N . ILE A 1 289 ? -6.172 2.525 -8.418 1 97.67 289 ILE A N 1
ATOM 2153 C CA . ILE A 1 289 ? -5.495 1.291 -8.801 1 97.67 289 ILE A CA 1
ATOM 2154 C C . ILE A 1 289 ? -5.246 0.433 -7.563 1 97.67 289 ILE A C 1
ATOM 2156 O O . ILE A 1 289 ? -4.721 0.919 -6.559 1 97.67 289 ILE A O 1
ATOM 2160 N N . SER A 1 290 ? -5.618 -0.82 -7.61 1 97.66 290 SER A N 1
ATOM 2161 C CA . SER A 1 290 ? -5.42 -1.75 -6.502 1 97.66 290 SER A CA 1
ATOM 2162 C C . SER A 1 290 ? -4.287 -2.727 -6.796 1 97.66 290 SER A C 1
ATOM 2164 O O . SER A 1 290 ? -4.239 -3.325 -7.874 1 97.66 290 SER A O 1
ATOM 2166 N N . SER A 1 291 ? -3.405 -2.894 -5.806 1 97.36 291 SER A N 1
ATOM 2167 C CA . SER A 1 291 ? -2.279 -3.807 -5.97 1 97.36 291 SER A CA 1
ATOM 2168 C C . SER A 1 291 ? -2.077 -4.665 -4.725 1 97.36 291 SER A C 1
ATOM 2170 O O . SER A 1 291 ? -2.355 -4.223 -3.608 1 97.36 291 SER A O 1
ATOM 2172 N N . LEU A 1 292 ? -1.698 -5.83 -4.964 1 96.74 292 LEU A N 1
ATOM 2173 C CA . LEU A 1 292 ? -1.22 -6.75 -3.938 1 96.74 292 LEU A CA 1
ATOM 2174 C C . LEU A 1 292 ? 0.292 -6.929 -4.03 1 96.74 292 LEU A C 1
ATOM 2176 O O . LEU A 1 292 ? 0.825 -7.198 -5.11 1 96.74 292 LEU A O 1
ATOM 2180 N N . ILE A 1 293 ? 0.977 -6.718 -2.941 1 95.64 293 ILE A N 1
ATOM 2181 C CA . ILE A 1 293 ? 2.417 -6.936 -2.853 1 95.64 293 ILE A CA 1
ATOM 2182 C C . ILE A 1 293 ? 2.713 -8.009 -1.808 1 95.64 293 ILE A C 1
ATOM 2184 O O . ILE A 1 293 ? 2.303 -7.888 -0.651 1 95.64 293 ILE A O 1
ATOM 2188 N N . ILE A 1 294 ? 3.347 -8.993 -2.246 1 95.28 294 ILE A N 1
ATOM 2189 C CA . ILE A 1 294 ? 3.788 -10.048 -1.34 1 95.28 294 ILE A CA 1
ATOM 2190 C C . ILE A 1 294 ? 5.303 -9.976 -1.163 1 95.28 294 ILE A C 1
ATOM 2192 O O . ILE A 1 294 ? 6.054 -10.094 -2.133 1 95.28 294 ILE A O 1
ATOM 2196 N N . LEU A 1 295 ? 5.729 -9.752 0.035 1 93.95 295 LEU A N 1
ATOM 2197 C CA . LEU A 1 295 ? 7.137 -9.595 0.382 1 93.95 295 LEU A CA 1
ATOM 2198 C C . LEU A 1 295 ? 7.653 -10.819 1.131 1 93.95 295 LEU A C 1
ATOM 2200 O O . LEU A 1 295 ? 6.864 -11.616 1.644 1 93.95 295 LEU A O 1
ATOM 2204 N N . PRO A 1 296 ? 8.99 -10.92 1.112 1 91.67 296 PRO A N 1
ATOM 2205 C CA . PRO A 1 296 ? 9.532 -12.036 1.891 1 91.67 296 PRO A CA 1
ATOM 2206 C C . PRO A 1 296 ? 9.124 -11.983 3.361 1 91.67 296 PRO A C 1
ATOM 2208 O O . PRO A 1 296 ? 8.735 -10.924 3.86 1 91.67 296 PRO A O 1
ATOM 2211 N N . ASN A 1 297 ? 9.157 -13.05 3.995 1 87.51 297 ASN A N 1
ATOM 2212 C CA . ASN A 1 297 ? 8.953 -13.202 5.431 1 87.51 297 ASN A CA 1
ATOM 2213 C C . ASN A 1 297 ? 7.494 -12.973 5.817 1 87.51 297 ASN A C 1
ATOM 2215 O O . ASN A 1 297 ? 7.208 -12.315 6.819 1 87.51 297 ASN A O 1
ATOM 2219 N N . LYS A 1 298 ? 6.628 -13.392 4.897 1 88.38 298 LYS A N 1
ATOM 2220 C CA . LYS A 1 298 ? 5.204 -13.504 5.2 1 88.38 298 LYS A CA 1
ATOM 2221 C C . LYS A 1 298 ? 4.574 -12.129 5.399 1 88.38 298 LYS A C 1
ATOM 2223 O O . LYS A 1 298 ? 3.79 -11.928 6.329 1 88.38 298 LYS A O 1
ATOM 2228 N N . VAL A 1 299 ? 4.994 -11.204 4.563 1 89.17 299 VAL A N 1
ATOM 2229 C CA . VAL A 1 299 ? 4.403 -9.871 4.597 1 89.17 299 VAL A CA 1
ATOM 2230 C C . VAL A 1 299 ? 3.562 -9.647 3.342 1 89.17 299 VAL A C 1
ATOM 2232 O O . VAL A 1 299 ? 4.037 -9.854 2.224 1 89.17 299 VAL A O 1
ATOM 2235 N N . LEU A 1 300 ? 2.359 -9.351 3.549 1 91.6 300 LEU A N 1
ATOM 2236 C CA . LEU A 1 300 ? 1.424 -9.038 2.473 1 91.6 300 LEU A CA 1
ATOM 2237 C C . LEU A 1 300 ? 0.926 -7.601 2.587 1 91.6 300 LEU A C 1
ATOM 2239 O O . LEU A 1 300 ? 0.557 -7.151 3.674 1 91.6 300 LEU A O 1
ATOM 2243 N N . ARG A 1 301 ? 0.922 -6.912 1.475 1 91.23 301 ARG A N 1
ATOM 2244 C CA . ARG A 1 301 ? 0.403 -5.548 1.437 1 91.23 301 ARG A CA 1
ATOM 2245 C C . ARG A 1 301 ? -0.689 -5.407 0.383 1 91.23 301 ARG A C 1
ATOM 2247 O O . ARG A 1 301 ? -0.498 -5.792 -0.773 1 91.23 301 ARG A O 1
ATOM 2254 N N . MET A 1 302 ? -1.81 -4.949 0.795 1 93.12 302 MET A N 1
ATOM 2255 C CA . MET A 1 302 ? -2.868 -4.517 -0.114 1 93.12 302 MET A CA 1
ATOM 2256 C C . MET A 1 302 ? -2.908 -2.997 -0.219 1 93.12 302 MET A C 1
ATOM 2258 O O . MET A 1 302 ? -2.999 -2.302 0.795 1 93.12 302 MET A O 1
ATOM 2262 N N . GLN A 1 303 ? -2.855 -2.557 -1.398 1 94.13 303 GLN A N 1
ATOM 2263 C CA . GLN A 1 303 ? -2.714 -1.113 -1.551 1 94.13 303 GLN A CA 1
ATOM 2264 C C . GLN A 1 303 ? -3.657 -0.578 -2.625 1 94.13 303 GLN A C 1
ATOM 2266 O O . GLN A 1 303 ? -3.842 -1.211 -3.666 1 94.13 303 GLN A O 1
ATOM 2271 N N . THR A 1 304 ? -4.261 0.541 -2.311 1 94.27 304 THR A N 1
ATOM 2272 C CA . THR A 1 304 ? -4.979 1.326 -3.308 1 94.27 304 THR A CA 1
ATOM 2273 C C . THR A 1 304 ? -4.254 2.639 -3.587 1 94.27 304 THR A C 1
ATOM 2275 O O . THR A 1 304 ? -3.991 3.417 -2.668 1 94.27 304 THR A O 1
ATOM 2278 N N . THR A 1 305 ? -3.899 2.885 -4.767 1 93.98 305 THR A N 1
ATOM 2279 C CA . THR A 1 305 ? -3.268 4.121 -5.216 1 93.98 305 THR A CA 1
ATOM 2280 C C . THR A 1 305 ? -4.289 5.039 -5.881 1 93.98 305 THR A C 1
ATOM 2282 O O . THR A 1 305 ? -5.01 4.62 -6.789 1 93.98 305 THR A O 1
ATOM 2285 N N . SER A 1 306 ? -4.344 6.216 -5.427 1 92.95 306 SER A N 1
ATOM 2286 C CA . SER A 1 306 ? -5.202 7.233 -6.027 1 92.95 306 SER A CA 1
ATOM 2287 C C . SER A 1 306 ? -4.378 8.321 -6.708 1 92.95 306 SER A C 1
ATOM 2289 O O . SER A 1 306 ? -3.535 8.958 -6.072 1 92.95 306 SER A O 1
ATOM 2291 N N . TYR A 1 307 ? -4.52 8.432 -7.93 1 90.24 307 TYR A N 1
ATOM 2292 C CA . TYR A 1 307 ? -3.99 9.573 -8.667 1 90.24 307 TYR A CA 1
ATOM 2293 C C . TYR A 1 307 ? -5.025 10.687 -8.766 1 90.24 307 TYR A C 1
ATOM 2295 O O . TYR A 1 307 ? -6.047 10.536 -9.439 1 90.24 307 TYR A O 1
ATOM 2303 N N . LEU A 1 308 ? -4.71 11.773 -8.085 1 85.75 308 LEU A N 1
ATOM 2304 C CA . LEU A 1 308 ? -5.694 12.831 -7.889 1 85.75 308 LEU A CA 1
ATOM 2305 C C . LEU A 1 308 ? -5.64 13.842 -9.029 1 85.75 308 LEU A C 1
ATOM 2307 O O . LEU A 1 308 ? -4.564 14.138 -9.552 1 85.75 308 LEU A O 1
ATOM 2311 N N . MET B 1 1 ? 11.851 11.015 -4.193 1 73 1 MET B N 1
ATOM 2312 C CA . MET B 1 1 ? 11.082 11.08 -2.953 1 73 1 MET B CA 1
ATOM 2313 C C . MET B 1 1 ? 10.081 9.933 -2.873 1 73 1 MET B C 1
ATOM 2315 O O . MET B 1 1 ? 9.857 9.372 -1.799 1 73 1 MET B O 1
ATOM 2319 N N . GLY B 1 2 ? 9.579 9.569 -3.947 1 69.39 2 GLY B N 1
ATOM 2320 C CA . GLY B 1 2 ? 8.582 8.51 -3.913 1 69.39 2 GLY B CA 1
ATOM 2321 C C . GLY B 1 2 ? 9.119 7.203 -3.359 1 69.39 2 GLY B C 1
ATOM 2322 O O . GLY B 1 2 ? 8.474 6.565 -2.525 1 69.39 2 GLY B O 1
ATOM 2323 N N . ASP B 1 3 ? 10.288 6.866 -3.725 1 77.21 3 ASP B N 1
ATOM 2324 C CA . ASP B 1 3 ? 10.896 5.617 -3.277 1 77.21 3 ASP B CA 1
ATOM 2325 C C . ASP B 1 3 ? 11.244 5.678 -1.791 1 77.21 3 ASP B C 1
ATOM 2327 O O . ASP B 1 3 ? 11.21 4.659 -1.098 1 77.21 3 ASP B O 1
ATOM 2331 N N . LEU B 1 4 ? 11.46 6.87 -1.364 1 86.87 4 LEU B N 1
ATOM 2332 C CA . LEU B 1 4 ? 11.861 7.08 0.023 1 86.87 4 LEU B CA 1
ATOM 2333 C C . LEU B 1 4 ? 10.69 6.836 0.97 1 86.87 4 LEU B C 1
ATOM 2335 O O . LEU B 1 4 ? 10.879 6.337 2.081 1 86.87 4 LEU B O 1
ATOM 2339 N N . ALA B 1 5 ? 9.501 7.13 0.485 1 89.72 5 ALA B N 1
ATOM 2340 C CA . ALA B 1 5 ? 8.309 7.044 1.325 1 89.72 5 ALA B CA 1
ATOM 2341 C C . ALA B 1 5 ? 8.112 5.626 1.854 1 89.72 5 ALA B C 1
ATOM 2343 O O . ALA B 1 5 ? 7.771 5.435 3.024 1 89.72 5 ALA B O 1
ATOM 2344 N N . TYR B 1 6 ? 8.437 4.697 1.11 1 85.06 6 TYR B N 1
ATOM 2345 C CA . TYR B 1 6 ? 8.215 3.305 1.487 1 85.06 6 TYR B CA 1
ATOM 2346 C C . TYR B 1 6 ? 9.228 2.856 2.533 1 85.06 6 TYR B C 1
ATOM 2348 O O . TYR B 1 6 ? 8.898 2.079 3.433 1 85.06 6 TYR B O 1
ATOM 2356 N N . LYS B 1 7 ? 10.334 3.348 2.349 1 88.76 7 LYS B N 1
ATOM 2357 C CA . LYS B 1 7 ? 11.346 3.058 3.361 1 88.76 7 LYS B CA 1
ATOM 2358 C C . LYS B 1 7 ? 10.981 3.692 4.7 1 88.76 7 LYS B C 1
ATOM 2360 O O . LYS B 1 7 ? 11.114 3.059 5.75 1 88.76 7 LYS B O 1
ATOM 2365 N N . LEU B 1 8 ? 10.486 4.857 4.579 1 95.23 8 LEU B N 1
ATOM 2366 C CA . LEU B 1 8 ? 10.194 5.629 5.781 1 95.23 8 LEU B CA 1
ATOM 2367 C C . LEU B 1 8 ? 8.959 5.085 6.491 1 95.23 8 LEU B C 1
ATOM 2369 O O . LEU B 1 8 ? 8.783 5.3 7.692 1 95.23 8 LEU B O 1
ATOM 2373 N N . MET B 1 9 ? 8.113 4.417 5.719 1 94.16 9 MET B N 1
ATOM 2374 C CA . MET B 1 9 ? 6.891 3.857 6.291 1 94.16 9 MET B CA 1
ATOM 2375 C C . MET B 1 9 ? 7.215 2.881 7.417 1 94.16 9 MET B C 1
ATOM 2377 O O . MET B 1 9 ? 6.468 2.78 8.391 1 94.16 9 MET B O 1
ATOM 2381 N N . LYS B 1 10 ? 8.368 2.209 7.325 1 93.51 10 LYS B N 1
ATOM 2382 C CA . LYS B 1 10 ? 8.799 1.282 8.368 1 93.51 10 LYS B CA 1
ATOM 2383 C C . LYS B 1 10 ? 8.925 1.988 9.714 1 93.51 10 LYS B C 1
ATOM 2385 O O . LYS B 1 10 ? 8.652 1.396 10.76 1 93.51 10 LYS B O 1
ATOM 2390 N N . ALA B 1 11 ? 9.338 3.202 9.653 1 97.83 11 ALA B N 1
ATOM 2391 C CA . ALA B 1 11 ? 9.524 3.97 10.882 1 97.83 11 ALA B CA 1
ATOM 2392 C C . ALA B 1 11 ? 8.188 4.233 11.572 1 97.83 11 ALA B C 1
ATOM 2394 O O . ALA B 1 11 ? 8.058 4.036 12.782 1 97.83 11 ALA B O 1
ATOM 2395 N N . THR B 1 12 ? 7.17 4.627 10.813 1 98.42 12 THR B N 1
ATOM 2396 C CA . THR B 1 12 ? 5.868 4.881 11.419 1 98.42 12 THR B CA 1
ATOM 2397 C C . THR B 1 12 ? 5.213 3.576 11.861 1 98.42 12 THR B C 1
ATOM 2399 O O . THR B 1 12 ? 4.552 3.528 12.901 1 98.42 12 THR B O 1
ATOM 2402 N N . GLU B 1 13 ? 5.395 2.561 11.115 1 97.62 13 GLU B N 1
ATOM 2403 C CA . GLU B 1 13 ? 4.846 1.265 11.5 1 97.62 13 GLU B CA 1
ATOM 2404 C C . GLU B 1 13 ? 5.464 0.769 12.804 1 97.62 13 GLU B C 1
ATOM 2406 O O . GLU B 1 13 ? 4.759 0.258 13.677 1 97.62 13 GLU B O 1
ATOM 2411 N N . SER B 1 14 ? 6.778 0.895 12.904 1 98.09 14 SER B N 1
ATOM 2412 C CA . SER B 1 14 ? 7.473 0.465 14.113 1 98.09 14 SER B CA 1
ATOM 2413 C C . SER B 1 14 ? 6.977 1.229 15.337 1 98.09 14 SER B C 1
ATOM 2415 O O . SER B 1 14 ? 6.732 0.634 16.389 1 98.09 14 SER B O 1
ATOM 2417 N N . ALA B 1 15 ? 6.855 2.507 15.163 1 98.68 15 ALA B N 1
ATOM 2418 C CA . ALA B 1 15 ? 6.369 3.337 16.262 1 98.68 15 ALA B CA 1
ATOM 2419 C C . ALA B 1 15 ? 4.945 2.953 16.652 1 98.68 15 ALA B C 1
ATOM 2421 O O . ALA B 1 15 ? 4.626 2.849 17.839 1 98.68 15 ALA B O 1
ATOM 2422 N N . ALA B 1 16 ? 4.114 2.778 15.641 1 98.57 16 ALA B N 1
ATOM 2423 C CA . ALA B 1 16 ? 2.718 2.425 15.885 1 98.57 16 ALA B CA 1
ATOM 2424 C C . ALA B 1 16 ? 2.609 1.099 16.632 1 98.57 16 ALA B C 1
ATOM 2426 O O . ALA B 1 16 ? 1.865 0.988 17.609 1 98.57 16 ALA B O 1
ATOM 2427 N N . VAL B 1 17 ? 3.353 0.135 16.189 1 98.15 17 VAL B N 1
ATOM 2428 C CA . VAL B 1 17 ? 3.316 -1.187 16.805 1 98.15 17 VAL B CA 1
ATOM 2429 C C . VAL B 1 17 ? 3.795 -1.097 18.252 1 98.15 17 VAL B C 1
ATOM 2431 O O . VAL B 1 17 ? 3.202 -1.704 19.147 1 98.15 17 VAL B O 1
ATOM 2434 N N . ALA B 1 18 ? 4.867 -0.36 18.483 1 98.3 18 ALA B N 1
ATOM 2435 C CA . ALA B 1 18 ? 5.397 -0.199 19.834 1 98.3 18 ALA B CA 1
ATOM 2436 C C . ALA B 1 18 ? 4.359 0.429 20.759 1 98.3 18 ALA B C 1
ATOM 2438 O O . ALA B 1 18 ? 4.179 -0.019 21.894 1 98.3 18 ALA B O 1
ATOM 2439 N N . SER B 1 19 ? 3.684 1.422 20.285 1 98.17 19 SER B N 1
ATOM 2440 C CA . SER B 1 19 ? 2.701 2.136 21.093 1 98.17 19 SER B CA 1
ATOM 2441 C C . SER B 1 19 ? 1.449 1.294 21.313 1 98.17 19 SER B C 1
ATOM 2443 O O . SER B 1 19 ? 0.775 1.43 22.336 1 98.17 19 SER B O 1
ATOM 2445 N N . TYR B 1 20 ? 1.117 0.449 20.353 1 97.49 20 TYR B N 1
ATOM 2446 C CA . TYR B 1 20 ? -0.078 -0.385 20.418 1 97.49 20 TYR B CA 1
ATOM 2447 C C . TYR B 1 20 ? -0.08 -1.236 21.682 1 97.49 20 TYR B C 1
ATOM 2449 O O . TYR B 1 20 ? -1.136 -1.487 22.268 1 97.49 20 TYR B O 1
ATOM 2457 N N . GLY B 1 21 ? 1.044 -1.611 22.122 1 96.12 21 GLY B N 1
ATOM 2458 C CA . GLY B 1 21 ? 1.165 -2.418 23.325 1 96.12 21 GLY B CA 1
ATOM 2459 C C . GLY B 1 21 ? 0.72 -1.69 24.579 1 96.12 21 GLY B C 1
ATOM 2460 O O . GLY B 1 21 ? 0.481 -2.315 25.615 1 96.12 21 GLY B O 1
ATOM 2461 N N . LEU B 1 22 ? 0.563 -0.369 24.501 1 97.29 22 LEU B N 1
ATOM 2462 C CA . LEU B 1 22 ? 0.246 0.424 25.683 1 97.29 22 LEU B CA 1
ATOM 2463 C C . LEU B 1 22 ? -1.108 1.109 25.531 1 97.29 22 LEU B C 1
ATOM 2465 O O . LEU B 1 22 ? -1.479 1.95 26.354 1 97.29 22 LEU B O 1
ATOM 2469 N N . VAL B 1 23 ? -1.847 0.763 24.485 1 97.11 23 VAL B N 1
ATOM 2470 C CA . VAL B 1 23 ? -3.149 1.371 24.234 1 97.11 23 VAL B CA 1
ATOM 2471 C C . VAL B 1 23 ? -4.093 1.074 25.397 1 97.11 23 VAL B C 1
ATOM 2473 O O . VAL B 1 23 ? -4.259 -0.084 25.789 1 97.11 23 VAL B O 1
ATOM 2476 N N . GLY B 1 24 ? -4.647 2.156 25.955 1 97.31 24 GLY B N 1
ATOM 2477 C CA . GLY B 1 24 ? -5.68 1.993 26.965 1 97.31 24 GLY B CA 1
ATOM 2478 C C . GLY B 1 24 ? -5.123 1.728 28.351 1 97.31 24 GLY B C 1
ATOM 2479 O O . GLY B 1 24 ? -5.875 1.427 29.281 1 97.31 24 GLY B O 1
ATOM 2480 N N . LEU B 1 25 ? -3.833 1.867 28.552 1 97.57 25 LEU B N 1
ATOM 2481 C CA . LEU B 1 25 ? -3.227 1.525 29.834 1 97.57 25 LEU B CA 1
ATOM 2482 C C . LEU B 1 25 ? -2.986 2.776 30.673 1 97.57 25 LEU B C 1
ATOM 2484 O O . LEU B 1 25 ? -2.398 2.7 31.754 1 97.57 25 LEU B O 1
ATOM 2488 N N . GLY B 1 26 ? -3.375 3.897 30.135 1 96.82 26 GLY B N 1
ATOM 2489 C CA . GLY B 1 26 ? -3.348 5.136 30.896 1 96.82 26 GLY B CA 1
ATOM 2490 C C . GLY B 1 26 ? -1.958 5.734 31.011 1 96.82 26 GLY B C 1
ATOM 2491 O O . GLY B 1 26 ? -1.755 6.708 31.74 1 96.82 26 GLY B O 1
ATOM 2492 N N . ASN B 1 27 ? -0.954 5.166 30.315 1 97.02 27 ASN B N 1
ATOM 2493 C CA . ASN B 1 27 ? 0.431 5.618 30.401 1 97.02 27 ASN B CA 1
ATOM 2494 C C . ASN B 1 27 ? 0.826 6.447 29.182 1 97.02 27 ASN B C 1
ATOM 2496 O O . ASN B 1 27 ? 1.557 5.971 28.312 1 97.02 27 ASN B O 1
ATOM 2500 N N . GLU B 1 28 ? 0.472 7.655 29.182 1 96.44 28 GLU B N 1
ATOM 2501 C CA . GLU B 1 28 ? 0.725 8.554 28.06 1 96.44 28 GLU B CA 1
ATOM 2502 C C . GLU B 1 28 ? 2.22 8.681 27.78 1 96.44 28 GLU B C 1
ATOM 2504 O O . GLU B 1 28 ? 2.656 8.549 26.635 1 96.44 28 GLU B O 1
ATOM 2509 N N . MET B 1 29 ? 2.971 8.927 28.823 1 96.73 29 MET B N 1
ATOM 2510 C CA . MET B 1 29 ? 4.405 9.158 28.671 1 96.73 29 MET B CA 1
ATOM 2511 C C . MET B 1 29 ? 5.109 7.9 28.175 1 96.73 29 MET B C 1
ATOM 2513 O O . MET B 1 29 ? 6 7.975 27.327 1 96.73 29 MET B O 1
ATOM 2517 N N . GLY B 1 30 ? 4.728 6.829 28.761 1 97.45 30 GLY B N 1
ATOM 2518 C CA . GLY B 1 30 ? 5.304 5.564 28.332 1 97.45 30 GLY B CA 1
ATOM 2519 C C . GLY B 1 30 ? 5.022 5.244 26.876 1 97.45 30 GLY B C 1
ATOM 2520 O O . GLY B 1 30 ? 5.911 4.791 26.152 1 97.45 30 GLY B O 1
ATOM 2521 N N . ALA B 1 31 ? 3.75 5.435 26.457 1 97.65 31 ALA B N 1
ATOM 2522 C CA . ALA B 1 31 ? 3.36 5.181 25.073 1 97.65 31 ALA B CA 1
ATOM 2523 C C . ALA B 1 31 ? 4.156 6.056 24.109 1 97.65 31 ALA B C 1
ATOM 2525 O O . ALA B 1 31 ? 4.568 5.598 23.041 1 97.65 31 ALA B O 1
ATOM 2526 N N . ASP B 1 32 ? 4.339 7.245 24.478 1 97.2 32 ASP B N 1
ATOM 2527 C CA . ASP B 1 32 ? 5.106 8.173 23.652 1 97.2 32 ASP B CA 1
ATOM 2528 C C . ASP B 1 32 ? 6.572 7.755 23.573 1 97.2 32 ASP B C 1
ATOM 2530 O O . ASP B 1 32 ? 7.173 7.779 22.497 1 97.2 32 ASP B O 1
ATOM 2534 N N . GLN B 1 33 ? 7.143 7.389 24.675 1 97.92 33 GLN B N 1
ATOM 2535 C CA . GLN B 1 33 ? 8.559 7.04 24.724 1 97.92 33 GLN B CA 1
ATOM 2536 C C . GLN B 1 33 ? 8.856 5.824 23.851 1 97.92 33 GLN B C 1
ATOM 2538 O O . GLN B 1 33 ? 9.847 5.806 23.119 1 97.92 33 GLN B O 1
ATOM 2543 N N . VAL B 1 34 ? 8.034 4.823 23.957 1 98.41 34 VAL B N 1
ATOM 2544 C CA . VAL B 1 34 ? 8.292 3.614 23.182 1 98.41 34 VAL B CA 1
ATOM 2545 C C . VAL B 1 34 ? 8.164 3.919 21.691 1 98.41 34 VAL B C 1
ATOM 2547 O O . VAL B 1 34 ? 8.871 3.333 20.868 1 98.41 34 VAL B O 1
ATOM 2550 N N . ALA B 1 35 ? 7.217 4.774 21.341 1 98.59 35 ALA B N 1
ATOM 2551 C CA . ALA B 1 35 ? 7.079 5.195 19.95 1 98.59 35 ALA B CA 1
ATOM 2552 C C . ALA B 1 35 ? 8.338 5.909 19.465 1 98.59 35 ALA B C 1
ATOM 2554 O O . ALA B 1 35 ? 8.826 5.642 18.365 1 98.59 35 ALA B O 1
ATOM 2555 N N . VAL B 1 36 ? 8.847 6.814 20.278 1 98.61 36 VAL B N 1
ATOM 2556 C CA . VAL B 1 36 ? 10.044 7.585 19.959 1 98.61 36 VAL B CA 1
ATOM 2557 C C . VAL B 1 36 ? 11.228 6.642 19.76 1 98.61 36 VAL B C 1
ATOM 2559 O O . VAL B 1 36 ? 11.95 6.743 18.765 1 98.61 36 VAL B O 1
ATOM 2562 N N . ASP B 1 37 ? 11.399 5.733 20.643 1 98.58 37 ASP B N 1
ATOM 2563 C CA . ASP B 1 37 ? 12.506 4.783 20.583 1 98.58 37 ASP B CA 1
ATOM 2564 C C . ASP B 1 37 ? 12.44 3.942 19.311 1 98.58 37 ASP B C 1
ATOM 2566 O O . ASP B 1 37 ? 13.445 3.778 18.616 1 98.58 37 ASP B O 1
ATOM 2570 N N . ALA B 1 38 ? 11.288 3.453 19.086 1 98.6 38 ALA B N 1
ATOM 2571 C CA . ALA B 1 38 ? 11.101 2.561 17.945 1 98.6 38 ALA B CA 1
ATOM 2572 C C . ALA B 1 38 ? 11.32 3.301 16.628 1 98.6 38 ALA B C 1
ATOM 2574 O O . ALA B 1 38 ? 11.964 2.778 15.715 1 98.6 38 ALA B O 1
ATOM 2575 N N . MET B 1 39 ? 10.794 4.447 16.512 1 98.62 39 MET B N 1
ATOM 2576 C CA . MET B 1 39 ? 10.951 5.231 15.29 1 98.62 39 MET B CA 1
ATOM 2577 C C . MET B 1 39 ? 12.416 5.587 15.057 1 98.62 39 MET B C 1
ATOM 2579 O O . MET B 1 39 ? 12.912 5.483 13.934 1 98.62 39 MET B O 1
ATOM 2583 N N . ARG B 1 40 ? 13.084 6.018 16.085 1 98.64 40 ARG B N 1
ATOM 2584 C CA . ARG B 1 40 ? 14.493 6.375 15.956 1 98.64 40 ARG B CA 1
ATOM 2585 C C . ARG B 1 40 ? 15.317 5.187 15.47 1 98.64 40 ARG B C 1
ATOM 2587 O O . ARG B 1 40 ? 16.159 5.331 14.582 1 98.64 40 ARG B O 1
ATOM 2594 N N . THR B 1 41 ? 15.074 4.088 16.112 1 98.45 41 THR B N 1
ATOM 2595 C CA . THR B 1 41 ? 15.781 2.873 15.723 1 98.45 41 THR B CA 1
ATOM 2596 C C . THR B 1 41 ? 15.532 2.548 14.253 1 98.45 41 THR B C 1
ATOM 2598 O O . THR B 1 41 ? 16.47 2.249 13.511 1 98.45 41 THR B O 1
ATOM 2601 N N . ALA B 1 42 ? 14.303 2.586 13.859 1 97.69 42 ALA B N 1
ATOM 2602 C CA . ALA B 1 42 ? 13.947 2.281 12.476 1 97.69 42 ALA B CA 1
ATOM 2603 C C . ALA B 1 42 ? 14.587 3.276 11.512 1 97.69 42 ALA B C 1
ATOM 2605 O O . ALA B 1 42 ? 15.146 2.884 10.485 1 97.69 42 ALA B O 1
ATOM 2606 N N . LEU B 1 43 ? 14.502 4.547 11.829 1 97.97 43 LEU B N 1
ATOM 2607 C CA . LEU B 1 43 ? 15.073 5.581 10.973 1 97.97 43 LEU B CA 1
ATOM 2608 C C . LEU B 1 43 ? 16.569 5.36 10.778 1 97.97 43 LEU B C 1
ATOM 2610 O O . LEU B 1 43 ? 17.088 5.535 9.672 1 97.97 43 LEU B O 1
ATOM 2614 N N . ASN B 1 44 ? 17.228 4.966 11.81 1 97.92 44 ASN B N 1
ATOM 2615 C CA . ASN B 1 44 ? 18.678 4.81 11.761 1 97.92 44 ASN B CA 1
ATOM 2616 C C . ASN B 1 44 ? 19.083 3.599 10.924 1 97.92 44 ASN B C 1
ATOM 2618 O O . ASN B 1 44 ? 20.256 3.442 10.579 1 97.92 44 ASN B O 1
ATOM 2622 N N . SER B 1 45 ? 18.2 2.824 10.567 1 94.93 45 SER B N 1
ATOM 2623 C CA . SER B 1 45 ? 18.493 1.664 9.732 1 94.93 45 SER B CA 1
ATOM 2624 C C . SER B 1 45 ? 18.258 1.97 8.257 1 94.93 45 SER B C 1
ATOM 2626 O O . SER B 1 45 ? 18.573 1.153 7.389 1 94.93 45 SER B O 1
ATOM 2628 N N . ILE B 1 46 ? 17.712 3.052 7.961 1 93.47 46 ILE B N 1
ATOM 2629 C CA . ILE B 1 46 ? 17.347 3.407 6.594 1 93.47 46 ILE B CA 1
ATOM 2630 C C . ILE B 1 46 ? 18.515 4.12 5.917 1 93.47 46 ILE B C 1
ATOM 2632 O O . ILE B 1 46 ? 19.192 4.943 6.538 1 93.47 46 ILE B O 1
ATOM 2636 N N . GLU B 1 47 ? 18.743 3.903 4.633 1 90.59 47 GLU B N 1
ATOM 2637 C CA . GLU B 1 47 ? 19.817 4.525 3.865 1 90.59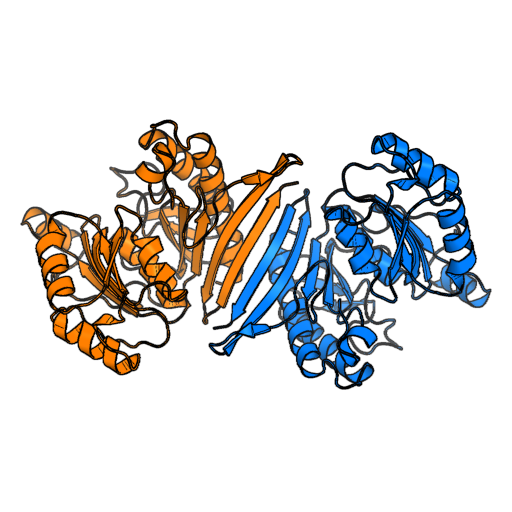 47 GLU B CA 1
ATOM 2638 C C . GLU B 1 47 ? 19.455 5.953 3.467 1 90.59 47 GLU B C 1
ATOM 2640 O O . GLU B 1 47 ? 19.157 6.221 2.301 1 90.59 47 GLU B O 1
ATOM 2645 N N . ILE B 1 48 ? 19.61 6.832 4.386 1 94.44 48 ILE B N 1
ATOM 2646 C CA . ILE B 1 48 ? 19.413 8.261 4.168 1 94.44 48 ILE B CA 1
ATOM 2647 C C . ILE B 1 48 ? 20.411 9.054 5.009 1 94.44 48 ILE B C 1
ATOM 2649 O O . ILE B 1 48 ? 20.998 8.521 5.953 1 94.44 48 ILE B O 1
ATOM 2653 N N . ASP B 1 49 ? 20.664 10.214 4.53 1 97.32 49 ASP B N 1
ATOM 2654 C CA . ASP B 1 49 ? 21.313 11.244 5.337 1 97.32 49 ASP B CA 1
ATOM 2655 C C . ASP B 1 49 ? 20.297 12.264 5.845 1 97.32 49 ASP B C 1
ATOM 2657 O O . ASP B 1 49 ? 20.164 13.351 5.279 1 97.32 49 ASP B O 1
ATOM 2661 N N . GLY B 1 50 ? 19.652 11.888 6.974 1 97.42 50 GLY B N 1
ATOM 2662 C CA . GLY B 1 50 ? 18.506 12.651 7.443 1 97.42 50 GLY B CA 1
ATOM 2663 C C . GLY B 1 50 ? 18.834 13.561 8.612 1 97.42 50 GLY B C 1
ATOM 2664 O O . GLY B 1 50 ? 19.761 13.288 9.377 1 97.42 50 GLY B O 1
ATOM 2665 N N . ILE B 1 51 ? 18.105 14.618 8.729 1 97.87 51 ILE B N 1
ATOM 2666 C CA . ILE B 1 51 ? 18.146 15.493 9.896 1 97.87 51 ILE B CA 1
ATOM 2667 C C . ILE B 1 51 ? 16.726 15.757 10.393 1 97.87 51 ILE B C 1
ATOM 2669 O O . ILE B 1 51 ? 15.811 15.966 9.593 1 97.87 51 ILE B O 1
ATOM 2673 N N . ILE B 1 52 ? 16.567 15.723 11.682 1 97.64 52 ILE B N 1
ATOM 2674 C CA . ILE B 1 52 ? 15.263 16.028 12.262 1 97.64 52 ILE B CA 1
ATOM 2675 C C . ILE B 1 52 ? 15.022 17.535 12.226 1 97.64 52 ILE B C 1
ATOM 2677 O O . ILE B 1 52 ? 15.666 18.291 12.957 1 97.64 52 ILE B O 1
ATOM 2681 N N . ALA B 1 53 ? 14.112 17.894 11.42 1 96.19 53 ALA B N 1
ATOM 2682 C CA . ALA B 1 53 ? 13.753 19.308 11.347 1 96.19 53 ALA B CA 1
ATOM 2683 C C . ALA B 1 53 ? 12.649 19.646 12.345 1 96.19 53 ALA B C 1
ATOM 2685 O O . ALA B 1 53 ? 12.597 20.761 12.868 1 96.19 53 ALA B O 1
ATOM 2686 N N . ILE B 1 54 ? 11.718 18.737 12.492 1 95.77 54 ILE B N 1
ATOM 2687 C CA . ILE B 1 54 ? 10.636 18.8 13.468 1 95.77 54 ILE B CA 1
ATOM 2688 C C . ILE B 1 54 ? 10.571 17.491 14.252 1 95.77 54 ILE B C 1
ATOM 2690 O O . ILE B 1 54 ? 10.5 16.41 13.663 1 95.77 54 ILE B O 1
ATOM 2694 N N . GLY B 1 55 ? 10.626 17.622 15.492 1 94.95 55 GLY B N 1
ATOM 2695 C CA . GLY B 1 55 ? 10.605 16.415 16.303 1 94.95 55 GLY B CA 1
ATOM 2696 C C . GLY B 1 55 ? 10.098 16.652 17.713 1 94.95 55 GLY B C 1
ATOM 2697 O O . GLY B 1 55 ? 9.153 17.416 17.918 1 94.95 55 GLY B O 1
ATOM 2698 N N . GLU B 1 56 ? 10.673 15.964 18.619 1 93.38 56 GLU B N 1
ATOM 2699 C CA . GLU B 1 56 ? 10.183 15.942 19.994 1 93.38 56 GLU B CA 1
ATOM 2700 C C . GLU B 1 56 ? 10.516 17.243 20.719 1 93.38 56 GLU B C 1
ATOM 2702 O O . GLU B 1 56 ? 9.929 17.548 21.759 1 93.38 56 GLU B O 1
ATOM 2707 N N . GLY B 1 57 ? 11.465 17.944 20.23 1 90.88 57 GLY B N 1
ATOM 2708 C CA . GLY B 1 57 ? 11.87 19.19 20.859 1 90.88 57 GLY B CA 1
ATOM 2709 C C . GLY B 1 57 ? 13.341 19.508 20.662 1 90.88 57 GLY B C 1
ATOM 2710 O O . GLY B 1 57 ? 14.006 18.897 19.823 1 90.88 57 GLY B O 1
ATOM 2711 N N . GLU B 1 58 ? 13.805 20.512 21.392 1 87.9 58 GLU B N 1
ATOM 2712 C CA . GLU B 1 58 ? 15.22 20.868 21.358 1 87.9 58 GLU B CA 1
ATOM 2713 C C . GLU B 1 58 ? 16.071 19.82 22.07 1 87.9 58 GLU B C 1
ATOM 2715 O O . GLU B 1 58 ? 15.562 19.052 22.889 1 87.9 58 GLU B O 1
ATOM 2720 N N . ARG B 1 59 ? 17.328 19.86 21.825 1 87.55 59 ARG B N 1
ATOM 2721 C CA . ARG B 1 59 ? 18.244 18.834 22.312 1 87.55 59 ARG B CA 1
ATOM 2722 C C . ARG B 1 59 ? 18.209 18.746 23.834 1 87.55 59 ARG B C 1
ATOM 2724 O O . ARG B 1 59 ? 18.238 17.65 24.399 1 87.55 59 ARG B O 1
ATOM 2731 N N . ASP B 1 60 ? 18.101 19.842 24.49 1 87.36 60 ASP B N 1
ATOM 2732 C CA . ASP B 1 60 ? 18.146 19.862 25.949 1 87.36 60 ASP B CA 1
ATOM 2733 C C . ASP B 1 60 ? 16.854 19.308 26.545 1 87.36 60 ASP B C 1
ATOM 2735 O O . ASP B 1 60 ? 16.841 18.842 27.687 1 87.36 60 ASP B O 1
ATOM 2739 N N . LEU B 1 61 ? 15.849 19.279 25.738 1 86.4 61 LEU B N 1
ATOM 2740 C CA . LEU B 1 61 ? 14.531 18.899 26.233 1 86.4 61 LEU B CA 1
ATOM 2741 C C . LEU B 1 61 ? 14.13 17.523 25.71 1 86.4 61 LEU B C 1
ATOM 2743 O O . LEU B 1 61 ? 13.288 16.849 26.307 1 86.4 61 LEU B O 1
ATOM 2747 N N . ALA B 1 62 ? 14.745 17.162 24.602 1 90.29 62 ALA B N 1
ATOM 2748 C CA . ALA B 1 62 ? 14.421 15.889 23.964 1 90.29 62 ALA B CA 1
ATOM 2749 C C . ALA B 1 62 ? 15.685 15.09 23.659 1 90.29 62 ALA B C 1
ATOM 2751 O O . ALA B 1 62 ? 16.36 15.343 22.658 1 90.29 62 ALA B O 1
ATOM 2752 N N . PRO B 1 63 ? 15.953 14.062 24.366 1 90.66 63 PRO B N 1
ATOM 2753 C CA . PRO B 1 63 ? 17.182 13.288 24.173 1 90.66 63 PRO B CA 1
ATOM 2754 C C . PRO B 1 63 ? 17.201 12.533 22.846 1 90.66 63 PRO B C 1
ATOM 2756 O O . PRO B 1 63 ? 18.267 12.118 22.383 1 90.66 63 PRO B O 1
ATOM 2759 N N . MET B 1 64 ? 16.033 12.281 22.323 1 95.87 64 MET B N 1
ATOM 2760 C CA . MET B 1 64 ? 15.916 11.562 21.057 1 95.87 64 MET B CA 1
ATOM 2761 C C . MET B 1 64 ? 14.99 12.3 20.096 1 95.87 64 MET B C 1
ATOM 2763 O O . MET B 1 64 ? 14.052 12.974 20.525 1 95.87 64 MET B O 1
ATOM 2767 N N . LEU B 1 65 ? 15.343 12.138 18.858 1 97.62 65 LEU B N 1
ATOM 2768 C CA . LEU B 1 65 ? 14.6 12.781 17.78 1 97.62 65 LEU B CA 1
ATOM 2769 C C . LEU B 1 65 ? 14.44 14.274 18.045 1 97.62 65 LEU B C 1
ATOM 2771 O O . LEU B 1 65 ? 13.365 14.836 17.825 1 97.62 65 LEU B O 1
ATOM 2775 N N . TYR B 1 66 ? 15.429 14.856 18.627 1 95.97 66 TYR B N 1
ATOM 2776 C CA . TYR B 1 66 ? 15.441 16.299 18.841 1 95.97 66 TYR B CA 1
ATOM 2777 C C . TYR B 1 66 ? 15.728 17.041 17.541 1 95.97 66 TYR B C 1
ATOM 2779 O O . TYR B 1 66 ? 16.307 16.475 16.611 1 95.97 66 TYR B O 1
ATOM 2787 N N . VAL B 1 67 ? 15.345 18.218 17.514 1 94.36 67 VAL B N 1
ATOM 2788 C CA . VAL B 1 67 ? 15.601 19.043 16.338 1 94.36 67 VAL B CA 1
ATOM 2789 C C . VAL B 1 67 ? 17.104 19.126 16.082 1 94.36 67 VAL B C 1
ATOM 2791 O O . VAL B 1 67 ? 17.877 19.453 16.986 1 94.36 67 VAL B O 1
ATOM 2794 N N . GLY B 1 68 ? 17.49 18.771 14.837 1 95.14 68 GLY B N 1
ATOM 2795 C CA . GLY B 1 68 ? 18.899 18.809 14.479 1 95.14 68 GLY B CA 1
ATOM 2796 C C . GLY B 1 68 ? 19.576 17.455 14.574 1 95.14 68 GLY B C 1
ATOM 2797 O O . GLY B 1 68 ? 20.705 17.286 14.109 1 95.14 68 GLY B O 1
ATOM 2798 N N . GLU B 1 69 ? 18.907 16.531 15.111 1 97.42 69 GLU B N 1
ATOM 2799 C CA . GLU B 1 69 ? 19.494 15.198 15.21 1 97.42 69 GLU B CA 1
ATOM 2800 C C . GLU B 1 69 ? 19.667 14.567 13.831 1 97.42 69 GLU B C 1
ATOM 2802 O O . GLU B 1 69 ? 18.772 14.652 12.987 1 97.42 69 GLU B O 1
ATOM 2807 N N . ARG B 1 70 ? 20.843 13.936 13.673 1 97.6 70 ARG B N 1
ATOM 2808 C CA . ARG B 1 70 ? 21.072 13.187 12.442 1 97.6 70 ARG B CA 1
ATOM 2809 C C . ARG B 1 70 ? 20.526 11.767 12.556 1 97.6 70 ARG B C 1
ATOM 2811 O O . ARG B 1 70 ? 20.644 11.133 13.607 1 97.6 70 ARG B O 1
ATOM 2818 N N . VAL B 1 71 ? 19.892 11.302 11.522 1 97.99 71 VAL B N 1
ATOM 2819 C CA . VAL B 1 71 ? 19.336 9.953 11.497 1 97.99 71 VAL B CA 1
ATOM 2820 C C . VAL B 1 71 ? 19.671 9.279 10.169 1 97.99 71 VAL B C 1
ATOM 2822 O O . VAL B 1 71 ? 19.975 9.955 9.182 1 97.99 71 VAL B O 1
ATOM 2825 N N . GLY B 1 72 ? 19.523 7.975 10.164 1 97.08 72 GLY B N 1
ATOM 2826 C CA . GLY B 1 72 ? 19.857 7.207 8.975 1 97.08 72 GLY B CA 1
ATOM 2827 C C . GLY B 1 72 ? 21.272 6.661 8.996 1 97.08 72 GLY B C 1
ATOM 2828 O O . GLY B 1 72 ? 22.014 6.88 9.956 1 97.08 72 GLY B O 1
ATOM 2829 N N . THR B 1 73 ? 21.696 5.995 7.96 1 95.63 73 THR B N 1
ATOM 2830 C CA . THR B 1 73 ? 23.023 5.395 7.869 1 95.63 73 THR B CA 1
ATOM 2831 C C . THR B 1 73 ? 24.043 6.413 7.365 1 95.63 73 THR B C 1
ATOM 2833 O O . THR B 1 73 ? 25.25 6.171 7.426 1 95.63 73 THR B O 1
ATOM 2836 N N . GLY B 1 74 ? 23.517 7.42 6.883 1 93.57 74 GLY B N 1
ATOM 2837 C CA . GLY B 1 74 ? 24.394 8.423 6.3 1 93.57 74 GLY B CA 1
ATOM 2838 C C . GLY B 1 74 ? 24.6 8.24 4.808 1 93.57 74 GLY B C 1
ATOM 2839 O O . GLY B 1 74 ? 25.124 9.13 4.135 1 93.57 74 GLY B O 1
ATOM 2840 N N . ALA B 1 75 ? 24.173 7.046 4.401 1 87.44 75 ALA B N 1
ATOM 2841 C CA . ALA B 1 75 ? 24.264 6.748 2.974 1 87.44 75 ALA B CA 1
ATOM 2842 C C . ALA B 1 75 ? 22.96 7.088 2.258 1 87.44 75 ALA B C 1
ATOM 2844 O O . ALA B 1 75 ? 21.88 6.995 2.845 1 87.44 75 ALA B O 1
ATOM 2845 N N . GLY B 1 76 ? 23.009 7.932 1.212 1 87.13 76 GLY B N 1
ATOM 2846 C CA . GLY B 1 76 ? 21.824 8.261 0.436 1 87.13 76 GLY B CA 1
ATOM 2847 C C . GLY B 1 76 ? 21.584 9.755 0.318 1 87.13 76 GLY B C 1
ATOM 2848 O O . GLY B 1 76 ? 22.509 10.552 0.481 1 87.13 76 GLY B O 1
ATOM 2849 N N . CYS B 1 77 ? 20.325 10.045 0.038 1 91.12 77 CYS B N 1
ATOM 2850 C CA . CYS B 1 77 ? 19.993 11.44 -0.228 1 91.12 77 CYS B CA 1
ATOM 2851 C C . CYS B 1 77 ? 19.851 12.224 1.071 1 91.12 77 CYS B C 1
ATOM 2853 O O . CYS B 1 77 ? 19.495 11.659 2.106 1 91.12 77 CYS B O 1
ATOM 2855 N N . LYS B 1 78 ? 20.164 13.515 1.105 1 96.41 78 LYS B N 1
ATOM 2856 C CA . LYS B 1 78 ? 19.986 14.421 2.236 1 96.41 78 LYS B CA 1
ATOM 2857 C C . LYS B 1 78 ? 18.525 14.835 2.383 1 96.41 78 LYS B C 1
ATOM 2859 O O . LYS B 1 78 ? 17.93 15.377 1.449 1 96.41 78 LYS B O 1
ATOM 2864 N N . VAL B 1 79 ? 17.992 14.57 3.56 1 97.08 79 VAL B N 1
ATOM 2865 C CA . VAL B 1 79 ? 16.564 14.833 3.706 1 97.08 79 VAL B CA 1
ATOM 2866 C C . VAL B 1 79 ? 16.291 15.461 5.071 1 97.08 79 VAL B C 1
ATOM 2868 O O . VAL B 1 79 ? 17.001 15.186 6.041 1 97.08 79 VAL B O 1
ATOM 2871 N N . ASP B 1 80 ? 15.311 16.36 5.137 1 97.63 80 ASP B N 1
ATOM 2872 C CA . ASP B 1 80 ? 14.691 16.802 6.382 1 97.63 80 ASP B CA 1
ATOM 2873 C C . ASP B 1 80 ? 13.542 15.879 6.781 1 97.63 80 ASP B C 1
ATOM 2875 O O . ASP B 1 80 ? 12.72 15.504 5.942 1 97.63 80 ASP B O 1
ATOM 2879 N N . ILE B 1 81 ? 13.518 15.584 8.039 1 97.79 81 ILE B N 1
ATOM 2880 C CA . ILE B 1 81 ? 12.491 14.683 8.551 1 97.79 81 ILE B CA 1
ATOM 2881 C C . ILE B 1 81 ? 11.676 15.39 9.632 1 97.79 81 ILE B C 1
ATOM 2883 O O . ILE B 1 81 ? 12.24 15.997 10.546 1 97.79 81 ILE B O 1
ATOM 2887 N N . ALA B 1 82 ? 10.422 15.372 9.509 1 97.74 82 ALA B N 1
ATOM 2888 C CA . ALA B 1 82 ? 9.486 15.813 10.54 1 97.74 82 ALA B CA 1
ATOM 2889 C C . ALA B 1 82 ? 8.71 14.632 11.117 1 97.74 82 ALA B C 1
ATOM 2891 O O . ALA B 1 82 ? 8.141 13.832 10.371 1 97.74 82 ALA B O 1
ATOM 2892 N N . VAL B 1 83 ? 8.691 14.55 12.438 1 97.98 83 VAL B N 1
ATOM 2893 C CA . VAL B 1 83 ? 8.072 13.355 13.001 1 97.98 83 VAL B CA 1
ATOM 2894 C C . VAL B 1 83 ? 7.115 13.75 14.124 1 97.98 83 VAL B C 1
ATOM 2896 O O . VAL B 1 83 ? 7.285 14.796 14.754 1 97.98 83 VAL B O 1
ATOM 2899 N N . ASP B 1 84 ? 6.133 13.017 14.328 1 97.54 84 ASP B N 1
ATOM 2900 C CA . ASP B 1 84 ? 5.275 12.882 15.501 1 97.54 84 ASP B CA 1
ATOM 2901 C C . ASP B 1 84 ? 5.006 11.413 15.819 1 97.54 84 ASP B C 1
ATOM 2903 O O . ASP B 1 84 ? 3.998 10.853 15.385 1 97.54 84 ASP B O 1
ATOM 2907 N N . PRO B 1 85 ? 5.968 10.872 16.56 1 98.14 85 PRO B N 1
ATOM 2908 C CA . PRO B 1 85 ? 5.929 9.421 16.752 1 98.14 85 PRO B CA 1
ATOM 2909 C C . PRO B 1 85 ? 4.588 8.933 17.297 1 98.14 85 PRO B C 1
ATOM 2911 O O . PRO B 1 85 ? 4.139 7.838 16.95 1 98.14 85 PRO B O 1
ATOM 2914 N N . LEU B 1 86 ? 4.013 9.698 18.097 1 97.71 86 LEU B N 1
ATOM 2915 C CA . LEU B 1 86 ? 2.682 9.386 18.608 1 97.71 86 LEU B CA 1
ATOM 2916 C C . LEU B 1 86 ? 1.804 10.633 18.635 1 97.71 86 LEU B C 1
ATOM 2918 O O . LEU B 1 86 ? 1.876 11.427 19.576 1 97.71 86 LEU B O 1
ATOM 2922 N N . GLU B 1 87 ? 1.048 10.761 17.609 1 95.83 87 GLU B N 1
ATOM 2923 C CA . GLU B 1 87 ? 0.008 11.784 17.565 1 95.83 87 GLU B CA 1
ATOM 2924 C C . GLU B 1 87 ? -1.243 11.333 18.315 1 95.83 87 GLU B C 1
ATOM 2926 O O . GLU B 1 87 ? -1.933 10.408 17.881 1 95.83 87 GLU B O 1
ATOM 2931 N N . GLY B 1 88 ? -1.509 11.987 19.329 1 93.49 88 GLY B N 1
ATOM 2932 C CA . GLY B 1 88 ? -2.618 11.594 20.185 1 93.49 88 GLY B CA 1
ATOM 2933 C C . GLY B 1 88 ? -2.196 10.697 21.333 1 93.49 88 GLY B C 1
ATOM 2934 O O . GLY B 1 88 ? -2.704 9.582 21.476 1 93.49 88 GLY B O 1
ATOM 2935 N N . THR B 1 89 ? -1.315 11.217 22.217 1 94.87 89 THR B N 1
ATOM 2936 C CA . THR B 1 89 ? -0.824 10.456 23.361 1 94.87 89 THR B CA 1
ATOM 2937 C C . THR B 1 89 ? -1.967 10.11 24.311 1 94.87 89 THR B C 1
ATOM 2939 O O . THR B 1 89 ? -2.065 8.977 24.785 1 94.87 89 THR B O 1
ATOM 2942 N N . THR B 1 90 ? -2.782 11.137 24.517 1 93.54 90 THR B N 1
ATOM 2943 C CA . THR B 1 90 ? -3.946 10.918 25.368 1 93.54 90 THR B CA 1
ATOM 2944 C C . THR B 1 90 ? -4.908 9.924 24.724 1 93.54 90 THR B C 1
ATOM 2946 O O . THR B 1 90 ? -5.463 9.058 25.404 1 93.54 90 THR B O 1
ATOM 2949 N N . ILE B 1 91 ? -5.104 10.079 23.448 1 94.22 91 ILE B N 1
ATOM 2950 C CA . ILE B 1 91 ? -5.973 9.19 22.685 1 94.22 91 ILE B CA 1
ATOM 2951 C C . ILE B 1 91 ? -5.505 7.746 22.847 1 94.22 91 ILE B C 1
ATOM 2953 O O . ILE B 1 91 ? -6.304 6.859 23.155 1 94.22 91 ILE B O 1
ATOM 2957 N N . CYS B 1 92 ? -4.221 7.541 22.706 1 96.4 92 CYS B N 1
ATOM 2958 C CA . CYS B 1 92 ? -3.644 6.205 22.801 1 96.4 92 CYS B CA 1
ATOM 2959 C C . CYS B 1 92 ? -3.81 5.638 24.205 1 96.4 92 CYS B C 1
ATOM 2961 O O . CYS B 1 92 ? -4.271 4.507 24.372 1 96.4 92 CYS B O 1
ATOM 2963 N N . ALA B 1 93 ? -3.485 6.454 25.229 1 96.1 93 ALA B N 1
ATOM 2964 C CA . ALA B 1 93 ? -3.508 6.012 26.621 1 96.1 93 ALA B CA 1
ATOM 2965 C C . ALA B 1 93 ? -4.922 5.633 27.053 1 96.1 93 ALA B C 1
ATOM 2967 O O . ALA B 1 93 ? -5.104 4.759 27.905 1 96.1 93 ALA B O 1
ATOM 2968 N N . HIS B 1 94 ? -5.913 6.261 26.397 1 96.03 94 HIS B N 1
ATOM 2969 C CA . HIS B 1 94 ? -7.29 6.047 26.828 1 96.03 94 HIS B CA 1
ATOM 2970 C C . HIS B 1 94 ? -8.087 5.292 25.77 1 96.03 94 HIS B C 1
ATOM 2972 O O . HIS B 1 94 ? -9.317 5.231 25.839 1 96.03 94 HIS B O 1
ATOM 2978 N N . TYR B 1 95 ? -7.457 4.805 24.766 1 95.9 95 TYR B N 1
ATOM 2979 C CA . TYR B 1 95 ? -8.028 3.994 23.697 1 95.9 95 TYR B CA 1
ATOM 2980 C C . TYR B 1 95 ? -9.153 4.739 22.989 1 95.9 95 TYR B C 1
ATOM 2982 O O . TYR B 1 95 ? -10.244 4.195 22.801 1 95.9 95 TYR B O 1
ATOM 2990 N N . LYS B 1 96 ? -8.961 5.952 22.783 1 94.49 96 LYS B N 1
ATOM 2991 C CA . LYS B 1 96 ? -9.888 6.744 21.98 1 94.49 96 LYS B CA 1
ATOM 2992 C C . LYS B 1 96 ? -9.553 6.644 20.495 1 94.49 96 LYS B C 1
ATOM 2994 O O . LYS B 1 96 ? -8.578 5.992 20.115 1 94.49 96 LYS B O 1
ATOM 2999 N N . ARG B 1 97 ? -10.356 7.237 19.706 1 93.9 97 ARG B N 1
ATOM 3000 C CA . ARG B 1 97 ? -10.214 7.135 18.257 1 93.9 97 ARG B CA 1
ATOM 3001 C C . ARG B 1 97 ? -9.225 8.169 17.73 1 93.9 97 ARG B C 1
ATOM 3003 O O . ARG B 1 97 ? -9.28 9.34 18.112 1 93.9 97 ARG B O 1
ATOM 3010 N N . GLY B 1 98 ? -8.25 7.619 16.918 1 95.67 98 GLY B N 1
ATOM 3011 C CA . GLY B 1 98 ? -7.54 8.607 16.121 1 95.67 98 GLY B CA 1
ATOM 3012 C C . GLY B 1 98 ? -6.058 8.677 16.439 1 95.67 98 GLY B C 1
ATOM 3013 O O . GLY B 1 98 ? -5.336 9.506 15.881 1 95.67 98 GLY B O 1
ATOM 3014 N N . ALA B 1 99 ? -5.526 7.825 17.322 1 97.22 99 ALA B N 1
ATOM 3015 C CA . ALA B 1 99 ? -4.086 7.823 17.569 1 97.22 99 ALA B CA 1
ATOM 3016 C C . ALA B 1 99 ? -3.325 7.262 16.371 1 97.22 99 ALA B C 1
ATOM 3018 O O . ALA B 1 99 ? -3.738 6.264 15.777 1 97.22 99 ALA B O 1
ATOM 3019 N N . MET B 1 100 ? -2.217 7.95 16.034 1 98.09 100 MET B N 1
ATOM 3020 C CA . MET B 1 100 ? -1.44 7.495 14.884 1 98.09 100 MET B CA 1
ATOM 3021 C C . MET B 1 100 ? 0.014 7.939 15 1 98.09 100 MET B C 1
ATOM 3023 O O . MET B 1 100 ? 0.352 8.756 15.858 1 98.09 100 MET B O 1
ATOM 3027 N N . SER B 1 101 ? 0.863 7.35 14.249 1 98.42 101 SER B N 1
ATOM 3028 C CA . SER B 1 101 ? 2.243 7.784 14.053 1 98.42 101 SER B CA 1
ATOM 3029 C C . SER B 1 101 ? 2.42 8.47 12.703 1 98.42 101 SER B C 1
ATOM 3031 O O . SER B 1 101 ? 1.913 7.991 11.686 1 98.42 101 SER B O 1
ATOM 3033 N N . THR B 1 102 ? 3.128 9.588 12.735 1 98.31 102 THR B N 1
ATOM 3034 C CA . THR B 1 102 ? 3.226 10.352 11.497 1 98.31 102 THR B CA 1
ATOM 3035 C C . THR B 1 102 ? 4.673 10.753 11.222 1 98.31 102 THR B C 1
ATOM 3037 O O . THR B 1 102 ? 5.465 10.915 12.152 1 98.31 102 THR B O 1
ATOM 3040 N N . LEU B 1 103 ? 4.97 10.858 9.972 1 98.26 103 LEU B N 1
ATOM 3041 C CA . LEU B 1 103 ? 6.281 11.271 9.484 1 98.26 103 LEU B CA 1
ATOM 3042 C C . LEU B 1 103 ? 6.163 11.967 8.132 1 98.26 103 LEU B C 1
ATOM 3044 O O . LEU B 1 103 ? 5.381 11.545 7.277 1 98.26 103 LEU B O 1
ATOM 3048 N N . ALA B 1 104 ? 6.877 13.025 7.988 1 97.9 104 ALA B N 1
ATOM 3049 C CA . ALA B 1 104 ? 7.016 13.693 6.697 1 97.9 104 ALA B CA 1
ATOM 3050 C C . ALA B 1 104 ? 8.486 13.883 6.333 1 97.9 104 ALA B C 1
ATOM 3052 O O . ALA B 1 104 ? 9.352 13.898 7.211 1 97.9 104 ALA B O 1
ATOM 3053 N N . ALA B 1 105 ? 8.78 13.985 5.066 1 97.42 105 ALA B N 1
ATOM 3054 C CA . ALA B 1 105 ? 10.15 14.185 4.603 1 97.42 105 ALA B CA 1
ATOM 3055 C C . ALA B 1 105 ? 10.187 15.081 3.368 1 97.42 105 ALA B C 1
ATOM 3057 O O . ALA B 1 105 ? 9.239 15.102 2.58 1 97.42 105 ALA B O 1
ATOM 3058 N N . THR B 1 106 ? 11.181 15.792 3.247 1 97.14 106 THR B N 1
ATOM 3059 C CA . THR B 1 106 ? 11.491 16.632 2.096 1 97.14 106 THR B CA 1
ATOM 3060 C C . THR B 1 106 ? 13 16.806 1.943 1 97.14 106 THR B C 1
ATOM 3062 O O . THR B 1 106 ? 13.773 16.317 2.769 1 97.14 106 THR B O 1
ATOM 3065 N N . GLU B 1 107 ? 13.378 17.39 0.847 1 96.38 107 GLU B N 1
ATOM 3066 C CA . GLU B 1 107 ? 14.798 17.682 0.673 1 96.38 107 GLU B CA 1
ATOM 3067 C C . GLU B 1 107 ? 15.319 18.58 1.791 1 96.38 107 GLU B C 1
ATOM 3069 O O . GLU B 1 107 ? 14.585 19.425 2.308 1 96.38 107 GLU B O 1
ATOM 3074 N N . LYS B 1 108 ? 16.545 18.398 2.099 1 96.37 108 LYS B N 1
ATOM 3075 C CA . LYS B 1 108 ? 17.167 19.134 3.195 1 96.37 108 LYS B CA 1
ATOM 3076 C C . LYS B 1 108 ? 16.963 20.637 3.035 1 96.37 108 LYS B C 1
ATOM 3078 O O . LYS B 1 108 ? 17.184 21.187 1.954 1 96.37 108 LYS B O 1
ATOM 3083 N N . GLY B 1 109 ? 16.53 21.245 4.101 1 95.45 109 GLY B N 1
ATOM 3084 C CA . GLY B 1 109 ? 16.414 22.694 4.119 1 95.45 109 GLY B CA 1
ATOM 3085 C C . GLY B 1 109 ? 15.042 23.188 3.702 1 95.45 109 GLY B C 1
ATOM 3086 O O . GLY B 1 109 ? 14.782 24.393 3.708 1 95.45 109 GLY B O 1
ATOM 3087 N N . ASN B 1 110 ? 14.154 22.297 3.455 1 96.75 110 ASN B N 1
ATOM 3088 C CA . ASN B 1 110 ? 12.902 22.722 2.838 1 96.75 110 ASN B CA 1
ATOM 3089 C C . ASN B 1 110 ? 11.778 22.825 3.865 1 96.75 110 ASN B C 1
ATOM 3091 O O . ASN B 1 110 ? 10.714 23.373 3.574 1 96.75 110 ASN B O 1
ATOM 3095 N N . PHE B 1 111 ? 11.964 22.347 5.075 1 97.07 111 PHE B N 1
ATOM 3096 C CA . PHE B 1 111 ? 10.948 22.511 6.109 1 97.07 111 PHE B CA 1
ATOM 3097 C C . PHE B 1 111 ? 11.127 23.837 6.839 1 97.07 111 PHE B C 1
ATOM 3099 O O . PHE B 1 111 ? 12.255 24.25 7.12 1 97.07 111 PHE B O 1
ATOM 3106 N N . LEU B 1 112 ? 10.075 24.475 7.103 1 94.25 112 LEU B N 1
ATOM 3107 C CA . LEU B 1 112 ? 10.112 25.588 8.045 1 94.25 112 LEU B CA 1
ATOM 3108 C C . LEU B 1 112 ? 10.524 25.111 9.434 1 94.25 112 LEU B C 1
ATOM 3110 O O . LEU B 1 112 ? 9.917 24.19 9.984 1 94.25 112 LEU B O 1
ATOM 3114 N N . TYR B 1 113 ? 11.553 25.693 9.88 1 88.06 113 TYR B N 1
ATOM 3115 C CA . TYR B 1 113 ? 11.859 25.482 11.291 1 88.06 113 TYR B CA 1
ATOM 3116 C C . TYR B 1 113 ? 10.832 26.174 12.18 1 88.06 113 TYR B C 1
ATOM 3118 O O . TYR B 1 113 ? 10.73 27.403 12.181 1 88.06 113 TYR B O 1
ATOM 3126 N N . ALA B 1 114 ? 10.052 25.444 12.762 1 84.29 114 ALA B N 1
ATOM 3127 C CA . ALA B 1 114 ? 9.05 25.988 13.675 1 84.29 114 ALA B CA 1
ATOM 3128 C C . ALA B 1 114 ? 9.436 25.733 15.129 1 84.29 114 ALA B C 1
ATOM 3130 O O . ALA B 1 114 ? 9.551 24.581 15.554 1 84.29 114 ALA B O 1
ATOM 3131 N N . PRO B 1 115 ? 9.677 26.828 15.854 1 84.41 115 PRO B N 1
ATOM 3132 C CA . PRO B 1 115 ? 9.895 26.619 17.288 1 84.41 115 PRO B CA 1
ATOM 3133 C C . PRO B 1 115 ? 8.68 26.013 17.987 1 84.41 115 PRO B C 1
ATOM 3135 O O . PRO B 1 115 ? 7.63 25.833 17.364 1 84.41 115 PRO B O 1
ATOM 3138 N N . ASP B 1 116 ? 8.839 25.612 19.204 1 86.62 116 ASP B N 1
ATOM 3139 C CA . ASP B 1 116 ? 7.767 25.011 19.992 1 86.62 116 ASP B CA 1
ATOM 3140 C C . ASP B 1 116 ? 6.791 26.072 20.492 1 86.62 116 ASP B C 1
ATOM 3142 O O . ASP B 1 116 ? 6.761 26.384 21.684 1 86.62 116 ASP B O 1
ATOM 3146 N N . VAL B 1 117 ? 6.008 26.637 19.618 1 92.31 117 VAL B N 1
ATOM 3147 C CA . VAL B 1 117 ? 4.971 27.623 19.902 1 92.31 117 VAL B CA 1
ATOM 3148 C C . VAL B 1 117 ? 3.667 27.214 19.221 1 92.31 117 VAL B C 1
ATOM 3150 O O . VAL B 1 117 ? 3.622 26.21 18.507 1 92.31 117 VAL B O 1
ATOM 3153 N N . TYR B 1 118 ? 2.676 27.912 19.466 1 94.93 118 TYR B N 1
ATOM 3154 C CA . TYR B 1 118 ? 1.405 27.684 18.789 1 94.93 118 TYR B CA 1
ATOM 3155 C C . TYR B 1 118 ? 1.399 28.328 17.408 1 94.93 118 TYR B C 1
ATOM 3157 O O . TYR B 1 118 ? 2.203 29.22 17.129 1 94.93 118 TYR B O 1
ATOM 3165 N N . MET B 1 119 ? 0.545 27.871 16.6 1 96.92 119 MET B N 1
ATOM 3166 C CA . MET B 1 119 ? 0.315 28.39 15.254 1 96.92 119 MET B CA 1
ATOM 3167 C C . MET B 1 119 ? -1.177 28.517 14.967 1 96.92 119 MET B C 1
ATOM 3169 O O . MET B 1 119 ? -1.943 27.583 15.212 1 96.92 119 MET B O 1
ATOM 3173 N N . GLU B 1 120 ? -1.576 29.698 14.589 1 97.83 120 GLU B N 1
ATOM 3174 C CA . GLU B 1 120 ? -2.9 29.853 13.994 1 97.83 120 GLU B CA 1
ATOM 3175 C C . GLU B 1 120 ? -2.941 29.279 12.581 1 97.83 120 GLU B C 1
ATOM 3177 O O . GLU B 1 120 ? -2.092 29.604 11.748 1 97.83 120 GLU B O 1
ATOM 3182 N N . LYS B 1 121 ? -3.869 28.385 12.305 1 98.12 121 LYS B N 1
ATOM 3183 C CA . LYS B 1 121 ? -3.912 27.66 11.038 1 98.12 121 LYS B CA 1
ATOM 3184 C C . LYS B 1 121 ? -5.265 27.829 10.353 1 98.12 121 LYS B C 1
ATOM 3186 O O . LYS B 1 121 ? -6.301 27.887 11.019 1 98.12 121 LYS B O 1
ATOM 3191 N N . ILE B 1 122 ? -5.308 27.909 9.135 1 98.08 122 ILE B N 1
ATOM 3192 C CA . ILE B 1 122 ? -6.47 27.753 8.267 1 98.08 122 ILE B CA 1
ATOM 3193 C C . ILE B 1 122 ? -6.108 26.874 7.072 1 98.08 122 ILE B C 1
ATOM 3195 O O . ILE B 1 122 ? -5.075 27.082 6.431 1 98.08 122 ILE B O 1
ATOM 3199 N N . ALA B 1 123 ? -6.885 25.86 6.818 1 97.23 123 ALA B N 1
ATOM 3200 C CA . ALA B 1 123 ? -6.542 24.888 5.783 1 97.23 123 ALA B CA 1
ATOM 3201 C C . ALA B 1 123 ? -7.785 24.436 5.022 1 97.23 123 ALA B C 1
ATOM 3203 O O . ALA B 1 123 ? -8.879 24.377 5.587 1 97.23 123 ALA B O 1
ATOM 3204 N N . VAL B 1 124 ? -7.616 24.086 3.783 1 95.92 124 VAL B N 1
ATOM 3205 C CA . VAL B 1 124 ? -8.651 23.538 2.913 1 95.92 124 VAL B CA 1
ATOM 3206 C C . VAL B 1 124 ? -8.066 22.416 2.058 1 95.92 124 VAL B C 1
ATOM 3208 O O . VAL B 1 124 ? -6.845 22.3 1.925 1 95.92 124 VAL B O 1
ATOM 3211 N N . GLY B 1 125 ? -8.946 21.58 1.527 1 90.77 125 GLY B N 1
ATOM 3212 C CA . GLY B 1 125 ? -8.534 20.423 0.749 1 90.77 125 GLY B CA 1
ATOM 3213 C C . GLY B 1 125 ? -8.034 20.784 -0.637 1 90.77 125 GLY B C 1
ATOM 3214 O O . GLY B 1 125 ? -7.515 21.882 -0.849 1 90.77 125 GLY B O 1
ATOM 3215 N N . LYS B 1 126 ? -8.152 19.872 -1.576 1 85.31 126 LYS B N 1
ATOM 3216 C CA . LYS B 1 126 ? -7.586 20.008 -2.915 1 85.31 126 LYS B CA 1
ATOM 3217 C C . LYS B 1 126 ? -8.424 20.949 -3.774 1 85.31 126 LYS B C 1
ATOM 3219 O O . LYS B 1 126 ? -9.592 21.202 -3.469 1 85.31 126 LYS B O 1
ATOM 3224 N N . ASN B 1 127 ? -7.849 21.589 -4.751 1 78.2 127 ASN B N 1
ATOM 3225 C CA . ASN B 1 127 ? -8.445 22.402 -5.807 1 78.2 127 ASN B CA 1
ATOM 3226 C C . ASN B 1 127 ? -8.943 23.741 -5.27 1 78.2 127 ASN B C 1
ATOM 3228 O O . ASN B 1 127 ? -9.872 24.33 -5.825 1 78.2 127 ASN B O 1
ATOM 3232 N N . ILE B 1 128 ? -8.501 24.084 -4.115 1 83.2 128 ILE B N 1
ATOM 3233 C CA . ILE B 1 128 ? -8.781 25.412 -3.58 1 83.2 128 ILE B CA 1
ATOM 3234 C C . ILE B 1 128 ? -7.475 26.185 -3.408 1 83.2 128 ILE B C 1
ATOM 3236 O O . ILE B 1 128 ? -6.504 25.661 -2.856 1 83.2 128 ILE B O 1
ATOM 3240 N N . THR B 1 129 ? -7.488 27.373 -3.932 1 77.44 129 THR B N 1
ATOM 3241 C CA . THR B 1 129 ? -6.252 28.148 -3.962 1 77.44 129 THR B CA 1
ATOM 3242 C C . THR B 1 129 ? -6.25 29.206 -2.863 1 77.44 129 THR B C 1
ATOM 3244 O O . THR B 1 129 ? -7.246 29.377 -2.157 1 77.44 129 THR B O 1
ATOM 3247 N N . GLY B 1 130 ? -5.102 29.794 -2.732 1 81.21 130 GLY B N 1
ATOM 3248 C CA . GLY B 1 130 ? -4.852 30.781 -1.694 1 81.21 130 GLY B CA 1
ATOM 3249 C C . GLY B 1 130 ? -5.679 32.041 -1.856 1 81.21 130 GLY B C 1
ATOM 3250 O O . GLY B 1 130 ? -5.746 32.868 -0.945 1 81.21 130 GLY B O 1
ATOM 3251 N N . ASP B 1 131 ? -6.429 32.114 -2.869 1 87.72 131 ASP B N 1
ATOM 3252 C CA . ASP B 1 131 ? -7.262 33.296 -3.068 1 87.72 131 ASP B CA 1
ATOM 3253 C C . ASP B 1 131 ? -8.618 33.134 -2.385 1 87.72 131 ASP B C 1
ATOM 3255 O O . ASP B 1 131 ? -9.355 34.107 -2.218 1 87.72 131 ASP B O 1
ATOM 3259 N N . VAL B 1 132 ? -8.806 32.027 -1.958 1 92.94 132 VAL B N 1
ATOM 3260 C CA . VAL B 1 132 ? -10.127 31.733 -1.413 1 92.94 132 VAL B CA 1
ATOM 3261 C C . VAL B 1 132 ? -10.118 31.931 0.101 1 92.94 132 VAL B C 1
ATOM 3263 O O . VAL B 1 132 ? -11.042 32.525 0.661 1 92.94 132 VAL B O 1
ATOM 3266 N N . ILE B 1 133 ? -9.085 31.482 0.759 1 95.71 133 ILE B N 1
ATOM 3267 C CA . ILE B 1 133 ? -9.041 31.619 2.21 1 95.71 133 ILE B CA 1
ATOM 3268 C C . ILE B 1 133 ? -7.758 32.337 2.622 1 95.71 133 ILE B C 1
ATOM 3270 O O . ILE B 1 133 ? -6.744 32.259 1.924 1 95.71 133 ILE B O 1
ATOM 3274 N N . SER B 1 134 ? -7.855 32.975 3.809 1 96.77 134 SER B N 1
ATOM 3275 C CA . SER B 1 134 ? -6.688 33.667 4.347 1 96.77 134 SER B CA 1
ATOM 3276 C C . SER B 1 134 ? -6.854 33.955 5.835 1 96.77 134 SER B C 1
ATOM 3278 O O . SER B 1 134 ? -7.962 34.233 6.299 1 96.77 134 SER B O 1
ATOM 3280 N N . LEU B 1 135 ? -5.72 33.959 6.475 1 97.27 135 LEU B N 1
ATOM 3281 C CA . LEU B 1 135 ? -5.722 34.359 7.878 1 97.27 135 LEU B CA 1
ATOM 3282 C C . LEU B 1 135 ? -5.897 35.868 8.012 1 97.27 135 LEU B C 1
ATOM 3284 O O . LEU B 1 135 ? -6.182 36.37 9.102 1 97.27 135 LEU B O 1
ATOM 3288 N N . LYS B 1 136 ? -5.79 36.58 6.911 1 96.1 136 LYS B N 1
ATOM 3289 C CA . LYS B 1 136 ? -6.007 38.024 6.914 1 96.1 136 LYS B CA 1
ATOM 3290 C C . LYS B 1 136 ? -7.496 38.356 6.926 1 96.1 136 LYS B C 1
ATOM 3292 O O . LYS B 1 136 ? -7.885 39.474 7.272 1 96.1 136 LYS B O 1
ATOM 3297 N N . ASN B 1 137 ? -8.255 37.394 6.477 1 96.35 137 ASN B N 1
ATOM 3298 C CA . ASN B 1 137 ? -9.703 37.566 6.441 1 96.35 137 ASN B CA 1
ATOM 3299 C C . ASN B 1 137 ? -10.347 37.181 7.769 1 96.35 137 ASN B C 1
ATOM 3301 O O . ASN B 1 137 ? -9.795 36.376 8.522 1 96.35 137 ASN B O 1
ATOM 3305 N N . ASN B 1 138 ? -11.478 37.802 8.062 1 96.06 138 ASN B N 1
ATOM 3306 C CA . ASN B 1 138 ? -12.296 37.244 9.134 1 96.06 138 ASN B CA 1
ATOM 3307 C C . ASN B 1 138 ? -12.963 35.939 8.71 1 96.06 138 ASN B C 1
ATOM 3309 O O . ASN B 1 138 ? -12.902 35.558 7.539 1 96.06 138 ASN B O 1
ATOM 3313 N N . VAL B 1 139 ? -13.493 35.274 9.656 1 97.39 139 VAL B N 1
ATOM 3314 C CA . VAL B 1 139 ? -14.035 33.943 9.403 1 97.39 139 VAL B CA 1
ATOM 3315 C C . VAL B 1 139 ? -15.236 34.044 8.465 1 97.39 139 VAL B C 1
ATOM 3317 O O . VAL B 1 139 ? -15.459 33.16 7.635 1 97.39 139 VAL B O 1
ATOM 3320 N N . GLU B 1 140 ? -16.012 35.138 8.508 1 97.37 140 GLU B N 1
ATOM 3321 C CA . GLU B 1 140 ? -17.164 35.347 7.636 1 97.37 140 GLU B CA 1
ATOM 3322 C C . GLU B 1 140 ? -16.751 35.348 6.167 1 97.37 140 GLU B C 1
ATOM 3324 O O . GLU B 1 140 ? -17.349 34.647 5.348 1 97.37 140 GLU B O 1
ATOM 3329 N N . LYS B 1 141 ? -15.755 36.111 5.887 1 97.5 141 LYS B N 1
ATOM 3330 C CA . LYS B 1 141 ? -15.276 36.21 4.511 1 97.5 141 LYS B CA 1
ATOM 3331 C C . LYS B 1 141 ? -14.741 34.869 4.016 1 97.5 141 LYS B C 1
ATOM 3333 O O . LYS B 1 141 ? -14.999 34.474 2.878 1 97.5 141 LYS B O 1
ATOM 3338 N N . ASN B 1 142 ? -13.992 34.179 4.786 1 97.82 142 ASN B N 1
ATOM 3339 C CA . ASN B 1 142 ? -13.459 32.872 4.416 1 97.82 142 ASN B CA 1
ATOM 3340 C C . ASN B 1 142 ? -14.574 31.878 4.109 1 97.82 142 ASN B C 1
ATOM 3342 O O . ASN B 1 142 ? -14.512 31.158 3.11 1 97.82 142 ASN B O 1
ATOM 3346 N N . LEU B 1 143 ? -15.609 31.855 4.959 1 97.93 143 LEU B N 1
ATOM 3347 C CA . LEU B 1 143 ? -16.71 30.919 4.764 1 97.93 143 LEU B CA 1
ATOM 3348 C C . LEU B 1 143 ? -17.522 31.285 3.526 1 97.93 143 LEU B C 1
ATOM 3350 O O . LEU B 1 143 ? -17.957 30.404 2.78 1 97.93 143 LEU B O 1
ATOM 3354 N N . ASP B 1 144 ? -17.671 32.562 3.333 1 97.56 144 ASP B N 1
ATOM 3355 C CA . ASP B 1 144 ? -18.401 33.015 2.153 1 97.56 144 ASP B CA 1
ATOM 3356 C C . ASP B 1 144 ? -17.673 32.618 0.871 1 97.56 144 ASP B C 1
ATOM 3358 O O . ASP B 1 144 ? -18.29 32.113 -0.069 1 97.56 144 ASP B O 1
ATOM 3362 N N . ASN B 1 145 ? -16.414 32.907 0.828 1 97.34 145 ASN B N 1
ATOM 3363 C CA . ASN B 1 145 ? -15.609 32.55 -0.335 1 97.34 145 ASN B CA 1
ATOM 3364 C C . ASN B 1 145 ? -15.649 31.049 -0.605 1 97.34 145 ASN B C 1
ATOM 3366 O O . ASN B 1 145 ? -15.789 30.624 -1.753 1 97.34 145 ASN B O 1
ATOM 3370 N N . LEU B 1 146 ? -15.49 30.286 0.482 1 96.33 146 LEU B N 1
ATOM 3371 C CA . LEU B 1 146 ? -15.467 28.833 0.348 1 96.33 146 LEU B CA 1
ATOM 3372 C C . LEU B 1 146 ? -16.81 28.311 -0.149 1 96.33 146 LEU B C 1
ATOM 3374 O O . LEU B 1 146 ? -16.858 27.412 -0.993 1 96.33 146 LEU B O 1
ATOM 3378 N N . ALA B 1 147 ? -17.888 28.852 0.411 1 96.57 147 ALA B N 1
ATOM 3379 C CA . ALA B 1 147 ? -19.223 28.458 -0.032 1 96.57 147 ALA B CA 1
ATOM 3380 C C . ALA B 1 147 ? -19.421 28.764 -1.514 1 96.57 147 ALA B C 1
ATOM 3382 O O . ALA B 1 147 ? -19.991 27.955 -2.25 1 96.57 147 ALA B O 1
ATOM 3383 N N . GLN B 1 148 ? -18.946 29.889 -1.923 1 96.03 148 GLN B N 1
ATOM 3384 C CA . GLN B 1 148 ? -19.088 30.305 -3.315 1 96.03 148 GLN B CA 1
ATOM 3385 C C . GLN B 1 148 ? -18.349 29.353 -4.251 1 96.03 148 GLN B C 1
ATOM 3387 O O . GLN B 1 148 ? -18.906 28.904 -5.255 1 96.03 148 GLN B O 1
ATOM 3392 N N . ILE B 1 149 ? -17.155 29.025 -3.93 1 93.86 149 ILE B N 1
ATOM 3393 C CA . ILE B 1 149 ? -16.34 28.187 -4.802 1 93.86 149 ILE B CA 1
ATOM 3394 C C . ILE B 1 149 ? -16.907 26.77 -4.834 1 93.86 149 ILE B C 1
ATOM 3396 O O . ILE B 1 149 ? -16.83 26.086 -5.857 1 93.86 149 ILE B O 1
ATOM 3400 N N . ASN B 1 150 ? -17.483 26.366 -3.712 1 92.49 150 ASN B N 1
ATOM 3401 C CA . ASN B 1 150 ? -18.065 25.03 -3.627 1 92.49 150 ASN B CA 1
ATOM 3402 C C . ASN B 1 150 ? -19.502 25.011 -4.139 1 92.49 150 ASN B C 1
ATOM 3404 O O . ASN B 1 150 ? -20.16 23.969 -4.117 1 92.49 150 ASN B O 1
ATOM 3408 N N . HIS B 1 151 ? -20.035 26.14 -4.528 1 94.25 151 HIS B N 1
ATOM 3409 C CA . HIS B 1 151 ? -21.395 26.286 -5.034 1 94.25 151 HIS B CA 1
ATOM 3410 C C . HIS B 1 151 ? -22.415 25.747 -4.037 1 94.25 151 HIS B C 1
ATOM 3412 O O . HIS B 1 151 ? -23.279 24.945 -4.398 1 94.25 151 HIS B O 1
ATOM 3418 N N . CYS B 1 152 ? -22.265 26.183 -2.816 1 96.05 152 CYS B N 1
ATOM 3419 C CA . CYS B 1 152 ? -23.177 25.785 -1.75 1 96.05 152 CYS B CA 1
ATOM 3420 C C . CYS B 1 152 ? -23.438 26.943 -0.794 1 96.05 152 CYS B C 1
ATOM 3422 O O . CYS B 1 152 ? -22.979 28.062 -1.029 1 96.05 152 CYS B O 1
ATOM 3424 N N . LYS B 1 153 ? -24.301 26.661 0.152 1 97.44 153 LYS B N 1
ATOM 3425 C CA . LYS B 1 153 ? -24.563 27.646 1.197 1 97.44 153 LYS B CA 1
ATOM 3426 C C . LYS B 1 153 ? -23.585 27.489 2.358 1 97.44 153 LYS B C 1
ATOM 3428 O O . LYS B 1 153 ? -23.022 26.411 2.561 1 97.44 153 LYS B O 1
ATOM 3433 N N . VAL B 1 154 ? -23.376 28.511 3.092 1 97.6 154 VAL B N 1
ATOM 3434 C CA . VAL B 1 154 ? -22.518 28.478 4.272 1 97.6 154 VAL B CA 1
ATOM 3435 C C . VAL B 1 154 ? -23.005 27.398 5.235 1 97.6 154 VAL B C 1
ATOM 3437 O O . VAL B 1 154 ? -22.199 26.735 5.893 1 97.6 154 VAL B O 1
ATOM 3440 N N . SER B 1 155 ? -24.291 27.173 5.268 1 97.22 155 SER B N 1
ATOM 3441 C CA . SER B 1 155 ? -24.898 26.202 6.173 1 97.22 155 SER B CA 1
ATOM 3442 C C . SER B 1 155 ? -24.538 24.775 5.774 1 97.22 155 SER B C 1
ATOM 3444 O O . SER B 1 155 ? -24.729 23.84 6.554 1 97.22 155 SER B O 1
ATOM 3446 N N . ASP B 1 156 ? -23.998 24.608 4.583 1 96.6 156 ASP B N 1
ATOM 3447 C CA . ASP B 1 156 ? -23.624 23.285 4.092 1 96.6 156 ASP B CA 1
ATOM 3448 C C . ASP B 1 156 ? -22.18 22.951 4.459 1 96.6 156 ASP B C 1
ATOM 3450 O O . ASP B 1 156 ? -21.751 21.802 4.333 1 96.6 156 ASP B O 1
ATOM 3454 N N . LEU B 1 157 ? -21.456 23.918 4.917 1 97.05 157 LEU B N 1
ATOM 3455 C CA . LEU B 1 157 ? -20.037 23.739 5.202 1 97.05 157 LEU B CA 1
ATOM 3456 C C . LEU B 1 157 ? -19.834 23.056 6.55 1 97.05 157 LEU B C 1
ATOM 3458 O O . LEU B 1 157 ? -20.592 23.296 7.492 1 97.05 157 LEU B O 1
ATOM 3462 N N . VAL B 1 158 ? -18.853 22.22 6.588 1 97.41 158 VAL B N 1
ATOM 3463 C CA . VAL B 1 158 ? -18.406 21.603 7.833 1 97.41 158 VAL B CA 1
ATOM 3464 C C . VAL B 1 158 ? -17.003 22.098 8.18 1 97.41 158 VAL B C 1
ATOM 3466 O O . VAL B 1 158 ? -16.053 21.867 7.428 1 97.41 158 VAL B O 1
ATOM 3469 N N . ILE B 1 159 ? -16.907 22.747 9.32 1 97.98 159 ILE B N 1
ATOM 3470 C CA . ILE B 1 159 ? -15.65 23.347 9.75 1 97.98 159 ILE B CA 1
ATOM 3471 C C . ILE B 1 159 ? -15.1 22.586 10.954 1 97.98 159 ILE B C 1
ATOM 3473 O O . ILE B 1 159 ? -15.789 22.429 11.965 1 97.98 159 ILE B O 1
ATOM 3477 N N . THR B 1 160 ? -13.851 22.176 10.878 1 97.62 160 THR B N 1
ATOM 3478 C CA . THR B 1 160 ? -13.231 21.465 11.991 1 97.62 160 THR B CA 1
ATOM 3479 C C . THR B 1 160 ? -12.424 22.423 12.862 1 97.62 160 THR B C 1
ATOM 3481 O O . THR B 1 160 ? -11.64 23.225 12.351 1 97.62 160 THR B O 1
ATOM 3484 N N . VAL B 1 161 ? -12.648 22.325 14.193 1 97.85 161 VAL B N 1
ATOM 3485 C CA . VAL B 1 161 ? -11.974 23.188 15.158 1 97.85 161 VAL B CA 1
ATOM 3486 C C . VAL B 1 161 ? -11.559 22.372 16.38 1 97.85 161 VAL B C 1
ATOM 3488 O O . VAL B 1 161 ? -12.289 21.478 16.815 1 97.85 161 VAL B O 1
ATOM 3491 N N . LEU B 1 162 ? -10.409 22.655 16.913 1 95.93 162 LEU B N 1
ATOM 3492 C CA . LEU B 1 162 ? -10.027 22.085 18.2 1 95.93 162 LEU B CA 1
ATOM 3493 C C . LEU B 1 162 ? -10.911 22.626 19.319 1 95.93 162 LEU B C 1
ATOM 3495 O O . LEU B 1 162 ? -11.144 23.834 19.402 1 95.93 162 LEU B O 1
ATOM 3499 N N . LYS B 1 163 ? -11.338 21.759 20.118 1 95.82 163 LYS B N 1
ATOM 3500 C CA . LYS B 1 163 ? -12.127 22.173 21.275 1 95.82 163 LYS B CA 1
ATOM 3501 C C . LYS B 1 163 ? -11.228 22.648 22.413 1 95.82 163 LYS B C 1
ATOM 3503 O O . LYS B 1 163 ? -10.841 21.858 23.277 1 95.82 163 LYS B O 1
ATOM 3508 N N . ARG B 1 164 ? -10.996 23.853 22.404 1 96.75 164 ARG B N 1
ATOM 3509 C CA . ARG B 1 164 ? -10.231 24.567 23.421 1 96.75 164 ARG B CA 1
ATOM 3510 C C . ARG B 1 164 ? -10.928 25.863 23.822 1 96.75 164 ARG B C 1
ATOM 3512 O O . ARG B 1 164 ? -11.634 26.469 23.014 1 96.75 164 ARG B O 1
ATOM 3519 N N . GLU B 1 165 ? -10.627 26.319 24.981 1 96.86 165 GLU B N 1
ATOM 3520 C CA . GLU B 1 165 ? -11.213 27.577 25.433 1 96.86 165 GLU B CA 1
ATOM 3521 C C . GLU B 1 165 ? -10.815 28.732 24.518 1 96.86 165 GLU B C 1
ATOM 3523 O O . GLU B 1 165 ? -11.622 29.625 24.252 1 96.86 165 GLU B O 1
ATOM 3528 N N . ARG B 1 166 ? -9.7 28.686 24.015 1 95.93 166 ARG B N 1
ATOM 3529 C CA . ARG B 1 166 ? -9.172 29.749 23.165 1 95.93 166 ARG B CA 1
ATOM 3530 C C . ARG B 1 166 ? -9.946 29.837 21.854 1 95.93 166 ARG B C 1
ATOM 3532 O O . ARG B 1 166 ? -9.833 30.825 21.126 1 95.93 166 ARG B O 1
ATOM 3539 N N . HIS B 1 167 ? -10.767 28.867 21.576 1 97.69 167 HIS B N 1
ATOM 3540 C CA . HIS B 1 167 ? -11.505 28.848 20.318 1 97.69 167 HIS B CA 1
ATOM 3541 C C . HIS B 1 167 ? -12.977 29.179 20.537 1 97.69 167 HIS B C 1
ATOM 3543 O O . HIS B 1 167 ? -13.78 29.108 19.604 1 97.69 167 HIS B O 1
ATOM 3549 N N . ASN B 1 168 ? -13.4 29.553 21.746 1 97.72 168 ASN B N 1
ATOM 3550 C CA . ASN B 1 168 ? -14.808 29.771 22.06 1 97.72 168 ASN B CA 1
ATOM 3551 C C . ASN B 1 168 ? -15.419 30.854 21.176 1 97.72 168 ASN B C 1
ATOM 3553 O O . ASN B 1 168 ? -16.521 30.686 20.652 1 97.72 168 ASN B O 1
ATOM 3557 N N . GLU B 1 169 ? -14.73 31.929 21.079 1 97.38 169 GLU B N 1
ATOM 3558 C CA . GLU B 1 169 ? -15.244 33.018 20.253 1 97.38 169 GLU B CA 1
ATOM 3559 C C . GLU B 1 169 ? -15.365 32.594 18.793 1 97.38 169 GLU B C 1
ATOM 3561 O O . GLU B 1 169 ? -16.357 32.906 18.131 1 97.38 169 GLU B O 1
ATOM 3566 N N . LEU B 1 170 ? -14.308 31.965 18.287 1 97.57 170 LEU B N 1
ATOM 3567 C CA . LEU B 1 170 ? -14.319 31.461 16.919 1 97.57 170 LEU B CA 1
ATOM 3568 C C . LEU B 1 170 ? -15.506 30.531 16.691 1 97.57 170 LEU B C 1
ATOM 3570 O O . LEU B 1 170 ? -16.222 30.664 15.695 1 97.57 170 LEU B O 1
ATOM 3574 N N . ILE B 1 171 ? -15.722 29.581 17.579 1 98.05 171 ILE B N 1
ATOM 3575 C CA . ILE B 1 171 ? -16.807 28.61 17.506 1 98.05 171 ILE B CA 1
ATOM 3576 C C . ILE B 1 171 ? -18.15 29.337 17.488 1 98.05 171 ILE B C 1
ATOM 3578 O O . ILE B 1 171 ? -19.015 29.036 16.662 1 98.05 171 ILE B O 1
ATOM 3582 N N . SER B 1 172 ? -18.308 30.289 18.369 1 97.78 172 SER B N 1
ATOM 3583 C CA . SER B 1 172 ? -19.548 31.055 18.447 1 97.78 172 SER B CA 1
ATOM 3584 C C . SER B 1 172 ? -19.823 31.795 17.143 1 97.78 172 SER B C 1
ATOM 3586 O O . SER B 1 172 ? -20.957 31.812 16.66 1 97.78 172 SER B O 1
ATOM 3588 N N . ARG B 1 173 ? -18.862 32.377 16.61 1 97.26 173 ARG B N 1
ATOM 3589 C CA . ARG B 1 173 ? -19.001 33.135 15.371 1 97.26 173 ARG B CA 1
ATOM 3590 C C . ARG B 1 173 ? -19.397 32.225 14.213 1 97.26 173 ARG B C 1
ATOM 3592 O O . ARG B 1 173 ? -20.268 32.572 13.413 1 97.26 173 ARG B O 1
ATOM 3599 N N . ILE B 1 174 ? -18.745 31.09 14.056 1 97.96 174 ILE B N 1
ATOM 3600 C CA . ILE B 1 174 ? -19.041 30.141 12.988 1 97.96 174 ILE B CA 1
ATOM 3601 C C . ILE B 1 174 ? -20.487 29.666 13.105 1 97.96 174 ILE B C 1
ATOM 3603 O O . ILE B 1 174 ? -21.208 29.602 12.106 1 97.96 174 ILE B O 1
ATOM 3607 N N . ARG B 1 175 ? -20.916 29.357 14.319 1 97.16 175 ARG B N 1
ATOM 3608 C CA . ARG B 1 175 ? -22.284 28.905 14.551 1 97.16 175 ARG B CA 1
ATOM 3609 C C . ARG B 1 175 ? -23.29 29.992 14.188 1 97.16 175 ARG B C 1
ATOM 3611 O O . ARG B 1 175 ? -24.346 29.704 13.622 1 97.16 175 ARG B O 1
ATOM 3618 N N . LYS B 1 176 ? -22.995 31.17 14.513 1 97.4 176 LYS B N 1
ATOM 3619 C CA . LYS B 1 176 ? -23.869 32.294 14.188 1 97.4 176 LYS B CA 1
ATOM 3620 C C . LYS B 1 176 ? -24.042 32.437 12.679 1 97.4 176 LYS B C 1
ATOM 3622 O O . LYS B 1 176 ? -25.098 32.865 12.207 1 97.4 176 LYS B O 1
ATOM 3627 N N . LEU B 1 177 ? -23.016 32.126 11.934 1 97.22 177 LEU B N 1
ATOM 3628 C CA . LEU B 1 177 ? -23.059 32.207 10.478 1 97.22 177 LEU B CA 1
ATOM 3629 C C . LEU B 1 177 ? -23.836 31.034 9.89 1 97.22 177 LEU B C 1
ATOM 3631 O O . LEU B 1 177 ? -24.146 31.025 8.697 1 97.22 177 LEU B O 1
ATOM 3635 N N . GLY B 1 178 ? -24.079 30.012 10.734 1 97.23 178 GLY B N 1
ATOM 3636 C CA . GLY B 1 178 ? -24.919 28.898 10.323 1 97.23 178 GLY B CA 1
ATOM 3637 C C . GLY B 1 178 ? -24.125 27.704 9.828 1 97.23 178 GLY B C 1
ATOM 3638 O O . GLY B 1 178 ? -24.702 26.708 9.386 1 97.23 178 GLY B O 1
ATOM 3639 N N . ALA B 1 179 ? -22.808 27.824 9.867 1 97.55 179 ALA B N 1
ATOM 3640 C CA . ALA B 1 179 ? -21.994 26.7 9.414 1 97.55 179 ALA B CA 1
ATOM 3641 C C . ALA B 1 179 ? -21.94 25.601 10.471 1 97.55 179 ALA B C 1
ATOM 3643 O O . ALA B 1 179 ? -22.089 25.871 11.665 1 97.55 179 ALA B O 1
ATOM 3644 N N . ARG B 1 180 ? -21.728 24.35 10.057 1 97.07 180 ARG B N 1
ATOM 3645 C CA . ARG B 1 180 ? -21.589 23.211 10.958 1 97.07 180 ARG B CA 1
ATOM 3646 C C . ARG B 1 180 ? -20.161 23.096 11.481 1 97.07 180 ARG B C 1
ATOM 3648 O O . ARG B 1 180 ? -19.203 23.34 10.744 1 97.07 180 ARG B O 1
ATOM 3655 N N . ILE B 1 181 ? -20.066 22.716 12.714 1 97.63 181 ILE B N 1
ATOM 3656 C CA . ILE B 1 181 ? -18.735 22.606 13.303 1 97.63 181 ILE B CA 1
ATOM 3657 C C . ILE B 1 181 ? -18.477 21.163 13.729 1 97.63 181 ILE B C 1
ATOM 3659 O O . ILE B 1 181 ? -19.33 20.533 14.36 1 97.63 181 ILE B O 1
ATOM 3663 N N . LYS B 1 182 ? -17.419 20.661 13.305 1 96.17 182 LYS B N 1
ATOM 3664 C CA . LYS B 1 182 ? -16.869 19.421 13.845 1 96.17 182 LYS B CA 1
ATOM 3665 C C . LYS B 1 182 ? -15.79 19.705 14.886 1 96.17 182 LYS B C 1
ATOM 3667 O O . LYS B 1 182 ? -14.674 20.099 14.539 1 96.17 182 LYS B O 1
ATOM 3672 N N . LEU B 1 183 ? -16.115 19.471 16.179 1 95.99 183 LEU B N 1
ATOM 3673 C CA . LEU B 1 183 ? -15.163 19.706 17.259 1 95.99 183 LEU B CA 1
ATOM 3674 C C . LEU B 1 183 ? -14.31 18.467 17.51 1 95.99 183 LEU B C 1
ATOM 3676 O O . LEU B 1 183 ? -14.829 17.349 17.552 1 95.99 183 LEU B O 1
ATOM 3680 N N . ILE B 1 184 ? -12.996 18.737 17.607 1 92.5 184 ILE B N 1
ATOM 3681 C CA . ILE B 1 184 ? -12.108 17.627 17.932 1 92.5 184 ILE B CA 1
ATOM 3682 C C . ILE B 1 184 ? -11.294 17.965 19.179 1 92.5 184 ILE B C 1
ATOM 3684 O O . ILE B 1 184 ? -10.95 19.128 19.407 1 92.5 184 ILE B O 1
ATOM 3688 N N . ASP B 1 185 ? -10.975 17.015 19.919 1 90.08 185 ASP B N 1
ATOM 3689 C CA . ASP B 1 185 ? -10.237 17.225 21.161 1 90.08 185 ASP B CA 1
ATOM 3690 C C . ASP B 1 185 ? -8.731 17.243 20.909 1 90.08 185 ASP B C 1
ATOM 3692 O O . ASP B 1 185 ? -7.983 17.902 21.633 1 90.08 185 ASP B O 1
ATOM 3696 N N . ASP B 1 186 ? -8.338 16.361 19.927 1 89.33 186 ASP B N 1
ATOM 3697 C CA . ASP B 1 186 ? -6.93 16.207 19.575 1 89.33 186 ASP B CA 1
ATOM 3698 C C . ASP B 1 186 ? -6.772 15.786 18.116 1 89.33 186 ASP B C 1
ATOM 3700 O O . ASP B 1 186 ? -7.76 15.506 17.434 1 89.33 186 ASP B O 1
ATOM 3704 N N . GLY B 1 187 ? -5.544 15.942 17.682 1 90.5 187 GLY B N 1
ATOM 3705 C CA . GLY B 1 187 ? -5.265 15.349 16.384 1 90.5 187 GLY B CA 1
ATOM 3706 C C . GLY B 1 187 ? -5.469 16.313 15.231 1 90.5 187 GLY B C 1
ATOM 3707 O O . GLY B 1 187 ? -6.122 15.976 14.241 1 90.5 187 GLY B O 1
ATOM 3708 N N . ASP B 1 188 ? -4.968 17.467 15.317 1 92.91 188 ASP B N 1
ATOM 3709 C CA . ASP B 1 188 ? -5.221 18.462 14.279 1 92.91 188 ASP B CA 1
ATOM 3710 C C . ASP B 1 188 ? -4.491 18.104 12.986 1 92.91 188 ASP B C 1
ATOM 3712 O O . ASP B 1 188 ? -4.906 18.511 11.9 1 92.91 188 ASP B O 1
ATOM 3716 N N . VAL B 1 189 ? -3.414 17.266 13.075 1 95.55 189 VAL B N 1
ATOM 3717 C CA . VAL B 1 189 ? -2.791 16.789 11.845 1 95.55 189 VAL B CA 1
ATOM 3718 C C . VAL B 1 189 ? -3.793 15.96 11.045 1 95.55 189 VAL B C 1
ATOM 3720 O O . VAL B 1 189 ? -4.006 16.209 9.856 1 95.55 189 VAL B O 1
ATOM 3723 N N . SER B 1 190 ? -4.377 15.048 11.739 1 94.03 190 SER B N 1
ATOM 3724 C CA . SER B 1 190 ? -5.367 14.189 11.097 1 94.03 190 SER B CA 1
ATOM 3725 C C . SER B 1 190 ? -6.534 15.004 10.551 1 94.03 190 SER B C 1
ATOM 3727 O O . SER B 1 190 ? -7.056 14.705 9.475 1 94.03 190 SER B O 1
ATOM 3729 N N . ALA B 1 191 ? -6.951 15.945 11.301 1 94.09 191 ALA B N 1
ATOM 3730 C CA . ALA B 1 191 ? -8.068 16.786 10.879 1 94.09 191 ALA B CA 1
ATOM 3731 C C . ALA B 1 191 ? -7.751 17.504 9.57 1 94.09 191 ALA B C 1
ATOM 3733 O O . ALA B 1 191 ? -8.572 17.523 8.65 1 94.09 191 ALA B O 1
ATOM 3734 N N . VAL B 1 192 ? -6.579 18.066 9.508 1 95.54 192 VAL B N 1
ATOM 3735 C CA . VAL B 1 192 ? -6.181 18.818 8.323 1 95.54 192 VAL B CA 1
ATOM 3736 C C . VAL B 1 192 ? -6.032 17.87 7.135 1 95.54 192 VAL B C 1
ATOM 3738 O O . VAL B 1 192 ? -6.526 18.153 6.042 1 95.54 192 VAL B O 1
ATOM 3741 N N . VAL B 1 193 ? -5.414 16.748 7.346 1 93.77 193 VAL B N 1
ATOM 3742 C CA . VAL B 1 193 ? -5.173 15.809 6.255 1 93.77 193 VAL B CA 1
ATOM 3743 C C . VAL B 1 193 ? -6.499 15.221 5.777 1 93.77 193 VAL B C 1
ATOM 3745 O O . VAL B 1 193 ? -6.672 14.951 4.586 1 93.77 193 VAL B O 1
ATOM 3748 N N . SER B 1 194 ? -7.407 15.103 6.631 1 92.54 194 SER B N 1
ATOM 3749 C CA . SER B 1 194 ? -8.697 14.505 6.303 1 92.54 194 SER B CA 1
ATOM 3750 C C . SER B 1 194 ? -9.509 15.411 5.384 1 92.54 194 SER B C 1
ATOM 3752 O O . SER B 1 194 ? -10.5 14.977 4.794 1 92.54 194 SER B O 1
ATOM 3754 N N . LEU B 1 195 ? -9.156 16.654 5.231 1 92.27 195 LEU B N 1
ATOM 3755 C CA . LEU B 1 195 ? -9.826 17.545 4.29 1 92.27 195 LEU B CA 1
ATOM 3756 C C . LEU B 1 195 ? -9.779 16.976 2.876 1 92.27 195 LEU B C 1
ATOM 3758 O O . LEU B 1 195 ? -10.617 17.317 2.037 1 92.27 195 LEU B O 1
ATOM 3762 N N . LEU B 1 196 ? -8.909 16.116 2.699 1 83.55 196 LEU B N 1
ATOM 3763 C CA . LEU B 1 196 ? -8.701 15.541 1.374 1 83.55 196 LEU B CA 1
ATOM 3764 C C . LEU B 1 196 ? -9.803 14.543 1.037 1 83.55 196 LEU B C 1
ATOM 3766 O O . LEU B 1 196 ? -10.078 14.289 -0.138 1 83.55 196 LEU B O 1
ATOM 3770 N N . ASN B 1 197 ? -10.39 13.993 2.085 1 80.75 197 ASN B N 1
ATOM 3771 C CA . ASN B 1 197 ? -11.433 12.996 1.867 1 80.75 197 ASN B CA 1
ATOM 3772 C C . ASN B 1 197 ? -12.811 13.643 1.753 1 80.75 197 ASN B C 1
ATOM 3774 O O . ASN B 1 197 ? -13.8 12.962 1.477 1 80.75 197 ASN B O 1
ATOM 3778 N N . GLY B 1 198 ? -12.897 14.935 2.035 1 79.86 198 GLY B N 1
ATOM 3779 C CA . GLY B 1 198 ? -14.149 15.647 1.839 1 79.86 198 GLY B CA 1
ATOM 3780 C C . GLY B 1 198 ? -15.08 15.556 3.033 1 79.86 198 GLY B C 1
ATOM 3781 O O . GLY B 1 198 ? -16.245 15.952 2.951 1 79.86 198 GLY B O 1
ATOM 3782 N N . HIS B 1 199 ? -14.559 15.025 4.093 1 81.11 199 HIS B N 1
ATOM 3783 C CA . HIS B 1 199 ? -15.403 14.919 5.278 1 81.11 199 HIS B CA 1
ATOM 3784 C C . HIS B 1 199 ? -15.599 16.279 5.938 1 81.11 199 HIS B C 1
ATOM 3786 O O . HIS B 1 199 ? -16.552 16.475 6.696 1 81.11 199 HIS B O 1
ATOM 3792 N N . SER B 1 200 ? -14.671 17.169 5.764 1 93.22 200 SER B N 1
ATOM 3793 C CA . SER B 1 200 ? -14.725 18.558 6.208 1 93.22 200 SER B CA 1
ATOM 3794 C C . SER B 1 200 ? -14.257 19.508 5.11 1 93.22 200 SER B C 1
ATOM 3796 O O . SER B 1 200 ? -13.551 19.097 4.186 1 93.22 200 SER B O 1
ATOM 3798 N N . ASP B 1 201 ? -14.692 20.693 5.293 1 95.12 201 ASP B N 1
ATOM 3799 C CA . ASP B 1 201 ? -14.407 21.644 4.223 1 95.12 201 ASP B CA 1
ATOM 3800 C C . ASP B 1 201 ? -13.226 22.542 4.586 1 95.12 201 ASP B C 1
ATOM 3802 O O . ASP B 1 201 ? -12.557 23.083 3.704 1 95.12 201 ASP B O 1
ATOM 3806 N N . MET B 1 202 ? -13.09 22.657 5.908 1 96.91 202 MET B N 1
ATOM 3807 C CA . MET B 1 202 ? -12.051 23.572 6.369 1 96.91 202 MET B CA 1
ATOM 3808 C C . MET B 1 202 ? -11.604 23.221 7.784 1 96.91 202 MET B C 1
ATOM 3810 O O . MET B 1 202 ? -12.396 22.716 8.582 1 96.91 202 MET B O 1
ATOM 3814 N N . TYR B 1 203 ? -10.381 23.419 8.001 1 97.79 203 TYR B N 1
ATOM 3815 C CA . TYR B 1 203 ? -9.847 23.456 9.358 1 97.79 203 TYR B CA 1
ATOM 3816 C C . TYR B 1 203 ? -9.419 24.868 9.738 1 97.79 203 TYR B C 1
ATOM 3818 O O . TYR B 1 203 ? -8.787 25.567 8.942 1 97.79 203 TYR B O 1
ATOM 3826 N N . ILE B 1 204 ? -9.808 25.329 10.941 1 98.32 204 ILE B N 1
ATOM 3827 C CA . ILE B 1 204 ? -9.371 26.646 11.389 1 98.32 204 ILE B CA 1
ATOM 3828 C C . ILE B 1 204 ? -9.185 26.641 12.904 1 98.32 204 ILE B C 1
ATOM 3830 O O . ILE B 1 204 ? -9.976 26.036 13.631 1 98.32 204 ILE B O 1
ATOM 3834 N N . GLY B 1 205 ? -8.105 27.233 13.356 1 97.41 205 GLY B N 1
ATOM 3835 C CA . GLY B 1 205 ? -7.866 27.351 14.786 1 97.41 205 GLY B CA 1
ATOM 3836 C C . GLY B 1 205 ? -6.393 27.386 15.144 1 97.41 205 GLY B C 1
ATOM 3837 O O . GLY B 1 205 ? -5.539 27.544 14.269 1 97.41 205 GLY B O 1
ATOM 3838 N N . ILE B 1 206 ? -6.132 27.327 16.423 1 97.33 206 ILE B N 1
ATOM 3839 C CA . ILE B 1 206 ? -4.776 27.444 16.949 1 97.33 206 ILE B CA 1
ATOM 3840 C C . ILE B 1 206 ? -4.325 26.1 17.516 1 97.33 206 ILE B C 1
ATOM 3842 O O . ILE B 1 206 ? -5.034 25.488 18.318 1 97.33 206 ILE B O 1
ATOM 3846 N N . GLY B 1 207 ? -3.238 25.577 17.005 1 95.52 207 GLY B N 1
ATOM 3847 C CA . GLY B 1 207 ? -2.607 24.36 17.49 1 95.52 207 GLY B CA 1
ATOM 3848 C C . GLY B 1 207 ? -1.091 24.427 17.475 1 95.52 207 GLY B C 1
ATOM 3849 O O . GLY B 1 207 ? -0.513 25.512 17.385 1 95.52 207 GLY B O 1
ATOM 3850 N N . GLY B 1 208 ? -0.458 23.329 17.66 1 94.65 208 GLY B N 1
ATOM 3851 C CA . GLY B 1 208 ? 0.996 23.321 17.688 1 94.65 208 GLY B CA 1
ATOM 3852 C C . GLY B 1 208 ? 1.621 23.626 16.34 1 94.65 208 GLY B C 1
ATOM 3853 O O . GLY B 1 208 ? 1.143 23.153 15.307 1 94.65 208 GLY B O 1
ATOM 3854 N N . ALA B 1 209 ? 2.681 24.424 16.383 1 95.35 209 ALA B N 1
ATOM 3855 C CA . ALA B 1 209 ? 3.348 24.823 15.146 1 95.35 209 ALA B CA 1
ATOM 3856 C C . ALA B 1 209 ? 4.016 23.627 14.474 1 95.35 209 ALA B C 1
ATOM 3858 O O . ALA B 1 209 ? 3.936 23.468 13.254 1 95.35 209 ALA B O 1
ATOM 3859 N N . PRO B 1 210 ? 4.707 22.733 15.267 1 94.69 210 PRO B N 1
ATOM 3860 C CA . PRO B 1 210 ? 5.301 21.554 14.632 1 94.69 210 PRO B CA 1
ATOM 3861 C C . PRO B 1 210 ? 4.276 20.71 13.879 1 94.69 210 PRO B C 1
ATOM 3863 O O . PRO B 1 210 ? 4.527 20.294 12.744 1 94.69 210 PRO B O 1
ATOM 3866 N N . GLU B 1 211 ? 3.121 20.533 14.467 1 95.68 211 GLU B N 1
ATOM 3867 C CA . GLU B 1 211 ? 2.044 19.787 13.824 1 95.68 211 GLU B CA 1
ATOM 3868 C C . GLU B 1 211 ? 1.555 20.498 12.565 1 95.68 211 GLU B C 1
ATOM 3870 O O . GLU B 1 211 ? 1.134 19.852 11.604 1 95.68 211 GLU B O 1
ATOM 3875 N N . GLY B 1 212 ? 1.605 21.79 12.641 1 96.97 212 GLY B N 1
ATOM 3876 C CA . GLY B 1 212 ? 1.249 22.562 11.461 1 96.97 212 GLY B CA 1
ATOM 3877 C C . GLY B 1 212 ? 2.147 22.28 10.271 1 96.97 212 GLY B C 1
ATOM 3878 O O . GLY B 1 212 ? 1.668 22.15 9.143 1 96.97 212 GLY B O 1
ATOM 3879 N N . VAL B 1 213 ? 3.392 22.161 10.536 1 97.11 213 VAL B N 1
ATOM 3880 C CA . VAL B 1 213 ? 4.351 21.895 9.469 1 97.11 213 VAL B CA 1
ATOM 3881 C C . VAL B 1 213 ? 4.136 20.487 8.92 1 97.11 213 VAL B C 1
ATOM 3883 O O . VAL B 1 213 ? 4.207 20.269 7.708 1 97.11 213 VAL B O 1
ATOM 3886 N N . LEU B 1 214 ? 3.864 19.562 9.763 1 97 214 LEU B N 1
ATOM 3887 C CA . LEU B 1 214 ? 3.552 18.198 9.349 1 97 214 LEU B CA 1
ATOM 3888 C C . LEU B 1 214 ? 2.323 18.172 8.446 1 97 214 LEU B C 1
ATOM 3890 O O . LEU B 1 214 ? 2.334 17.528 7.395 1 97 214 LEU B O 1
ATOM 3894 N N . ALA B 1 215 ? 1.329 18.83 8.856 1 96.72 215 ALA B N 1
ATOM 3895 C CA . 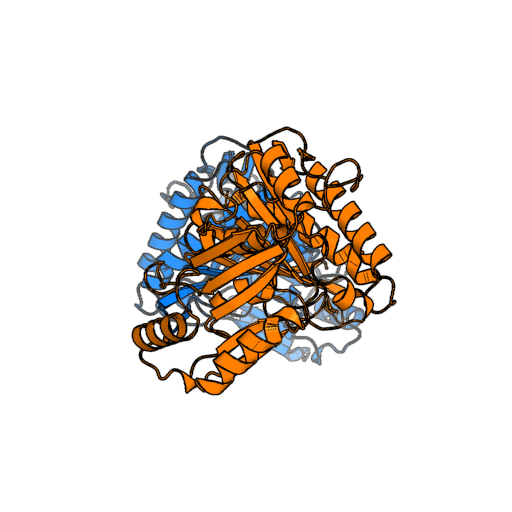ALA B 1 215 ? 0.101 18.896 8.068 1 96.72 215 ALA B CA 1
ATOM 3896 C C . ALA B 1 215 ? 0.35 19.567 6.72 1 96.72 215 ALA B C 1
ATOM 3898 O O . ALA B 1 215 ? -0.194 19.142 5.698 1 96.72 215 ALA B O 1
ATOM 3899 N N . ALA B 1 216 ? 1.154 20.59 6.753 1 97.03 216 ALA B N 1
ATOM 3900 C CA . ALA B 1 216 ? 1.495 21.306 5.527 1 97.03 216 ALA B CA 1
ATOM 3901 C C . ALA B 1 216 ? 2.191 20.385 4.529 1 97.03 216 ALA B C 1
ATOM 3903 O O . ALA B 1 216 ? 1.999 20.514 3.317 1 97.03 216 ALA B O 1
ATOM 3904 N N . ALA B 1 217 ? 2.992 19.503 5.025 1 96.77 217 ALA B N 1
ATOM 3905 C CA . ALA B 1 217 ? 3.691 18.561 4.155 1 96.77 217 ALA B CA 1
ATOM 3906 C C . ALA B 1 217 ? 2.702 17.685 3.39 1 96.77 217 ALA B C 1
ATOM 3908 O O . ALA B 1 217 ? 2.879 17.438 2.194 1 96.77 217 ALA B O 1
ATOM 3909 N N . ALA B 1 218 ? 1.701 17.232 4.08 1 95.53 218 ALA B N 1
ATOM 3910 C CA . ALA B 1 218 ? 0.668 16.417 3.446 1 95.53 218 ALA B CA 1
ATOM 3911 C C . ALA B 1 218 ? -0.083 17.213 2.383 1 95.53 218 ALA B C 1
ATOM 3913 O O . ALA B 1 218 ? -0.248 16.749 1.252 1 95.53 218 ALA B O 1
ATOM 3914 N N . LEU B 1 219 ? -0.478 18.39 2.736 1 94.74 219 LEU B N 1
ATOM 3915 C CA . LEU B 1 219 ? -1.253 19.224 1.824 1 94.74 219 LEU B CA 1
ATOM 3916 C C . LEU B 1 219 ? -0.415 19.633 0.617 1 94.74 219 LEU B C 1
ATOM 3918 O O . LEU B 1 219 ? -0.919 19.676 -0.507 1 94.74 219 LEU B O 1
ATOM 3922 N N . ASN B 1 220 ? 0.835 19.949 0.87 1 93.53 220 ASN B N 1
ATOM 3923 C CA . ASN B 1 220 ? 1.749 20.327 -0.202 1 93.53 220 ASN B CA 1
ATOM 3924 C C . ASN B 1 220 ? 1.843 19.24 -1.269 1 93.53 220 ASN B C 1
ATOM 3926 O O . ASN B 1 220 ? 1.928 19.539 -2.461 1 93.53 220 ASN B O 1
ATOM 3930 N N . ALA B 1 221 ? 1.866 18.06 -0.872 1 91.69 221 ALA B N 1
ATOM 3931 C CA . ALA B 1 221 ? 2.06 16.932 -1.779 1 91.69 221 ALA B CA 1
ATOM 3932 C C . ALA B 1 221 ? 0.828 16.713 -2.653 1 91.69 221 ALA B C 1
ATOM 3934 O O . ALA B 1 221 ? 0.94 16.244 -3.788 1 91.69 221 ALA B O 1
ATOM 3935 N N . ILE B 1 222 ? -0.305 17.093 -2.183 1 87.46 222 ILE B N 1
ATOM 3936 C CA . ILE B 1 222 ? -1.497 16.663 -2.907 1 87.46 222 ILE B CA 1
ATOM 3937 C C . ILE B 1 222 ? -2.259 17.884 -3.419 1 87.46 222 ILE B C 1
ATOM 3939 O O . ILE B 1 222 ? -3.355 17.754 -3.968 1 87.46 222 ILE B O 1
ATOM 3943 N N . GLY B 1 223 ? -1.828 19.051 -3.151 1 87.12 223 GLY B N 1
ATOM 3944 C CA . GLY B 1 223 ? -2.404 20.252 -3.736 1 87.12 223 GLY B CA 1
ATOM 3945 C C . GLY B 1 223 ? -3.44 20.911 -2.845 1 87.12 223 GLY B C 1
ATOM 3946 O O . GLY B 1 223 ? -4.352 21.58 -3.335 1 87.12 223 GLY B O 1
ATOM 3947 N N . GLY B 1 224 ? -3.356 20.665 -1.603 1 91.68 224 GLY B N 1
ATOM 3948 C CA . GLY B 1 224 ? -4.135 21.43 -0.643 1 91.68 224 GLY B CA 1
ATOM 3949 C C . GLY B 1 224 ? -3.513 22.771 -0.302 1 91.68 224 GLY B C 1
ATOM 3950 O O . GLY B 1 224 ? -2.453 23.12 -0.825 1 91.68 224 GLY B O 1
ATOM 3951 N N . TYR B 1 225 ? -4.27 23.507 0.465 1 95 225 TYR B N 1
ATOM 3952 C CA . TYR B 1 225 ? -3.772 24.83 0.822 1 95 225 TYR B CA 1
ATOM 3953 C C . TYR B 1 225 ? -3.923 25.084 2.317 1 95 225 TYR B C 1
ATOM 3955 O O . TYR B 1 225 ? -4.897 24.646 2.932 1 95 225 TYR B O 1
ATOM 3963 N N . MET B 1 226 ? -2.939 25.804 2.843 1 96.61 226 MET B N 1
ATOM 3964 C CA . MET B 1 226 ? -3.022 26.187 4.25 1 96.61 226 MET B CA 1
ATOM 3965 C C . MET B 1 226 ? -2.166 27.417 4.531 1 96.61 226 MET B C 1
ATOM 3967 O O . MET B 1 226 ? -1.203 27.686 3.811 1 96.61 226 MET B O 1
ATOM 3971 N N . GLU B 1 227 ? -2.578 28.148 5.47 1 97.78 227 GLU B N 1
ATOM 3972 C CA . GLU B 1 227 ? -1.809 29.249 6.043 1 97.78 227 GLU B CA 1
ATOM 3973 C C . GLU B 1 227 ? -1.606 29.06 7.543 1 97.78 227 GLU B C 1
ATOM 3975 O O . GLU B 1 227 ? -2.457 28.48 8.221 1 97.78 227 GLU B O 1
ATOM 3980 N N . GLY B 1 228 ? -0.482 29.473 7.99 1 97.63 228 GLY B N 1
ATOM 3981 C CA . GLY B 1 228 ? -0.172 29.446 9.41 1 97.63 228 GLY B CA 1
ATOM 3982 C C . GLY B 1 228 ? 0.505 30.714 9.897 1 97.63 228 GLY B C 1
ATOM 3983 O O . GLY B 1 228 ? 1.25 31.352 9.15 1 97.63 228 GLY B O 1
ATOM 3984 N N . ARG B 1 229 ? 0.227 31.075 11.05 1 97.22 229 ARG B N 1
ATOM 3985 C CA . ARG B 1 229 ? 0.896 32.188 11.717 1 97.22 229 ARG B CA 1
ATOM 3986 C C . ARG B 1 229 ? 1.374 31.785 13.108 1 97.22 229 ARG B C 1
ATOM 3988 O O . ARG B 1 229 ? 0.57 31.4 13.959 1 97.22 229 ARG B O 1
ATOM 3995 N N . LEU B 1 230 ? 2.685 31.887 13.291 1 96.26 230 LEU B N 1
ATOM 3996 C CA . LEU B 1 230 ? 3.25 31.555 14.594 1 96.26 230 LEU B CA 1
ATOM 3997 C C . LEU B 1 230 ? 2.797 32.554 15.654 1 96.26 230 LEU B C 1
ATOM 3999 O O . LEU B 1 230 ? 2.711 33.754 15.385 1 96.26 230 LEU B O 1
ATOM 4003 N N . ILE B 1 231 ? 2.513 32.062 16.782 1 95.19 231 ILE B N 1
ATOM 4004 C CA . ILE B 1 231 ? 1.995 32.912 17.849 1 95.19 231 ILE B CA 1
ATOM 4005 C C . ILE B 1 231 ? 3.082 33.15 18.894 1 95.19 231 ILE B C 1
ATOM 4007 O O . ILE B 1 231 ? 3.497 32.22 19.59 1 95.19 231 ILE B O 1
ATOM 4011 N N . PHE B 1 232 ? 3.52 34.371 18.959 1 91.99 232 PHE B N 1
ATOM 4012 C CA . PHE B 1 232 ? 4.471 34.848 19.956 1 91.99 232 PHE B CA 1
ATOM 4013 C C . PHE B 1 232 ? 3.812 35.849 20.898 1 91.99 232 PHE B C 1
ATOM 4015 O O . PHE B 1 232 ? 4.156 37.033 20.893 1 91.99 232 PHE B O 1
ATOM 4022 N N . ASN B 1 233 ? 2.935 35.379 21.762 1 85.02 233 ASN B N 1
ATOM 4023 C CA . ASN B 1 233 ? 1.991 36.265 22.434 1 85.02 233 ASN B CA 1
ATOM 4024 C C . ASN B 1 233 ? 2.547 36.775 23.761 1 85.02 233 ASN B C 1
ATOM 4026 O O . ASN B 1 233 ? 1.824 37.392 24.546 1 85.02 233 ASN B O 1
ATOM 4030 N N . ASN B 1 234 ? 3.741 36.475 24.085 1 87.19 234 ASN B N 1
ATOM 4031 C CA . ASN B 1 234 ? 4.378 37.084 25.248 1 87.19 234 ASN B CA 1
ATOM 4032 C C . ASN B 1 234 ? 5.832 37.449 24.964 1 87.19 234 ASN B C 1
ATOM 4034 O O . ASN B 1 234 ? 6.369 37.101 23.911 1 87.19 234 ASN B O 1
ATOM 4038 N N . GLU B 1 235 ? 6.34 38.239 25.803 1 86.31 235 GLU B N 1
ATOM 4039 C CA . GLU B 1 235 ? 7.678 38.783 25.594 1 86.31 235 GLU B CA 1
ATOM 4040 C C . GLU B 1 235 ? 8.719 37.67 25.506 1 86.31 235 GLU B C 1
ATOM 4042 O O . GLU B 1 235 ? 9.653 37.749 24.706 1 86.31 235 GLU B O 1
ATOM 4047 N N . GLN B 1 236 ? 8.557 36.752 26.276 1 86.36 236 GLN B N 1
ATOM 4048 C CA . GLN B 1 236 ? 9.501 35.64 26.278 1 86.36 236 GLN B CA 1
ATOM 4049 C C . GLN B 1 236 ? 9.506 34.92 24.933 1 86.36 236 GLN B C 1
ATOM 4051 O O . GLN B 1 236 ? 10.569 34.572 24.412 1 86.36 236 GLN B O 1
ATOM 4056 N N . LEU B 1 237 ? 8.374 34.692 24.457 1 87.26 237 LEU B N 1
ATOM 4057 C CA . LEU B 1 237 ? 8.259 34.012 23.171 1 87.26 237 LEU B CA 1
ATOM 4058 C C . LEU B 1 237 ? 8.793 34.889 22.043 1 87.26 237 LEU B C 1
ATOM 4060 O O . LEU B 1 237 ? 9.377 34.384 21.082 1 87.26 237 LEU B O 1
ATOM 4064 N N . ARG B 1 238 ? 8.639 36.174 22.127 1 87.64 238 ARG B N 1
ATOM 4065 C CA . ARG B 1 238 ? 9.14 37.089 21.106 1 87.64 238 ARG B CA 1
ATOM 4066 C C . ARG B 1 238 ? 10.665 37.113 21.093 1 87.64 238 ARG B C 1
ATOM 4068 O O . ARG B 1 238 ? 11.28 37.238 20.032 1 87.64 238 ARG B O 1
ATOM 4075 N N . GLU B 1 239 ? 11.138 37.082 22.283 1 86.44 239 GLU B N 1
ATOM 4076 C CA . GLU B 1 239 ? 12.593 36.994 22.368 1 86.44 239 GLU B CA 1
ATOM 4077 C C . GLU B 1 239 ? 13.106 35.706 21.729 1 86.44 239 GLU B C 1
ATOM 4079 O O . GLU B 1 239 ? 14.131 35.713 21.044 1 86.44 239 GLU B O 1
ATOM 4084 N N . ARG B 1 240 ? 12.399 34.689 21.962 1 82.67 240 ARG B N 1
ATOM 4085 C CA . ARG B 1 240 ? 12.742 33.403 21.364 1 82.67 240 ARG B CA 1
ATOM 4086 C C . ARG B 1 240 ? 12.68 33.472 19.842 1 82.67 240 ARG B C 1
ATOM 4088 O O . ARG B 1 240 ? 13.48 32.835 19.154 1 82.67 240 ARG B O 1
ATOM 4095 N N . ALA B 1 241 ? 11.676 34.144 19.384 1 86.83 241 ALA B N 1
ATOM 4096 C CA . ALA B 1 241 ? 11.528 34.321 17.941 1 86.83 241 ALA B CA 1
ATOM 4097 C C . ALA B 1 241 ? 12.791 34.921 17.33 1 86.83 241 ALA B C 1
ATOM 4099 O O . ALA B 1 241 ? 13.258 34.466 16.283 1 86.83 241 ALA B O 1
ATOM 4100 N N . MET B 1 242 ? 13.324 35.852 17.988 1 85.81 242 MET B N 1
ATOM 4101 C CA . MET B 1 242 ? 14.532 36.522 17.513 1 85.81 242 MET B CA 1
ATOM 4102 C C . MET B 1 242 ? 15.722 35.568 17.521 1 85.81 242 MET B C 1
ATOM 4104 O O . MET B 1 242 ? 16.583 35.635 16.642 1 85.81 242 MET B O 1
ATOM 4108 N N . GLU B 1 243 ? 15.724 34.709 18.441 1 81.42 243 GLU B N 1
ATOM 4109 C CA . GLU B 1 243 ? 16.81 33.743 18.578 1 81.42 243 GLU B CA 1
ATOM 4110 C C . GLU B 1 243 ? 16.834 32.769 17.404 1 81.42 243 GLU B C 1
ATOM 4112 O O . GLU B 1 243 ? 17.89 32.238 17.052 1 81.42 243 GLU B O 1
ATOM 4117 N N . VAL B 1 244 ? 15.721 32.606 16.848 1 79.82 244 VAL B N 1
ATOM 4118 C CA . VAL B 1 244 ? 15.663 31.682 15.72 1 79.82 244 VAL B CA 1
ATOM 4119 C C . VAL B 1 244 ? 15.481 32.464 14.42 1 79.82 244 VAL B C 1
ATOM 4121 O O . VAL B 1 244 ? 14.939 31.94 13.444 1 79.82 244 VAL B O 1
ATOM 4124 N N . ASN B 1 245 ? 15.671 33.731 14.435 1 82.75 245 ASN B N 1
ATOM 4125 C CA . ASN B 1 245 ? 15.743 34.629 13.287 1 82.75 245 ASN B CA 1
ATOM 4126 C C . ASN B 1 245 ? 14.368 34.856 12.665 1 82.75 245 ASN B C 1
ATOM 4128 O O . AS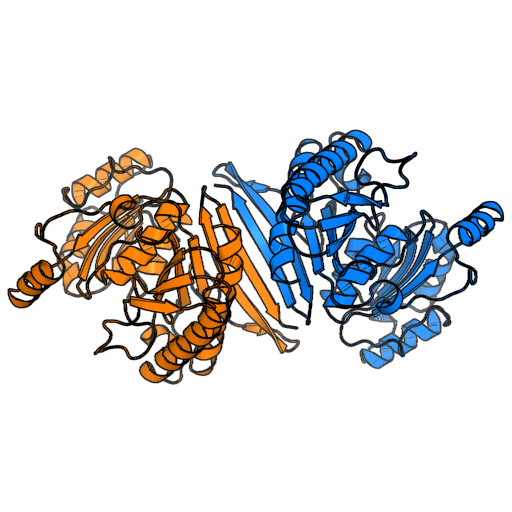N B 1 245 ? 14.237 34.905 11.441 1 82.75 245 ASN B O 1
ATOM 4132 N N . ILE B 1 246 ? 13.419 34.836 13.486 1 88.3 246 ILE B N 1
ATOM 4133 C CA . ILE B 1 246 ? 12.091 35.261 13.056 1 88.3 246 ILE B CA 1
ATOM 4134 C C . ILE B 1 246 ? 11.843 36.701 13.498 1 88.3 246 ILE B C 1
ATOM 4136 O O . ILE B 1 246 ? 11.574 36.96 14.673 1 88.3 246 ILE B O 1
ATOM 4140 N N . TYR B 1 247 ? 11.884 37.531 12.537 1 88.12 247 TYR B N 1
ATOM 4141 C CA . TYR B 1 247 ? 11.804 38.956 12.836 1 88.12 247 TYR B CA 1
ATOM 4142 C C . TYR B 1 247 ? 10.383 39.473 12.649 1 88.12 247 TYR B C 1
ATOM 4144 O O . TYR B 1 247 ? 9.973 40.432 13.308 1 88.12 247 TYR B O 1
ATOM 4152 N N . ASP B 1 248 ? 9.736 38.888 11.71 1 91.03 248 ASP B N 1
ATOM 4153 C CA . ASP B 1 248 ? 8.329 39.222 11.515 1 91.03 248 ASP B CA 1
ATOM 4154 C C . ASP B 1 248 ? 7.423 38.213 12.219 1 91.03 248 ASP B C 1
ATOM 4156 O O . ASP B 1 248 ? 7.08 37.175 11.648 1 91.03 248 ASP B O 1
ATOM 4160 N N . THR B 1 249 ? 6.959 38.579 13.383 1 90.89 249 THR B N 1
ATOM 4161 C CA . THR B 1 249 ? 6.18 37.663 14.208 1 90.89 249 THR B CA 1
ATOM 4162 C C . THR B 1 249 ? 4.745 37.563 13.7 1 90.89 249 THR B C 1
ATOM 4164 O O . THR B 1 249 ? 3.973 36.721 14.164 1 90.89 249 THR B O 1
ATOM 4167 N N . GLU B 1 250 ? 4.403 38.387 12.725 1 92.81 250 GLU B N 1
ATOM 4168 C CA . GLU B 1 250 ? 3.048 38.366 12.182 1 92.81 250 GLU B CA 1
ATOM 4169 C C . GLU B 1 250 ? 3.021 37.744 10.789 1 92.81 250 GLU B C 1
ATOM 4171 O O . GLU B 1 250 ? 1.983 37.744 10.123 1 92.81 250 GLU B O 1
ATOM 4176 N N . LYS B 1 251 ? 4.102 37.261 10.432 1 94.92 251 LYS B N 1
ATOM 4177 C CA . LYS B 1 251 ? 4.206 36.676 9.098 1 94.92 251 LYS B CA 1
ATOM 4178 C C . LYS B 1 251 ? 3.204 35.54 8.917 1 94.92 251 LYS B C 1
ATOM 4180 O O . LYS B 1 251 ? 3.004 34.73 9.825 1 94.92 251 LYS B O 1
ATOM 4185 N N . ILE B 1 252 ? 2.557 35.534 7.815 1 97.01 252 ILE B N 1
ATOM 4186 C CA . ILE B 1 252 ? 1.698 34.425 7.417 1 97.01 252 ILE B CA 1
ATOM 4187 C C . ILE B 1 252 ? 2.466 33.482 6.493 1 97.01 252 ILE B C 1
ATOM 4189 O O . ILE B 1 252 ? 2.954 33.897 5.439 1 97.01 252 ILE B O 1
ATOM 4193 N N . TYR B 1 253 ? 2.605 32.292 6.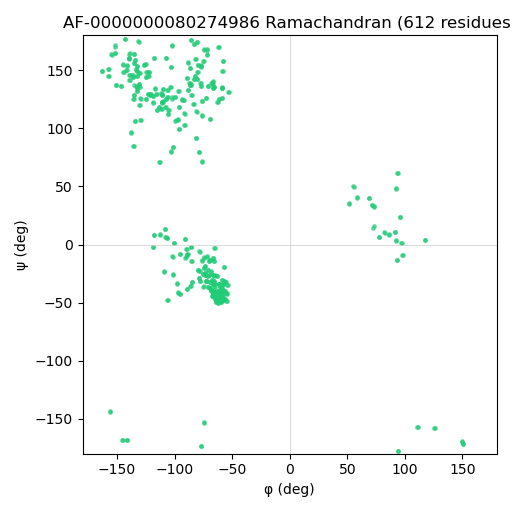934 1 96.79 253 TYR B N 1
ATOM 4194 C CA . TYR B 1 253 ? 3.274 31.256 6.155 1 96.79 253 TYR B CA 1
ATOM 4195 C C . TYR B 1 253 ? 2.27 30.463 5.327 1 96.79 253 TYR B C 1
ATOM 4197 O O . TYR B 1 253 ? 1.295 29.932 5.863 1 96.79 253 TYR B O 1
ATOM 4205 N N . THR B 1 254 ? 2.476 30.408 4.074 1 96.85 254 THR B N 1
ATOM 4206 C CA . THR B 1 254 ? 1.683 29.516 3.235 1 96.85 254 THR B CA 1
ATOM 4207 C C . THR B 1 254 ? 2.249 28.099 3.267 1 96.85 254 THR B C 1
ATOM 4209 O O . THR B 1 254 ? 3.322 27.866 3.826 1 96.85 254 THR B O 1
ATOM 4212 N N . VAL B 1 255 ? 1.534 27.253 2.685 1 95.96 255 VAL B N 1
ATOM 4213 C CA . VAL B 1 255 ? 1.971 25.863 2.6 1 95.96 255 VAL B CA 1
ATOM 4214 C C . VAL B 1 255 ? 3.339 25.792 1.925 1 95.96 255 VAL B C 1
ATOM 4216 O O . VAL B 1 255 ? 4.207 25.023 2.346 1 95.96 255 VAL B O 1
ATOM 4219 N N . LYS B 1 256 ? 3.679 26.686 1 1 95.21 256 LYS B N 1
ATOM 4220 C CA . LYS B 1 256 ? 4.933 26.687 0.253 1 95.21 256 LYS B CA 1
ATOM 4221 C C . LYS B 1 256 ? 6.068 27.277 1.086 1 95.21 256 LYS B C 1
ATOM 4223 O O . LYS B 1 256 ? 7.243 27.022 0.813 1 95.21 256 LYS B O 1
ATOM 4228 N N . ASP B 1 257 ? 5.67 28.059 2.064 1 96.07 257 ASP B N 1
ATOM 4229 C CA . ASP B 1 257 ? 6.666 28.587 2.991 1 96.07 257 ASP B CA 1
ATOM 4230 C C . ASP B 1 257 ? 7.077 27.532 4.015 1 96.07 257 ASP B C 1
ATOM 4232 O O . ASP B 1 257 ? 8.227 27.505 4.459 1 96.07 257 ASP B O 1
ATOM 4236 N N . MET B 1 258 ? 6.158 26.701 4.319 1 97.27 258 MET B N 1
ATOM 4237 C CA . MET B 1 258 ? 6.395 25.716 5.37 1 97.27 258 MET B CA 1
ATOM 4238 C C . MET B 1 258 ? 7.106 24.487 4.813 1 97.27 258 MET B C 1
ATOM 4240 O O . MET B 1 258 ? 7.85 23.817 5.531 1 97.27 258 MET B O 1
ATOM 4244 N N . VAL B 1 259 ? 6.808 24.217 3.6 1 97.15 259 VAL B N 1
ATOM 4245 C CA . VAL B 1 259 ? 7.437 23.112 2.884 1 97.15 259 VAL B CA 1
ATOM 4246 C C . VAL B 1 259 ? 7.856 23.571 1.489 1 97.15 259 VAL B C 1
ATOM 4248 O O . VAL B 1 259 ? 7.031 23.632 0.575 1 97.15 259 VAL B O 1
ATOM 4251 N N . LYS B 1 260 ? 9.19 23.742 1.366 1 94.87 260 LYS B N 1
ATOM 4252 C CA . LYS B 1 260 ? 9.725 24.194 0.085 1 94.87 260 LYS B CA 1
ATOM 4253 C C . LYS B 1 260 ? 10.087 23.011 -0.808 1 94.87 260 LYS B C 1
ATOM 4255 O O . LYS B 1 260 ? 10.972 22.221 -0.472 1 94.87 260 LYS B O 1
ATOM 4260 N N . GLY B 1 261 ? 9.286 22.69 -1.795 1 92.91 261 GLY B N 1
ATOM 4261 C CA . GLY B 1 261 ? 9.586 21.601 -2.71 1 92.91 261 GLY B CA 1
ATOM 4262 C C . GLY B 1 261 ? 8.662 20.409 -2.544 1 92.91 261 GLY B C 1
ATOM 4263 O O . GLY B 1 261 ? 7.586 20.529 -1.955 1 92.91 261 GLY B O 1
ATOM 4264 N N . GLU B 1 262 ? 9.13 19.217 -2.973 1 94.58 262 GLU B N 1
ATOM 4265 C CA . GLU B 1 262 ? 8.322 18.006 -2.876 1 94.58 262 GLU B CA 1
ATOM 4266 C C . GLU B 1 262 ? 8.413 17.393 -1.481 1 94.58 262 GLU B C 1
ATOM 4268 O O . GLU B 1 262 ? 9.452 17.481 -0.824 1 94.58 262 GLU B O 1
ATOM 4273 N N . SER B 1 263 ? 7.355 16.865 -1.092 1 95.97 263 SER B N 1
ATOM 4274 C CA . SER B 1 263 ? 7.338 16.228 0.221 1 95.97 263 SER B CA 1
ATOM 4275 C C . SER B 1 263 ? 6.55 14.922 0.191 1 95.97 263 SER B C 1
ATOM 4277 O O . SER B 1 263 ? 5.792 14.67 -0.748 1 95.97 263 SER B O 1
ATOM 4279 N N . VAL B 1 264 ? 6.788 14.105 1.136 1 96.37 264 VAL B N 1
ATOM 4280 C CA . VAL B 1 264 ? 5.994 12.907 1.391 1 96.37 264 VAL B CA 1
ATOM 4281 C C . VAL B 1 264 ? 5.443 12.945 2.814 1 96.37 264 VAL B C 1
ATOM 4283 O O . VAL B 1 264 ? 6.025 13.582 3.695 1 96.37 264 VAL B O 1
ATOM 4286 N N . PHE B 1 265 ? 4.357 12.41 3.024 1 97.22 265 PHE B N 1
ATOM 4287 C CA . PHE B 1 265 ? 3.711 12.286 4.325 1 97.22 265 PHE B CA 1
ATOM 4288 C C . PHE B 1 265 ? 3.214 10.863 4.55 1 97.22 265 PHE B C 1
ATOM 4290 O O . PHE B 1 265 ? 2.636 10.252 3.648 1 97.22 265 PHE B O 1
ATOM 4297 N N . ILE B 1 266 ? 3.463 10.359 5.68 1 97.73 266 ILE B N 1
ATOM 4298 C CA . ILE B 1 266 ? 3.048 9.008 6.043 1 97.73 266 ILE B CA 1
ATOM 4299 C C . ILE B 1 266 ? 2.34 9.031 7.395 1 97.73 266 ILE B C 1
ATOM 4301 O O . ILE B 1 266 ? 2.8 9.687 8.333 1 97.73 266 ILE B O 1
ATOM 4305 N N . ALA B 1 267 ? 1.257 8.339 7.49 1 97.82 267 ALA B N 1
ATOM 4306 C CA . ALA B 1 267 ? 0.532 8.136 8.742 1 97.82 267 ALA B CA 1
ATOM 4307 C C . ALA B 1 267 ? 0.179 6.664 8.939 1 97.82 267 ALA B C 1
ATOM 4309 O O . ALA B 1 267 ? -0.297 6.004 8.012 1 97.82 267 ALA B O 1
ATOM 4310 N N . THR B 1 268 ? 0.431 6.139 10.065 1 98.5 268 THR B N 1
ATOM 4311 C CA . THR B 1 268 ? 0.084 4.768 10.423 1 98.5 268 THR B CA 1
ATOM 4312 C C . THR B 1 268 ? -0.84 4.744 11.638 1 98.5 268 THR B C 1
ATOM 4314 O O . THR B 1 268 ? -0.538 5.353 12.666 1 98.5 268 THR B O 1
ATOM 4317 N N . GLY B 1 269 ? -1.926 4.039 11.547 1 98.35 269 GLY B N 1
ATOM 4318 C CA . GLY B 1 269 ? -2.93 4.035 12.6 1 98.35 269 GLY B CA 1
ATOM 4319 C C . GLY B 1 269 ? -2.544 3.176 13.789 1 98.35 269 GLY B C 1
ATOM 4320 O O . GLY B 1 269 ? -1.951 2.108 13.624 1 98.35 269 GLY B O 1
ATOM 4321 N N . ILE B 1 270 ? -2.806 3.65 14.939 1 98.48 270 ILE B N 1
ATOM 4322 C CA . ILE B 1 270 ? -2.649 2.902 16.181 1 98.48 270 ILE B CA 1
ATOM 4323 C C . ILE B 1 270 ? -4.021 2.499 16.718 1 98.48 270 ILE B C 1
ATOM 4325 O O . ILE B 1 270 ? -4.243 1.336 17.062 1 98.48 270 ILE B O 1
ATOM 4329 N N . THR B 1 271 ? -4.92 3.445 16.762 1 97.76 271 THR B N 1
ATOM 4330 C CA . THR B 1 271 ? -6.342 3.208 16.987 1 97.76 271 THR B CA 1
ATOM 4331 C C . THR B 1 271 ? -7.164 3.674 15.788 1 97.76 271 THR B C 1
ATOM 4333 O O . THR B 1 271 ? -6.691 4.472 14.977 1 97.76 271 THR B O 1
ATOM 4336 N N . ASP B 1 272 ? -8.38 3.166 15.673 1 95.77 272 ASP B N 1
ATOM 4337 C CA . ASP B 1 272 ? -9.214 3.492 14.52 1 95.77 272 ASP B CA 1
ATOM 4338 C C . ASP B 1 272 ? -9.441 4.998 14.414 1 95.77 272 ASP B C 1
ATOM 4340 O O . ASP B 1 272 ? -9.667 5.669 15.423 1 95.77 272 ASP B O 1
ATOM 4344 N N . GLY B 1 273 ? -9.284 5.504 13.166 1 92.54 273 GLY B N 1
ATOM 4345 C CA . GLY B 1 273 ? -9.495 6.927 12.953 1 92.54 273 GLY B CA 1
ATOM 4346 C C . GLY B 1 273 ? -10.113 7.244 11.604 1 92.54 273 GLY B C 1
ATOM 4347 O O . GLY B 1 273 ? -10.607 6.348 10.916 1 92.54 273 GLY B O 1
ATOM 4348 N N . GLU B 1 274 ? -10.091 8.493 11.273 1 86.44 274 GLU B N 1
ATOM 4349 C CA . GLU B 1 274 ? -10.704 8.96 10.034 1 86.44 274 GLU B CA 1
ATOM 4350 C C . GLU B 1 274 ? -9.805 8.68 8.833 1 86.44 274 GLU B C 1
ATOM 4352 O O . GLU B 1 274 ? -10.293 8.469 7.721 1 86.44 274 GLU B O 1
ATOM 4357 N N . LEU B 1 275 ? -8.507 8.654 9.107 1 91.27 275 LEU B N 1
ATOM 4358 C CA . LEU B 1 275 ? -7.55 8.552 8.011 1 91.27 275 LEU B CA 1
ATOM 4359 C C . LEU B 1 275 ? -7.108 7.106 7.807 1 91.27 275 LEU B C 1
ATOM 4361 O O . LEU B 1 275 ? -6.949 6.655 6.671 1 91.27 275 LEU B O 1
ATOM 4365 N N . VAL B 1 276 ? -6.897 6.473 8.907 1 95.11 276 VAL B N 1
ATOM 4366 C CA . VAL B 1 276 ? -6.352 5.12 8.88 1 95.11 276 VAL B CA 1
ATOM 4367 C C . VAL B 1 276 ? -7.026 4.27 9.955 1 95.11 276 VAL B C 1
ATOM 4369 O O . VAL B 1 276 ? -7.483 4.793 10.973 1 95.11 276 VAL B O 1
ATOM 4372 N N . ASP B 1 277 ? -7.052 3.01 9.748 1 96.57 277 ASP B N 1
ATOM 4373 C CA . ASP B 1 277 ? -7.552 2.072 10.748 1 96.57 277 ASP B CA 1
ATOM 4374 C C . ASP B 1 277 ? -6.497 1.792 11.815 1 96.57 277 ASP B C 1
ATOM 4376 O O . ASP B 1 277 ? -5.299 1.937 11.564 1 96.57 277 ASP B O 1
ATOM 4380 N N . GLY B 1 278 ? -6.984 1.437 12.942 1 97.43 278 GLY B N 1
ATOM 4381 C CA . GLY B 1 278 ? -6.072 1.009 13.991 1 97.43 278 GLY B CA 1
ATOM 4382 C C . GLY B 1 278 ? -5.493 -0.373 13.752 1 97.43 278 GLY B C 1
ATOM 4383 O O . GLY B 1 278 ? -5.956 -1.101 12.872 1 97.43 278 GLY B O 1
ATOM 4384 N N . ILE B 1 279 ? -4.485 -0.69 14.54 1 97.93 279 ILE B N 1
ATOM 4385 C CA . ILE B 1 279 ? -3.835 -1.995 14.475 1 97.93 279 ILE B CA 1
ATOM 4386 C C . ILE B 1 279 ? -4.816 -3.082 14.911 1 97.93 279 ILE B C 1
ATOM 4388 O O . ILE B 1 279 ? -5.568 -2.899 15.871 1 97.93 279 ILE B O 1
ATOM 4392 N N . LYS B 1 280 ? -4.801 -4.141 14.134 1 96.35 280 LYS B N 1
ATOM 4393 C CA . LYS B 1 280 ? -5.66 -5.282 14.438 1 96.35 280 LYS B CA 1
ATOM 4394 C C . LYS B 1 280 ? -4.881 -6.593 14.359 1 96.35 280 LYS B C 1
ATOM 4396 O O . LYS B 1 280 ? -3.869 -6.678 13.662 1 96.35 280 LYS B O 1
ATOM 4401 N N . ILE B 1 281 ? -5.291 -7.526 15.03 1 93.61 281 ILE B N 1
ATOM 4402 C CA . ILE B 1 281 ? -4.874 -8.918 14.907 1 93.61 281 ILE B CA 1
ATOM 4403 C C . ILE B 1 281 ? -6.053 -9.772 14.447 1 93.61 281 ILE B C 1
ATOM 4405 O O . ILE B 1 281 ? -7.097 -9.805 15.103 1 93.61 281 ILE B O 1
ATOM 4409 N N . ASN B 1 282 ? -5.896 -10.318 13.29 1 88.97 282 ASN B N 1
ATOM 4410 C CA . ASN B 1 282 ? -7.032 -11.086 12.79 1 88.97 282 ASN B CA 1
ATOM 4411 C C . ASN B 1 282 ? -7.13 -12.449 13.469 1 88.97 282 ASN B C 1
ATOM 4413 O O . ASN B 1 282 ? -6.378 -12.737 14.403 1 88.97 282 ASN B O 1
ATOM 4417 N N . LYS B 1 283 ? -8.123 -13.355 12.963 1 83.48 283 LYS B N 1
ATOM 4418 C CA . LYS B 1 283 ? -8.435 -14.637 13.588 1 83.48 283 LYS B CA 1
ATOM 4419 C C . LYS B 1 283 ? -7.247 -15.591 13.51 1 83.48 283 LYS B C 1
ATOM 4421 O O . LYS B 1 283 ? -7.08 -16.455 14.374 1 83.48 283 LYS B O 1
ATOM 4426 N N . ASP B 1 284 ? -6.4 -15.43 12.536 1 82.43 284 ASP B N 1
ATOM 4427 C CA . ASP B 1 284 ? -5.26 -16.317 12.325 1 82.43 284 ASP B CA 1
ATOM 4428 C C . ASP B 1 284 ? -4.029 -15.82 13.079 1 82.43 284 ASP B C 1
ATOM 4430 O O . ASP B 1 284 ? -2.959 -16.427 13.001 1 82.43 284 ASP B O 1
ATOM 4434 N N . GLY B 1 285 ? -4.191 -14.643 13.725 1 88.15 285 GLY B N 1
ATOM 4435 C CA . GLY B 1 285 ? -3.088 -14.092 14.498 1 88.15 285 GLY B CA 1
ATOM 4436 C C . GLY B 1 285 ? -2.2 -13.163 13.692 1 88.15 285 GLY B C 1
ATOM 4437 O O . GLY B 1 285 ? -1.129 -12.765 14.154 1 88.15 285 GLY B O 1
ATOM 4438 N N . ASP B 1 286 ? -2.684 -12.833 12.528 1 90.84 286 ASP B N 1
ATOM 4439 C CA . ASP B 1 286 ? -1.906 -11.922 11.694 1 90.84 286 ASP B CA 1
ATOM 4440 C C . ASP B 1 286 ? -2.043 -10.48 12.179 1 90.84 286 ASP B C 1
ATOM 4442 O O . ASP B 1 286 ? -3.133 -10.049 12.561 1 90.84 286 ASP B O 1
ATOM 4446 N N . LEU B 1 287 ? -0.931 -9.781 12.225 1 95.14 287 LEU B N 1
ATOM 4447 C CA . LEU B 1 287 ? -0.933 -8.362 12.564 1 95.14 287 LEU B CA 1
ATOM 4448 C C . LEU B 1 287 ? -1.249 -7.511 11.339 1 95.14 287 LEU B C 1
ATOM 4450 O O . LEU B 1 287 ? -0.564 -7.605 10.319 1 95.14 287 LEU B O 1
ATOM 4454 N N . LEU B 1 288 ? -2.333 -6.724 11.443 1 96.63 288 LEU B N 1
ATOM 4455 C CA . LEU B 1 288 ? -2.748 -5.848 10.353 1 96.63 288 LEU B CA 1
ATOM 4456 C C . LEU B 1 288 ? -2.455 -4.39 10.686 1 96.63 288 LEU B C 1
ATOM 4458 O O . LEU B 1 288 ? -2.883 -3.888 11.727 1 96.63 288 LEU B O 1
ATOM 4462 N N . ILE B 1 289 ? -1.741 -3.72 9.851 1 97.67 289 ILE B N 1
ATOM 4463 C CA . ILE B 1 289 ? -1.361 -2.323 10.032 1 97.67 289 ILE B CA 1
ATOM 4464 C C . ILE B 1 289 ? -1.833 -1.501 8.835 1 97.67 289 ILE B C 1
ATOM 4466 O O . ILE B 1 289 ? -1.582 -1.868 7.684 1 97.67 289 ILE B O 1
ATOM 4470 N N . SER B 1 290 ? -2.501 -0.409 9.071 1 97.66 290 SER B N 1
ATOM 4471 C CA . SER B 1 290 ? -2.993 0.474 8.019 1 97.66 290 SER B CA 1
ATOM 4472 C C . SER B 1 290 ? -2.169 1.755 7.943 1 97.66 290 SER B C 1
ATOM 4474 O O . SER B 1 290 ? -1.918 2.4 8.963 1 97.66 290 SER B O 1
ATOM 4476 N N . SER B 1 291 ? -1.789 2.118 6.713 1 97.36 291 SER B N 1
ATOM 4477 C CA . SER B 1 291 ? -0.999 3.328 6.515 1 97.36 291 SER B CA 1
ATOM 4478 C C . SER B 1 291 ? -1.514 4.136 5.328 1 97.36 291 SER B C 1
ATOM 4480 O O . SER B 1 291 ? -2.017 3.569 4.356 1 97.36 291 SER B O 1
ATOM 4482 N N . LEU B 1 292 ? -1.446 5.375 5.487 1 96.77 292 LEU B N 1
ATOM 4483 C CA . LEU B 1 292 ? -1.654 6.335 4.407 1 96.77 292 LEU B CA 1
ATOM 4484 C C . LEU B 1 292 ? -0.329 6.945 3.961 1 96.77 292 LEU B C 1
ATOM 4486 O O . LEU B 1 292 ? 0.456 7.409 4.791 1 96.77 292 LEU B O 1
ATOM 4490 N N . ILE B 1 293 ? -0.045 6.886 2.684 1 95.67 293 ILE B N 1
ATOM 4491 C CA . ILE B 1 293 ? 1.14 7.501 2.096 1 95.67 293 ILE B CA 1
ATOM 4492 C C . ILE B 1 293 ? 0.721 8.554 1.072 1 95.67 293 ILE B C 1
ATOM 4494 O O . ILE B 1 293 ? -0.021 8.254 0.133 1 95.67 293 ILE B O 1
ATOM 4498 N N . ILE B 1 294 ? 1.152 9.694 1.315 1 95.34 294 ILE B N 1
ATOM 4499 C CA . ILE B 1 294 ? 0.914 10.778 0.368 1 95.34 294 ILE B CA 1
ATOM 4500 C C . ILE B 1 294 ? 2.216 11.136 -0.346 1 95.34 294 ILE B C 1
ATOM 4502 O O . ILE B 1 294 ? 3.197 11.522 0.295 1 95.34 294 ILE B O 1
ATOM 4506 N N . LEU B 1 295 ? 2.233 10.982 -1.623 1 93.97 295 LEU B N 1
ATOM 4507 C CA . LEU B 1 295 ? 3.404 11.216 -2.46 1 93.97 295 LEU B CA 1
ATOM 4508 C C . LEU B 1 295 ? 3.242 12.495 -3.275 1 93.97 295 LEU B C 1
ATOM 4510 O O . LEU B 1 295 ? 2.129 13.003 -3.426 1 93.97 295 LEU B O 1
ATOM 4514 N N . PRO B 1 296 ? 4.41 12.981 -3.734 1 91.74 296 PRO B N 1
ATOM 4515 C CA . PRO B 1 296 ? 4.294 14.159 -4.598 1 91.74 296 PRO B CA 1
ATOM 4516 C C . PRO B 1 296 ? 3.419 13.908 -5.824 1 91.74 296 PRO B C 1
ATOM 4518 O O . PRO B 1 296 ? 3.194 12.755 -6.201 1 91.74 296 PRO B O 1
ATOM 4521 N N . ASN B 1 297 ? 2.922 14.901 -6.374 1 87.62 297 ASN B N 1
ATOM 4522 C CA . ASN B 1 297 ? 2.18 14.903 -7.631 1 87.62 297 ASN B CA 1
ATOM 4523 C C . ASN B 1 297 ? 0.809 14.253 -7.473 1 87.62 297 ASN B C 1
ATOM 4525 O O . ASN B 1 297 ? 0.378 13.486 -8.336 1 87.62 297 ASN B O 1
ATOM 4529 N N . LYS B 1 298 ? 0.252 14.461 -6.283 1 88.59 298 LYS B N 1
ATOM 4530 C CA . LYS B 1 298 ? -1.154 14.15 -6.041 1 88.59 298 LYS B CA 1
ATOM 4531 C C . LYS B 1 298 ? -1.397 12.644 -6.07 1 88.59 298 LYS B C 1
ATOM 4533 O O . LYS B 1 298 ? -2.375 12.179 -6.659 1 88.59 298 LYS B O 1
ATOM 4538 N N . VAL B 1 299 ? -0.456 11.922 -5.499 1 89.36 299 VAL B N 1
ATOM 4539 C CA . VAL B 1 299 ? -0.614 10.475 -5.39 1 89.36 299 VAL B CA 1
ATOM 4540 C C . VAL B 1 299 ? -0.848 10.088 -3.932 1 89.36 299 VAL B C 1
ATOM 4542 O O . VAL B 1 299 ? -0.083 10.482 -3.048 1 89.36 299 VAL B O 1
ATOM 4545 N N . LEU B 1 300 ? -1.902 9.438 -3.707 1 91.66 300 LEU B N 1
ATOM 4546 C CA . LEU B 1 300 ? -2.257 8.928 -2.388 1 91.66 300 LEU B CA 1
ATOM 4547 C C . LEU B 1 300 ? -2.325 7.404 -2.394 1 91.66 300 LEU B C 1
ATOM 4549 O O . LEU B 1 300 ? -2.907 6.809 -3.304 1 91.66 300 LEU B O 1
ATOM 4553 N N . ARG B 1 301 ? -1.736 6.809 -1.392 1 91.36 301 ARG B N 1
ATOM 4554 C CA . ARG B 1 301 ? -1.789 5.358 -1.245 1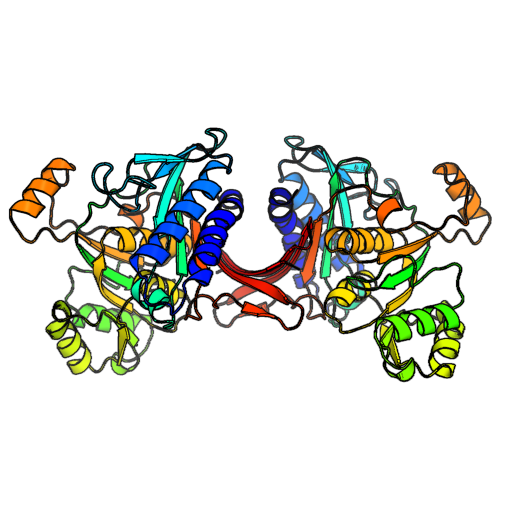 91.36 301 ARG B CA 1
ATOM 4555 C C . ARG B 1 301 ? -2.34 4.966 0.122 1 91.36 301 ARG B C 1
ATOM 4557 O O . ARG B 1 301 ? -1.869 5.456 1.15 1 91.36 301 ARG B O 1
ATOM 4564 N N . MET B 1 302 ? -3.35 4.17 0.113 1 93.1 302 MET B N 1
ATOM 4565 C CA . MET B 1 302 ? -3.835 3.5 1.316 1 93.1 302 MET B CA 1
ATOM 4566 C C . MET B 1 302 ? -3.387 2.043 1.346 1 93.1 302 MET B C 1
ATOM 4568 O O . MET B 1 302 ? -3.638 1.292 0.401 1 93.1 302 MET B O 1
ATOM 4572 N N . GLN B 1 303 ? -2.772 1.721 2.392 1 94.14 303 GLN B N 1
ATOM 4573 C CA . GLN B 1 303 ? -2.164 0.395 2.407 1 94.14 303 GLN B CA 1
ATOM 4574 C C . GLN B 1 303 ? -2.463 -0.332 3.715 1 94.14 303 GLN B C 1
ATOM 4576 O O . GLN B 1 303 ? -2.441 0.274 4.788 1 94.14 303 GLN B O 1
ATOM 4581 N N . THR B 1 304 ? -2.795 -1.601 3.578 1 94.27 304 THR B N 1
ATOM 4582 C CA . THR B 1 304 ? -2.85 -2.504 4.722 1 94.27 304 THR B CA 1
ATOM 4583 C C . THR B 1 304 ? -1.729 -3.536 4.652 1 94.27 304 THR B C 1
ATOM 4585 O O . THR B 1 304 ? -1.602 -4.256 3.66 1 94.27 304 THR B O 1
ATOM 4588 N N . THR B 1 305 ? -0.923 -3.603 5.611 1 94.02 305 THR B N 1
ATOM 4589 C CA . THR B 1 305 ? 0.154 -4.579 5.736 1 94.02 305 THR B CA 1
ATOM 4590 C C . THR B 1 305 ? -0.251 -5.715 6.671 1 94.02 305 THR B C 1
ATOM 4592 O O . THR B 1 305 ? -0.689 -5.473 7.798 1 94.02 305 THR B O 1
ATOM 4595 N N . SER B 1 306 ? -0.124 -6.88 6.204 1 92.97 306 SER B N 1
ATOM 4596 C CA . SER B 1 306 ? -0.378 -8.067 7.014 1 92.97 306 SER B CA 1
ATOM 4597 C C . SER B 1 306 ? 0.912 -8.831 7.295 1 92.97 306 SER B C 1
ATOM 4599 O O . SER B 1 306 ? 1.617 -9.231 6.366 1 92.97 306 SER B O 1
ATOM 4601 N N . TYR B 1 307 ? 1.262 -8.918 8.476 1 90.27 307 TYR B N 1
ATOM 4602 C CA . TYR B 1 307 ? 2.327 -9.815 8.911 1 90.27 307 TYR B CA 1
ATOM 4603 C C . TYR B 1 307 ? 1.765 -11.172 9.316 1 90.27 307 TYR B C 1
ATOM 4605 O O . TYR B 1 307 ? 1.052 -11.283 10.316 1 90.27 307 TYR B O 1
ATOM 4613 N N . LEU B 1 308 ? 2.124 -12.146 8.518 1 85.79 308 LEU B N 1
ATOM 4614 C CA . LEU B 1 308 ? 1.489 -13.454 8.631 1 85.79 308 LEU B CA 1
ATOM 4615 C C . LEU B 1 308 ? 2.24 -14.341 9.619 1 85.79 308 LEU B C 1
ATOM 4617 O O . LEU B 1 308 ? 3.467 -14.26 9.723 1 85.79 308 LEU B O 1
#